Protein AF-0000000084462422 (afdb_homodimer)

Sequence (556 aa):
MSRLKTAVSVCYFLIFCTFSTQAAFNKNLWPIWEVNNPLSTAVIDHSDWQTLLNQCVVTNEEGINLVDYAHLTPKQHERLKRYINQLSKIDIDAYNRDEQLAFWINLYNALTVNIVADYYPVSSIEDINISPGLFSIGPWGAKIITINGTPLSLDEIHNRIIRPIWNDPRAHYAINNGSIGAANLSKKAYLGKTIEQQLNNAATEYINSLRGVQVIEGKLIVSKIYEWFSDDFGGTKLDIINHIKYYAREPLKSQLKHVNTIENYMYNWHLNSTVDPSMSRLKTAVSVCYFLIFCTFSTQAAFNKNLWPIWEVNNPLSTAVIDHSDWQTLLNQCVVTNEEGINLVDYAHLTPKQHERLKRYINQLSKIDIDAYNRDEQLAFWINLYNALTVNIVADYYPVSSIEDINISPGLFSIGPWGAKIITINGTPLSLDEIHNRIIRPIWNDPRAHYAINNGSIGAANLSKKAYLGKTIEQQLNNAATEYINSLRGVQVIEGKLIVSKIYEWFSDDFGGTKLDIINHIKYYAREPLKSQLKHVNTIENYMYNWHLNSTVDPS

Nearest PDB structures (foldseek):
  8oek-assembly1_A-2  TM=4.413E-01  e=9.447E+00  Homo sapiens
  8p0v-assembly1_O  TM=2.483E-01  e=5.055E+00  Homo sapiens
  8oek-a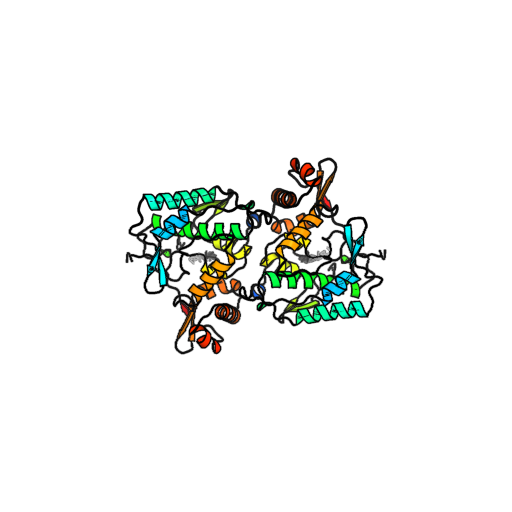ssembly1_A-2  TM=4.413E-01  e=7.054E+00  Homo sapiens
  2fji-assembly1_1  TM=3.584E-01  e=6.664E+00  Saccharomyces cerevisiae
  8p0v-assembly1_O  TM=2.483E-01  e=5.012E+00  Homo sapiens

InterPro domains:
  IPR006869 Domain of unknown function DUF547 [PF04784] (94-207)

Organism: NCBI:txid458

Secondary structure (DSSP, 8-state):
------------------------------GGGG---TT-------HHHHHHHHHHEEE-TTS-EEE-GGG--HHHHHHHHHHHHHHHTS-GGGS-HHHHHHHHHHHHHHHHHHHHHHH-S-SBGGG---SSSTT--SSTTS--EEETTEEE-HHHIIIIIIHHHH--GGGGGT---SBTTSPPPPSS---GGGHHHHHHHHHHHHHTSTTTEEEETTEEEEETHHHHTGGGGTSSHHHHHHHHHHH--TTHHHHGGG--S--EEE---BB-BSS---/------------------------------GGGG---TT-------HHHHHHHHHHEEE-TTS-EEE-GGG--HHHHHHHHHHHHHHHTS-GGGS-HHHHHHHHHHHHHHHHHHHHHHH-S-SBGGG---SSSTT--SSTTS--EEETTEEE-HHHIIIIIIHHHH--GGGGGT---SBTTSPPPPSS---GGGHHHHHHHHHHHHHTSTTTEEEETTEEEEETHHHHTGGGGTSSHHHHHHHHHHH--TTHHHHGGG--S--EEE---BB-BSS---

Foldseek 3Di:
DPPPPPPPPPPPPPPPPPPPVPLPLAFDADCVLLQADQVDPDWDDCVLVLVLLQPFWDQDPQRATFGALVPQDPVNLVSLVVSLVVLQPDQLNYHRPLRSLLSLQSNLQSVLVNLPSVVPPDFFQQVSAPADDPPGTGQQRDQDGHHPRRGDGSSCSVRHHNCPNVLAPLSQLSHDNQWRLGHHPDSDRRISVCNVVVSLVSLLSQLAGPSAWDADPLAIEGACCCVSNVVSQPNDQQSVLVSSLVNDDPPVNVSSPPPRGHDYHDGTRTGRHPDRPD/DPPPPPPPPPPPPPPPPPPPVPLPLAFDADCVQLQADQVDPDWDDCVLVLVLLQVFWDADPQRATFGALVPQDPVNLVSLVVSLVVLQPDQLNYHRPLRSLLSLQSNLQSVLVNLPSVVPPDFFQQVSAPADDPPGTGQQRDQDGHHPNRGDGSSCSVRHHNCPNVLAPLSQLSHDNQWRLGHHPDSDRRISVCNVVVSLVSLLSQLAGPSAWDADPLAIEGACCCVSNVVSQPNDQQSVLVSSLVNDDPPVNVSSPPPRGHDYHDGTRTGRHPDRPD

Solvent-accessible surface area (backbone atoms only — not comparable to full-atom values): 30616 Å² total; per-residue (Å²): 136,82,81,76,77,77,76,77,75,76,77,74,76,72,76,73,76,72,74,71,79,58,83,69,69,59,64,50,69,48,39,64,70,45,36,50,25,82,82,42,83,72,79,84,88,53,62,61,55,31,52,47,28,63,73,36,48,45,68,49,96,86,68,48,43,20,35,39,64,90,72,60,44,70,67,57,52,50,46,52,52,49,44,53,52,54,58,40,69,45,68,65,48,61,26,16,67,49,41,41,49,22,50,51,39,46,47,50,33,50,51,40,52,50,52,49,58,74,56,57,82,58,54,27,46,57,72,43,58,63,16,71,63,96,84,40,69,11,46,40,66,22,72,77,46,49,48,80,87,40,75,35,20,57,45,44,48,47,29,25,38,52,42,37,45,54,49,50,56,41,53,63,24,53,36,28,77,49,25,55,36,42,26,48,55,62,65,58,70,62,40,36,92,48,37,71,60,52,34,52,50,29,35,30,52,31,47,63,28,85,51,29,38,41,72,60,94,80,38,34,36,32,25,39,64,59,64,61,41,27,48,50,37,21,56,43,63,58,38,42,52,54,54,50,56,75,45,39,45,86,68,54,42,67,65,47,74,80,51,81,60,73,73,45,69,44,75,43,60,44,38,31,41,71,62,74,70,113,136,83,81,77,77,76,76,77,75,77,74,74,78,73,78,75,75,73,73,70,78,57,83,68,68,60,63,50,70,49,39,64,71,45,38,52,25,82,82,42,83,71,78,85,85,55,62,63,54,30,52,47,28,63,73,36,50,45,68,49,97,85,68,48,44,20,35,39,62,91,73,60,44,70,67,56,52,49,46,51,53,49,44,52,53,53,57,39,69,46,67,63,48,62,25,17,68,50,40,42,51,20,50,52,38,47,47,50,31,50,51,41,52,50,52,48,57,74,55,56,81,55,52,26,47,56,71,42,58,63,14,72,62,96,84,40,70,11,47,40,66,23,74,76,46,50,48,80,86,40,75,33,21,58,45,44,48,45,29,26,38,54,43,36,46,55,47,50,56,43,53,62,25,54,37,30,76,48,25,55,36,41,28,46,55,63,66,58,66,61,38,36,92,49,38,69,61,50,33,53,50,30,35,30,53,32,47,64,27,87,51,28,37,41,71,59,94,79,38,33,35,32,26,40,65,59,65,62,40,27,48,49,37,21,55,43,62,56,39,43,51,54,53,50,57,75,45,38,46,85,68,53,41,68,64,48,73,82,51,80,60,71,72,45,67,45,76,43,62,44,39,32,42,72,63,75,71,112

pLDDT: mean 91.67, std 17.33, range [28.2, 98.94]

Radius of gyration: 28.05 Å; Cα contacts (8 Å, |Δi|>4): 940; chains: 2; bounding box: 57×91×102 Å

Structure (mmCIF, N/CA/C/O backbone):
data_AF-0000000084462422-model_v1
#
loop_
_entity.id
_entity.type
_entity.pdbx_description
1 polymer 'Putative Ser/Thr protein kinase'
#
loop_
_atom_site.group_PDB
_atom_site.id
_atom_site.type_symbol
_atom_site.label_atom_id
_atom_site.label_alt_id
_atom_site.label_comp_id
_atom_site.label_asym_id
_atom_site.label_entity_id
_atom_site.label_seq_id
_atom_site.pdbx_PDB_ins_code
_atom_site.Cartn_x
_atom_site.Cartn_y
_atom_site.Cartn_z
_atom_site.occupancy
_atom_site.B_iso_or_equiv
_atom_site.auth_seq_id
_atom_site.auth_comp_id
_atom_site.auth_asym_id
_atom_site.auth_atom_id
_atom_site.pdbx_PDB_model_num
ATOM 1 N N . MET A 1 1 ? -3.781 -11.164 79.375 1 31.89 1 MET A N 1
ATOM 2 C CA . MET A 1 1 ? -3.164 -11.711 78.125 1 31.89 1 MET A CA 1
ATOM 3 C C . MET A 1 1 ? -3.988 -11.359 76.938 1 31.89 1 MET A C 1
ATOM 5 O O . MET A 1 1 ? -5.043 -11.953 76.688 1 31.89 1 MET A O 1
ATOM 9 N N . SER A 1 2 ? -4.02 -10.023 76.5 1 28.27 2 SER A N 1
ATOM 10 C CA . SER A 1 2 ? -4.762 -9.367 75.438 1 28.27 2 SER A CA 1
ATOM 11 C C . SER A 1 2 ? -4.305 -9.852 74.062 1 28.27 2 SER A C 1
ATOM 13 O O . SER A 1 2 ? -3.107 -9.844 73.75 1 28.27 2 SER A O 1
ATOM 15 N N . ARG A 1 3 ? -4.98 -10.844 73.5 1 36.88 3 ARG A N 1
ATOM 16 C CA . ARG A 1 3 ? -4.824 -11.398 72.125 1 36.88 3 ARG A CA 1
ATOM 17 C C . ARG A 1 3 ? -4.895 -10.297 71.062 1 36.88 3 ARG A C 1
ATOM 19 O O . ARG A 1 3 ? -5.918 -9.625 70.938 1 36.88 3 ARG A O 1
ATOM 26 N N . LEU A 1 4 ? -3.84 -9.477 70.938 1 35.72 4 LEU A N 1
ATOM 27 C CA . LEU A 1 4 ? -3.758 -8.445 69.875 1 35.72 4 LEU A CA 1
ATOM 28 C C . LEU A 1 4 ? -3.982 -9.047 68.5 1 35.72 4 LEU A C 1
ATOM 30 O O . LEU A 1 4 ? -3.246 -9.945 68.125 1 35.72 4 LEU A O 1
ATOM 34 N N . LYS A 1 5 ? -5.25 -9.055 68.062 1 38.72 5 LYS A N 1
ATOM 35 C CA . LYS A 1 5 ? -5.688 -9.359 66.688 1 38.72 5 LYS A CA 1
ATOM 36 C C . LYS A 1 5 ? -4.859 -8.594 65.688 1 38.72 5 LYS A C 1
ATOM 38 O O . LYS A 1 5 ? -4.824 -7.363 65.688 1 38.72 5 LYS A O 1
ATOM 43 N N . THR A 1 6 ? -3.668 -9.062 65.188 1 39.44 6 THR A N 1
ATOM 44 C CA . THR A 1 6 ? -2.873 -8.508 64.125 1 39.44 6 THR A CA 1
ATOM 45 C C . THR A 1 6 ? -3.674 -8.484 62.812 1 39.44 6 THR A C 1
ATOM 47 O O . THR A 1 6 ? -4.09 -9.539 62.312 1 39.44 6 THR A O 1
ATOM 50 N N . ALA A 1 7 ? -4.523 -7.473 62.625 1 37.06 7 ALA A N 1
ATOM 51 C CA . ALA A 1 7 ? -5.199 -7.242 61.344 1 37.06 7 ALA A CA 1
ATOM 52 C C . ALA A 1 7 ? -4.203 -7.211 60.188 1 37.06 7 ALA A C 1
ATOM 54 O O . ALA A 1 7 ? -3.244 -6.434 60.219 1 37.06 7 ALA A O 1
ATOM 55 N N . VAL A 1 8 ? -3.896 -8.328 59.562 1 39.19 8 VAL A N 1
ATOM 56 C CA . VAL A 1 8 ? -3.148 -8.422 58.312 1 39.19 8 VAL A CA 1
ATOM 57 C C . VAL A 1 8 ? -3.834 -7.586 57.25 1 39.19 8 VAL A C 1
ATOM 59 O O . VAL A 1 8 ? -4.988 -7.84 56.906 1 39.19 8 VAL A O 1
ATOM 62 N N . SER A 1 9 ? -3.617 -6.281 57.25 1 34.72 9 SER A N 1
ATOM 63 C CA . SER A 1 9 ? -4.078 -5.488 56.125 1 34.72 9 SER A CA 1
ATOM 64 C C . SER A 1 9 ? -3.553 -6.051 54.812 1 34.72 9 SER A C 1
ATOM 66 O O . SER A 1 9 ? -2.34 -6.188 54.625 1 34.72 9 SER A O 1
ATOM 68 N N . VAL A 1 10 ? -4.246 -6.934 54.219 1 38.72 10 VAL A N 1
ATOM 69 C CA . VAL A 1 10 ? -3.941 -7.355 52.844 1 38.72 10 VAL A CA 1
ATOM 70 C C . VAL A 1 10 ? -3.975 -6.148 51.906 1 38.72 10 VAL A C 1
ATOM 72 O O . VAL A 1 10 ? -5.016 -5.504 51.75 1 38.72 10 VAL A O 1
ATOM 75 N N . CYS A 1 11 ? -2.869 -5.406 51.812 1 34.66 11 CYS A N 1
ATOM 76 C CA . CYS A 1 11 ? -2.732 -4.402 50.781 1 34.66 11 CYS A CA 1
ATOM 77 C C . CYS A 1 11 ? -2.986 -5.008 49.406 1 34.66 11 CYS A C 1
ATOM 79 O O . CYS A 1 11 ? -2.264 -5.91 48.969 1 34.66 11 CYS A O 1
ATOM 81 N N . TYR A 1 12 ? -4.23 -5.059 49.031 1 35.84 12 TYR A N 1
ATOM 82 C CA . TYR A 1 12 ? -4.531 -5.363 47.625 1 35.84 12 TYR A CA 1
ATOM 83 C C . TYR A 1 12 ? -3.775 -4.426 46.688 1 35.84 12 TYR A C 1
ATOM 85 O O . TYR A 1 12 ? -3.986 -3.213 46.719 1 35.84 12 TYR A O 1
ATOM 93 N N . PHE A 1 13 ? -2.523 -4.781 46.375 1 38.47 13 PHE A N 1
ATOM 94 C CA . PHE A 1 13 ? -1.846 -4.121 45.25 1 38.47 13 PHE A CA 1
ATOM 95 C C . PHE A 1 13 ? -2.701 -4.16 44 1 38.47 13 PHE A C 1
ATOM 97 O O . PHE A 1 13 ? -2.895 -5.227 43.406 1 38.47 13 PHE A O 1
ATOM 104 N N . LEU A 1 14 ? -3.717 -3.285 43.969 1 35.97 14 LEU A N 1
ATOM 105 C CA . LEU A 1 14 ? -4.355 -3.088 42.656 1 35.97 14 LEU A CA 1
ATOM 106 C C . LEU A 1 14 ? -3.332 -2.699 41.625 1 35.97 14 LEU A C 1
ATOM 108 O O . LEU A 1 14 ? -2.693 -1.649 41.719 1 35.97 14 LEU A O 1
ATOM 112 N N . ILE A 1 15 ? -2.768 -3.643 40.969 1 37.75 15 ILE A N 1
ATOM 113 C CA . ILE A 1 15 ? -2.014 -3.391 39.75 1 37.75 15 ILE A CA 1
ATOM 114 C C . ILE A 1 15 ? -2.875 -2.596 38.781 1 37.75 15 ILE A C 1
ATOM 116 O O . ILE A 1 15 ? -3.883 -3.1 38.25 1 37.75 15 ILE A O 1
ATOM 120 N N . PHE A 1 16 ? -2.941 -1.268 38.969 1 33.72 16 PHE A N 1
ATOM 121 C CA . PHE A 1 16 ? -3.492 -0.424 37.906 1 33.72 16 PHE A CA 1
ATOM 122 C C . PHE A 1 16 ? -2.719 -0.611 36.625 1 33.72 16 PHE A C 1
ATOM 124 O O . PHE A 1 16 ? -1.558 -0.211 36.531 1 33.72 16 PHE A O 1
ATOM 131 N N . CYS A 1 17 ? -3.1 -1.628 35.875 1 35.94 17 CYS A N 1
ATOM 132 C CA . CYS A 1 17 ? -2.666 -1.646 34.469 1 35.94 17 CYS A CA 1
ATOM 133 C C . CYS A 1 17 ? -2.982 -0.322 33.781 1 35.94 17 CYS A C 1
ATOM 135 O O . CYS A 1 17 ? -4.141 -0.036 33.5 1 35.94 17 CYS A O 1
ATOM 137 N N . THR A 1 18 ? -2.25 0.681 34.094 1 31.94 18 THR A N 1
ATOM 138 C CA . THR A 1 18 ? -2.365 1.881 33.281 1 31.94 18 THR A CA 1
ATOM 139 C C . THR A 1 18 ? -2.273 1.531 31.797 1 31.94 18 THR A C 1
ATOM 141 O O . THR A 1 18 ? -1.239 1.05 31.328 1 31.94 18 THR A O 1
ATOM 144 N N . PHE A 1 19 ? -3.391 1.145 31.188 1 35.22 19 PHE A N 1
ATOM 145 C CA . PHE A 1 19 ? -3.484 1.321 29.75 1 35.22 19 PHE A CA 1
ATOM 146 C C . PHE A 1 19 ? -3.051 2.727 29.344 1 35.22 19 PHE A C 1
ATOM 148 O O . PHE A 1 19 ? -3.797 3.689 29.531 1 35.22 19 PHE A O 1
ATOM 155 N N . SER A 1 20 ? -1.851 3.119 29.562 1 33.09 20 SER A N 1
ATOM 156 C CA . SER A 1 20 ? -1.448 4.336 28.859 1 33.09 20 SER A CA 1
ATOM 157 C C . SER A 1 20 ? -1.944 4.332 27.422 1 33.09 20 SER A C 1
ATOM 159 O O . SER A 1 20 ? -1.607 3.434 26.641 1 33.09 20 SER A O 1
ATOM 161 N N . THR A 1 21 ? -3.125 4.848 27.156 1 37.06 21 THR A N 1
ATOM 162 C CA . THR A 1 21 ? -3.533 5.234 25.812 1 37.06 21 THR A CA 1
ATOM 163 C C . THR A 1 21 ? -2.398 5.957 25.078 1 37.06 21 THR A C 1
ATOM 165 O O . THR A 1 21 ? -2.275 7.18 25.172 1 37.06 21 THR A O 1
ATOM 168 N N . GLN A 1 22 ? -1.18 5.664 25.219 1 39.59 22 GLN A N 1
ATOM 169 C CA . GLN A 1 22 ? -0.229 6.277 24.297 1 39.59 22 GLN A CA 1
ATOM 170 C C . GLN A 1 22 ? -0.78 6.301 22.875 1 39.59 22 GLN A C 1
ATOM 172 O O . GLN A 1 22 ? -1.393 5.332 22.422 1 39.59 22 GLN A O 1
ATOM 177 N N . ALA A 1 23 ? -1.132 7.488 22.328 1 44.62 23 ALA A N 1
ATOM 178 C CA . ALA A 1 23 ? -1.409 7.605 20.891 1 44.62 23 ALA A CA 1
ATOM 179 C C . ALA A 1 23 ? -0.65 6.543 20.109 1 44.62 23 ALA A C 1
ATOM 181 O O . ALA A 1 23 ? 0.583 6.516 20.109 1 44.62 23 ALA A O 1
ATOM 182 N N . ALA A 1 24 ? -1.07 5.355 20.016 1 55.69 24 ALA A N 1
ATOM 183 C CA . ALA A 1 24 ? -0.422 4.199 19.391 1 55.69 24 ALA A CA 1
ATOM 184 C C . ALA A 1 24 ? 0.033 4.523 17.969 1 55.69 24 ALA A C 1
ATOM 186 O O . ALA A 1 24 ? -0.785 4.867 17.109 1 55.69 24 ALA A O 1
ATOM 187 N N . PHE A 1 25 ? 1.267 5.137 17.797 1 74.06 25 PHE A N 1
ATOM 188 C CA . PHE A 1 25 ? 1.927 5.422 16.531 1 74.06 25 PHE A CA 1
ATOM 189 C C . PHE A 1 25 ? 2.027 4.164 15.672 1 74.06 25 PHE A C 1
ATOM 191 O O . PHE A 1 25 ? 2.492 4.215 14.531 1 74.06 25 PHE A O 1
ATOM 198 N N . ASN A 1 26 ? 1.375 3.16 16.172 1 84.81 26 ASN A N 1
ATOM 199 C CA . ASN A 1 26 ? 1.409 1.944 15.359 1 84.81 26 ASN A CA 1
ATOM 200 C C . ASN A 1 26 ? 0.261 1.904 14.359 1 84.81 26 ASN A C 1
ATOM 202 O O . ASN A 1 26 ? -0.882 2.209 14.703 1 84.81 26 ASN A O 1
ATOM 206 N N . LYS A 1 27 ? 0.688 1.66 13.141 1 88.38 27 LYS A N 1
ATOM 207 C CA . LYS A 1 27 ? -0.39 1.504 12.164 1 88.38 27 LYS A CA 1
ATOM 208 C C . LYS A 1 27 ? -1.008 0.111 12.25 1 88.38 27 LYS A C 1
ATOM 210 O O . LYS A 1 27 ? -0.324 -0.858 12.586 1 88.38 27 LYS A O 1
ATOM 215 N N . ASN A 1 28 ? -2.307 0.133 12.109 1 92.81 28 ASN A N 1
ATOM 216 C CA . ASN A 1 28 ? -3.125 -1.074 12.164 1 92.81 28 ASN A CA 1
ATOM 217 C C . ASN A 1 28 ? -4.25 -1.039 11.133 1 92.81 28 ASN A C 1
ATOM 219 O O . ASN A 1 28 ? -5.242 -0.331 11.312 1 92.81 28 ASN A O 1
ATOM 223 N N . LEU A 1 29 ? -4.207 -1.902 10.203 1 94.69 29 LEU A N 1
ATOM 224 C CA . LEU A 1 29 ? -5.082 -1.856 9.039 1 94.69 29 LEU A CA 1
ATOM 225 C C . LEU A 1 29 ? -6.48 -2.357 9.391 1 94.69 29 LEU A C 1
ATOM 227 O O . LEU A 1 29 ? -6.629 -3.398 10.031 1 94.69 29 LEU A O 1
ATOM 231 N N . TRP A 1 30 ? -7.531 -1.581 9.109 1 95.31 30 TRP A N 1
ATOM 232 C CA . TRP A 1 30 ? -8.891 -2.104 9.023 1 95.31 30 TRP A CA 1
ATOM 233 C C . TRP A 1 30 ? -9.195 -2.604 7.621 1 95.31 30 TRP A C 1
ATOM 235 O O . TRP A 1 30 ? -9.281 -1.812 6.676 1 95.31 30 TRP A O 1
ATOM 245 N N . PRO A 1 31 ? -9.445 -3.816 7.453 1 94.06 31 PRO A N 1
ATOM 246 C CA . PRO A 1 31 ? -9.555 -4.438 6.129 1 94.06 31 PRO A CA 1
ATOM 247 C C . PRO A 1 31 ? -10.664 -3.832 5.281 1 94.06 31 PRO A C 1
ATOM 249 O O . PRO A 1 31 ? -10.57 -3.809 4.051 1 94.06 31 PRO A O 1
ATOM 252 N N . ILE A 1 32 ? -11.703 -3.273 5.883 1 95.38 32 ILE A N 1
ATOM 253 C CA . ILE A 1 32 ? -12.844 -2.73 5.148 1 95.38 32 ILE A CA 1
ATOM 254 C C . ILE A 1 32 ? -12.367 -1.609 4.227 1 95.38 32 ILE A C 1
ATOM 256 O O . ILE A 1 32 ? -12.977 -1.359 3.182 1 95.38 32 ILE A O 1
ATOM 260 N N . TRP A 1 33 ? -11.227 -1.002 4.523 1 97 33 TRP A N 1
ATOM 261 C CA . TRP A 1 33 ? -10.766 0.158 3.768 1 97 33 TRP A CA 1
ATOM 262 C C . TRP A 1 33 ? -9.82 -0.261 2.652 1 97 33 TRP A C 1
ATOM 264 O O . TRP A 1 33 ? -9.281 0.585 1.932 1 97 33 TRP A O 1
ATOM 274 N N . GLU A 1 34 ? -9.633 -1.597 2.525 1 95.06 34 GLU A N 1
ATOM 275 C CA . GLU A 1 34 ? -8.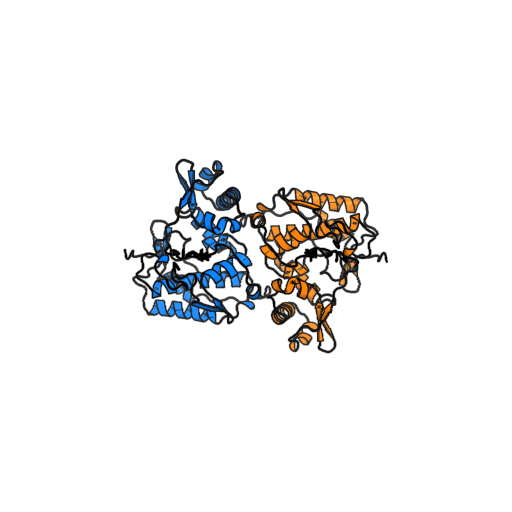852 -2.123 1.406 1 95.06 34 GLU A CA 1
ATOM 276 C C . GLU A 1 34 ? -9.688 -2.156 0.126 1 95.06 34 GLU A C 1
ATOM 278 O O . GLU A 1 34 ? -9.141 -2.295 -0.971 1 95.06 34 GLU A O 1
ATOM 283 N N . VAL A 1 35 ? -10.977 -2.061 0.275 1 97.12 35 VAL A N 1
ATOM 284 C CA . VAL A 1 35 ? -11.875 -2.131 -0.873 1 97.12 35 VAL A CA 1
ATOM 285 C C . VAL A 1 35 ? -11.625 -0.94 -1.796 1 97.12 35 VAL A C 1
ATOM 287 O O . VAL A 1 35 ? -11.5 0.197 -1.333 1 97.12 35 VAL A O 1
ATOM 290 N N . ASN A 1 36 ? -11.453 -1.191 -3.062 1 97.81 36 ASN A N 1
ATOM 291 C CA . ASN A 1 36 ? -11.312 -0.165 -4.09 1 97.81 36 ASN A CA 1
ATOM 292 C C . ASN A 1 36 ? -11.719 -0.687 -5.465 1 97.81 36 ASN A C 1
ATOM 294 O O . ASN A 1 36 ? -11.984 -1.881 -5.625 1 97.81 36 ASN A O 1
ATOM 298 N N . ASN A 1 37 ? -11.938 0.162 -6.41 1 97.69 37 ASN A N 1
ATOM 299 C CA . ASN A 1 37 ? -12.188 -0.153 -7.812 1 97.69 37 ASN A CA 1
ATOM 300 C C . ASN A 1 37 ? -11.039 0.317 -8.703 1 97.69 37 ASN A C 1
ATOM 302 O O . ASN A 1 37 ? -11.031 1.466 -9.156 1 97.69 37 ASN A O 1
ATOM 306 N N . PRO A 1 38 ? -10.07 -0.588 -8.984 1 96.12 38 PRO A N 1
ATOM 307 C CA . PRO A 1 38 ? -8.891 -0.178 -9.75 1 96.12 38 PRO A CA 1
ATOM 308 C C . PRO A 1 38 ? -9.234 0.287 -11.164 1 96.12 38 PRO A C 1
ATOM 310 O O . PRO A 1 38 ? -8.438 0.971 -11.805 1 96.12 38 PRO A O 1
ATOM 313 N N . LEU A 1 39 ? -10.398 -0.017 -11.617 1 96.94 39 LEU A N 1
ATOM 314 C CA . LEU A 1 39 ? -10.789 0.305 -12.984 1 96.94 39 LEU A CA 1
ATOM 315 C C . LEU A 1 39 ? -11.508 1.648 -13.047 1 96.94 39 LEU A C 1
ATOM 317 O O . LEU A 1 39 ? -11.742 2.184 -14.133 1 96.94 39 LEU A O 1
ATOM 321 N N . SER A 1 40 ? -11.852 2.219 -11.906 1 98 40 SER A N 1
ATOM 322 C CA . SER A 1 40 ? -12.617 3.461 -11.859 1 98 40 SER A CA 1
ATOM 323 C C . SER A 1 40 ? -11.805 4.633 -12.391 1 98 40 SER A C 1
ATOM 325 O O . SER A 1 40 ? -10.609 4.758 -12.086 1 98 40 SER A O 1
ATOM 327 N N . THR A 1 41 ? -12.477 5.504 -13.172 1 97.62 41 THR A N 1
ATOM 328 C CA . THR A 1 41 ? -11.875 6.746 -13.648 1 97.62 41 THR A CA 1
ATOM 329 C C . THR A 1 41 ? -12.594 7.957 -13.062 1 97.62 41 THR A C 1
ATOM 331 O O . THR A 1 41 ? -12.375 9.086 -13.508 1 97.62 41 THR A O 1
ATOM 334 N N . ALA A 1 42 ? -13.477 7.648 -12.094 1 98.31 42 ALA A N 1
ATOM 335 C CA . ALA A 1 42 ? -14.25 8.727 -11.477 1 98.31 42 ALA A CA 1
ATOM 336 C C . ALA A 1 42 ? -13.344 9.664 -10.68 1 98.31 42 ALA A C 1
ATOM 338 O O . ALA A 1 42 ? -12.375 9.211 -10.055 1 98.31 42 ALA A O 1
ATOM 339 N N . VAL A 1 43 ? -13.664 10.938 -10.719 1 98.62 43 VAL A N 1
ATOM 340 C CA . VAL A 1 43 ? -12.875 11.953 -10.023 1 98.62 43 VAL A CA 1
ATOM 341 C C . VAL A 1 43 ? -13.75 12.664 -8.984 1 98.62 43 VAL A C 1
ATOM 343 O O . VAL A 1 43 ? -14.914 12.961 -9.242 1 98.62 43 VAL A O 1
ATOM 346 N N . ILE A 1 44 ? -13.227 12.867 -7.84 1 98.75 44 ILE A N 1
ATOM 347 C CA . ILE A 1 44 ? -13.93 13.562 -6.762 1 98.75 44 ILE A CA 1
ATOM 348 C C . ILE A 1 44 ? -13.664 15.062 -6.852 1 98.75 44 ILE A C 1
ATOM 350 O O . ILE A 1 44 ? -12.523 15.484 -7.062 1 98.75 44 ILE A O 1
ATOM 354 N N . ASP A 1 45 ? -14.656 15.883 -6.742 1 98.56 45 ASP A N 1
ATOM 355 C CA . ASP A 1 45 ? -14.562 17.344 -6.824 1 98.56 45 ASP A CA 1
ATOM 356 C C . ASP A 1 45 ? -14.102 17.938 -5.496 1 98.56 45 ASP A C 1
ATOM 358 O O . ASP A 1 45 ? -14.734 17.734 -4.461 1 98.56 45 ASP A O 1
ATOM 362 N N . HIS A 1 46 ? -13.008 18.688 -5.551 1 98.81 46 HIS A N 1
ATOM 363 C CA . HIS A 1 46 ? -12.477 19.344 -4.363 1 98.81 46 HIS A CA 1
ATOM 364 C C . HIS A 1 46 ? -12.477 20.859 -4.527 1 98.81 46 HIS A C 1
ATOM 366 O O . HIS A 1 46 ? -11.688 21.562 -3.889 1 98.81 46 HIS A O 1
ATOM 372 N N . SER A 1 47 ? -13.344 21.422 -5.359 1 98.38 47 SER A N 1
ATOM 373 C CA . SER A 1 47 ? -13.336 22.828 -5.707 1 98.38 47 SER A CA 1
ATOM 374 C C . SER A 1 47 ? -13.633 23.703 -4.488 1 98.38 47 SER A C 1
ATOM 376 O O . SER A 1 47 ? -13.039 24.766 -4.328 1 98.38 47 SER A O 1
ATOM 378 N N . ASP A 1 48 ? -14.594 23.312 -3.656 1 98.5 48 ASP A N 1
ATOM 379 C CA . ASP A 1 48 ? -14.891 24.078 -2.445 1 98.5 48 ASP A CA 1
ATOM 380 C C . ASP A 1 48 ? -13.672 24.125 -1.523 1 98.5 48 ASP A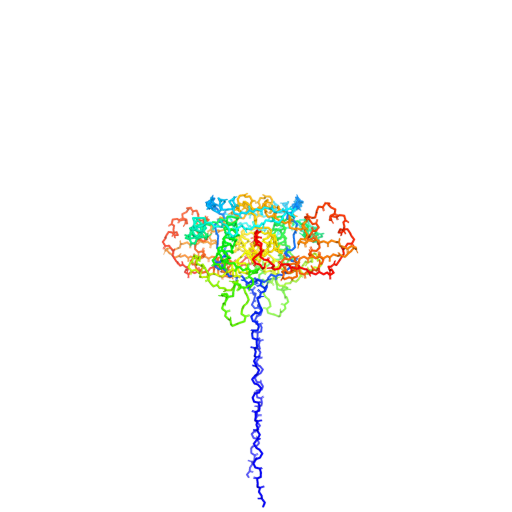 C 1
ATOM 382 O O . ASP A 1 48 ? -13.375 25.188 -0.952 1 98.5 48 ASP A O 1
ATOM 386 N N . TRP A 1 49 ? -13 23.047 -1.389 1 98.81 49 TRP A N 1
ATOM 387 C CA . TRP A 1 49 ? -11.781 22.984 -0.588 1 98.81 49 TRP A CA 1
ATOM 388 C C . TRP A 1 49 ? -10.695 23.875 -1.181 1 98.81 49 TRP A C 1
ATOM 390 O O . TRP A 1 49 ? -10.047 24.641 -0.459 1 98.81 49 TRP A O 1
ATOM 400 N N . GLN A 1 50 ? -10.57 23.812 -2.5 1 98.88 50 GLN A N 1
ATOM 401 C CA . GLN A 1 50 ? -9.578 24.641 -3.17 1 98.88 50 GLN A CA 1
ATOM 402 C C . GLN A 1 50 ? -9.867 26.125 -2.945 1 98.88 50 GLN A C 1
ATOM 404 O O . GLN A 1 50 ? -8.945 26.922 -2.73 1 98.88 50 GLN A O 1
ATOM 409 N N . THR A 1 51 ? -11.109 26.469 -3.029 1 98.75 51 THR A N 1
ATOM 410 C CA . THR A 1 51 ? -11.508 27.844 -2.795 1 98.75 51 THR A CA 1
ATOM 411 C C . THR A 1 51 ? -11.102 28.297 -1.393 1 98.75 51 THR A C 1
ATOM 413 O O . THR A 1 51 ? -10.555 29.391 -1.217 1 98.75 51 THR A O 1
ATOM 416 N N . LEU A 1 52 ? -11.344 27.453 -0.432 1 98.75 52 LEU A N 1
ATOM 417 C CA . LEU A 1 52 ? -10.984 27.766 0.945 1 98.75 52 LEU A CA 1
ATOM 418 C C . LEU A 1 52 ? -9.477 27.891 1.098 1 98.75 52 LEU A C 1
ATOM 420 O O . LEU A 1 52 ? -8.992 28.812 1.763 1 98.75 52 LEU A O 1
ATOM 424 N N . LEU A 1 53 ? -8.75 26.938 0.53 1 98.88 53 LEU A N 1
ATOM 425 C CA . LEU A 1 53 ? -7.289 26.984 0.584 1 98.88 53 LEU A CA 1
ATOM 426 C C . LEU A 1 53 ? -6.77 28.297 -0.001 1 98.88 53 LEU A C 1
ATOM 428 O O . LEU A 1 53 ? -5.879 28.922 0.575 1 98.88 53 LEU A O 1
ATOM 432 N N . ASN A 1 54 ? -7.359 28.719 -1.094 1 98.69 54 ASN A N 1
ATOM 433 C CA . ASN A 1 54 ? -6.977 29.969 -1.737 1 98.69 54 ASN A CA 1
ATOM 434 C C . ASN A 1 54 ? -7.207 31.172 -0.817 1 98.69 54 ASN A C 1
ATOM 436 O O . ASN A 1 54 ? -6.406 32.094 -0.802 1 98.69 54 ASN A O 1
ATOM 440 N N . GLN A 1 55 ? -8.219 31.125 -0.074 1 98.31 55 GLN A N 1
ATOM 441 C CA . GLN A 1 55 ? -8.672 32.281 0.669 1 98.31 55 GLN A CA 1
ATOM 442 C C . GLN A 1 55 ? -8.031 32.344 2.051 1 98.31 55 GLN A C 1
ATOM 444 O O . GLN A 1 55 ? -7.781 33.438 2.58 1 98.31 55 GLN A O 1
ATOM 449 N N . CYS A 1 56 ? -7.719 31.188 2.613 1 98.12 56 CYS A N 1
ATOM 450 C CA . CYS A 1 56 ? -7.461 31.203 4.051 1 98.12 56 CYS A CA 1
ATOM 451 C C . CYS A 1 56 ? -6.031 30.75 4.348 1 98.12 56 CYS A C 1
ATOM 453 O O . CYS A 1 56 ? -5.57 30.859 5.488 1 98.12 56 CYS A O 1
ATOM 455 N N . VAL A 1 57 ? -5.273 30.203 3.418 1 98.69 57 VAL A N 1
ATOM 456 C CA . VAL A 1 57 ? -3.918 29.719 3.65 1 98.69 57 VAL A CA 1
ATOM 457 C C . VAL A 1 57 ? -2.908 30.719 3.109 1 98.69 57 VAL A C 1
ATOM 459 O O . VAL A 1 57 ? -2.982 31.125 1.945 1 98.69 57 VAL A O 1
ATOM 462 N N . VAL A 1 58 ? -2.02 31.172 3.967 1 98.06 58 VAL A N 1
ATOM 463 C CA . VAL A 1 58 ? -1.011 32.156 3.623 1 98.06 58 VAL A CA 1
ATOM 464 C C . VAL A 1 58 ? 0.381 31.625 3.951 1 98.06 58 VAL A C 1
ATOM 466 O O . VAL A 1 58 ? 0.582 31 4.996 1 98.06 58 VAL A O 1
ATOM 469 N N . THR A 1 59 ? 1.299 31.844 3.074 1 98.06 59 THR A N 1
ATOM 470 C CA . THR A 1 59 ? 2.68 31.438 3.316 1 98.06 59 THR A CA 1
ATOM 471 C C . THR A 1 59 ? 3.473 32.594 3.947 1 98.06 59 THR A C 1
ATOM 473 O O . THR A 1 59 ? 3.496 33.688 3.418 1 98.06 59 THR A O 1
ATOM 476 N N . ASN A 1 60 ? 4.086 32.344 5.027 1 96.44 60 ASN A N 1
ATOM 477 C CA . ASN A 1 60 ? 4.863 33.406 5.664 1 96.44 60 ASN A CA 1
ATOM 478 C C . ASN A 1 60 ? 6.285 33.469 5.109 1 96.44 60 ASN A C 1
ATOM 480 O O . ASN A 1 60 ? 6.609 32.75 4.148 1 96.44 60 ASN A O 1
ATOM 484 N N . GLU A 1 61 ? 7.141 34.281 5.672 1 94.5 61 GLU A N 1
ATOM 485 C CA . GLU A 1 61 ? 8.484 34.562 5.164 1 94.5 61 GLU A CA 1
ATOM 486 C C . GLU A 1 61 ? 9.375 33.312 5.293 1 94.5 61 GLU A C 1
ATOM 488 O O . GLU A 1 61 ? 10.32 33.156 4.52 1 94.5 61 GLU A O 1
ATOM 493 N N . GLU A 1 62 ? 9.031 32.406 6.199 1 92.88 62 GLU A N 1
ATOM 494 C CA . GLU A 1 62 ? 9.82 31.203 6.43 1 92.88 62 GLU A CA 1
ATOM 495 C C . GLU A 1 62 ? 9.352 30.047 5.543 1 92.88 62 GLU A C 1
ATOM 497 O O . GLU A 1 62 ? 9.867 28.938 5.641 1 92.88 62 GLU A O 1
ATOM 502 N N . GLY A 1 63 ? 8.383 30.328 4.738 1 96.25 63 GLY A N 1
ATOM 503 C CA . GLY A 1 63 ? 7.863 29.312 3.838 1 96.25 63 GLY A CA 1
ATOM 504 C C . GLY A 1 63 ? 6.836 28.406 4.488 1 96.25 63 GLY A C 1
ATOM 505 O O . GLY A 1 63 ? 6.539 27.328 3.975 1 96.25 63 GLY A O 1
ATOM 506 N N . ILE A 1 64 ? 6.344 28.781 5.633 1 97.5 64 ILE A N 1
ATOM 507 C CA . ILE A 1 64 ? 5.344 27.984 6.336 1 97.5 64 ILE A CA 1
ATOM 508 C C . ILE A 1 64 ? 3.945 28.422 5.902 1 97.5 64 ILE A C 1
ATOM 510 O O . ILE A 1 64 ? 3.635 29.609 5.887 1 97.5 64 ILE A O 1
ATOM 514 N N . ASN A 1 65 ? 3.141 27.5 5.473 1 98.62 65 ASN A N 1
ATOM 515 C CA . ASN A 1 65 ? 1.735 27.781 5.199 1 98.62 65 ASN A CA 1
ATOM 516 C C . ASN A 1 65 ? 0.924 27.891 6.488 1 98.62 65 ASN A C 1
ATOM 518 O O . ASN A 1 65 ? 0.804 26.906 7.234 1 98.62 65 ASN A O 1
ATOM 522 N N . LEU A 1 66 ? 0.404 29.016 6.754 1 98.56 66 LEU A N 1
ATOM 523 C CA . LEU A 1 66 ? -0.43 29.312 7.918 1 98.56 66 LEU A CA 1
ATOM 524 C C . LEU A 1 66 ? -1.897 29.422 7.52 1 98.56 66 LEU A C 1
ATOM 526 O O . LEU A 1 66 ? -2.209 29.797 6.387 1 98.56 66 LEU A O 1
ATOM 530 N N . VAL A 1 67 ? -2.762 29.062 8.453 1 98.69 67 VAL A N 1
ATOM 531 C CA . VAL A 1 67 ? -4.191 29.234 8.227 1 98.69 67 VAL A CA 1
ATOM 532 C C . VAL A 1 67 ? -4.691 30.469 8.984 1 98.69 67 VAL A C 1
ATOM 534 O O . VAL A 1 67 ? -4.379 30.641 10.156 1 98.69 67 VAL A O 1
ATOM 537 N N . ASP A 1 68 ? -5.434 31.281 8.32 1 98.25 68 ASP A N 1
ATOM 538 C CA . ASP A 1 68 ? -5.93 32.531 8.914 1 98.25 68 ASP A CA 1
ATOM 539 C C . ASP A 1 68 ? -7.23 32.281 9.672 1 98.25 68 ASP A C 1
ATOM 541 O O . ASP A 1 68 ? -8.266 32.875 9.344 1 98.25 68 ASP A O 1
ATOM 545 N N . TYR A 1 69 ? -7.145 31.547 10.766 1 98.06 69 TYR A N 1
ATOM 546 C CA . TYR A 1 69 ? -8.312 31.234 11.578 1 98.06 69 TYR A CA 1
ATOM 547 C C . TYR A 1 69 ? -8.945 32.5 12.133 1 98.06 69 TYR A C 1
ATOM 549 O O . TYR A 1 69 ? -10.172 32.594 12.258 1 98.06 69 TYR A O 1
ATOM 557 N N . ALA A 1 70 ? -8.164 33.531 12.477 1 96.75 70 ALA A N 1
ATOM 558 C CA . ALA A 1 70 ? -8.617 34.75 13.133 1 96.75 70 ALA A CA 1
ATOM 559 C C . ALA A 1 70 ? -9.617 35.5 12.266 1 96.75 70 ALA A C 1
ATOM 561 O O . ALA A 1 70 ? -10.508 36.188 12.781 1 96.75 70 ALA A O 1
ATOM 562 N N . HIS A 1 71 ? -9.508 35.375 10.992 1 97.31 71 HIS A N 1
ATOM 563 C CA . HIS A 1 71 ? -10.359 36.156 10.102 1 97.31 71 HIS A CA 1
ATOM 564 C C . HIS A 1 71 ? -11.25 35.25 9.258 1 97.31 71 HIS A C 1
ATOM 566 O O . HIS A 1 71 ? -11.797 35.688 8.234 1 97.31 71 HIS A O 1
ATOM 572 N N . LEU A 1 72 ? -11.305 34 9.617 1 97.94 72 LEU A N 1
ATOM 573 C CA . LEU A 1 72 ? -12.203 33.094 8.922 1 97.94 72 LEU A CA 1
ATOM 574 C C . LEU A 1 72 ? -13.656 33.531 9.086 1 97.94 72 LEU A C 1
ATOM 576 O O . LEU A 1 72 ? -14.172 33.562 10.203 1 97.94 72 LEU A O 1
ATOM 580 N N . THR A 1 73 ? -14.383 33.812 7.988 1 98.25 73 THR A N 1
ATOM 581 C CA . THR A 1 73 ? -15.766 34.281 8.055 1 98.25 73 THR A CA 1
ATOM 582 C C . THR A 1 73 ? -16.719 33.094 8.258 1 98.25 73 THR A C 1
ATOM 584 O O . THR A 1 73 ? -16.359 31.953 7.973 1 98.25 73 THR A O 1
ATOM 587 N N . PRO A 1 74 ? -17.875 33.406 8.758 1 97.94 74 PRO A N 1
ATOM 588 C CA . PRO A 1 74 ? -18.891 32.375 8.867 1 97.94 74 PRO A CA 1
ATOM 589 C C . PRO A 1 74 ? -19.188 31.688 7.531 1 97.94 74 PRO A C 1
ATOM 591 O O . PRO A 1 74 ? -19.391 30.469 7.484 1 97.94 74 PRO A O 1
ATOM 594 N N . LYS A 1 75 ? -19.156 32.438 6.508 1 98.25 75 LYS A N 1
ATOM 595 C CA . LYS A 1 75 ? -19.422 31.891 5.176 1 98.25 75 LYS A CA 1
ATOM 596 C C . LYS A 1 75 ? -18.328 30.906 4.762 1 98.25 75 LYS A C 1
ATOM 598 O O . LYS A 1 75 ? -18.625 29.844 4.203 1 98.25 75 LYS A O 1
ATOM 603 N N . GLN A 1 76 ? -17.141 31.281 5.004 1 98.56 76 GLN A N 1
ATOM 604 C CA . GLN A 1 76 ? -16.016 30.406 4.691 1 98.56 76 GLN A CA 1
ATOM 605 C C . GLN A 1 76 ? -16.062 29.141 5.535 1 98.56 76 GLN A C 1
ATOM 607 O O . GLN A 1 76 ? -15.836 28.047 5.027 1 98.56 76 GLN A O 1
ATOM 612 N N . HIS A 1 77 ? -16.359 29.312 6.812 1 98.56 77 HIS A N 1
ATOM 613 C CA . HIS A 1 77 ? -16.484 28.172 7.707 1 98.56 77 HIS A CA 1
ATOM 614 C C . HIS A 1 77 ? -17.594 27.219 7.246 1 98.56 77 HIS A C 1
ATOM 616 O O . HIS A 1 77 ? -17.422 26 7.254 1 98.56 77 HIS A O 1
ATOM 622 N N . GLU A 1 78 ? -18.703 27.797 6.883 1 98.31 78 GLU A N 1
ATOM 623 C CA . GLU A 1 78 ? -19.812 27.016 6.371 1 98.31 78 GLU A CA 1
ATOM 624 C C . GLU A 1 78 ? -19.438 26.266 5.098 1 98.31 78 GLU A C 1
ATOM 626 O O . GLU A 1 78 ? -19.875 25.141 4.879 1 98.31 78 GLU A O 1
ATOM 631 N N . ARG A 1 79 ? -18.656 26.906 4.211 1 98.5 79 ARG A N 1
ATOM 632 C CA . ARG A 1 79 ? -18.172 26.25 2.998 1 98.5 79 ARG A CA 1
ATOM 633 C C . ARG A 1 79 ? -17.328 25.031 3.338 1 98.5 79 ARG A C 1
ATOM 635 O O . ARG A 1 79 ? -17.453 23.984 2.691 1 98.5 79 ARG A O 1
ATOM 642 N N . LEU A 1 80 ? -16.484 25.156 4.305 1 98.81 80 LEU A N 1
ATOM 643 C CA . LEU A 1 80 ? -15.656 24.047 4.762 1 98.81 80 LEU A CA 1
ATOM 644 C C . LEU A 1 80 ? -16.516 22.891 5.246 1 98.81 80 LEU A C 1
ATOM 646 O O . LEU A 1 80 ? -16.281 21.734 4.867 1 98.81 80 LEU A O 1
ATOM 650 N N . LYS A 1 81 ? -17.5 23.188 6.074 1 98.69 81 LYS A N 1
ATOM 651 C CA . LYS A 1 81 ? -18.391 22.156 6.609 1 98.69 81 LYS A CA 1
ATOM 652 C C . LYS A 1 81 ? -19.172 21.469 5.492 1 98.69 81 LYS A C 1
ATOM 654 O O . LYS A 1 81 ? -19.391 20.266 5.535 1 98.69 81 LYS A O 1
ATOM 659 N N . ARG A 1 82 ? -19.578 22.203 4.531 1 98.5 82 ARG A N 1
ATOM 660 C CA . ARG A 1 82 ? -20.281 21.641 3.389 1 98.5 82 ARG A CA 1
ATOM 661 C C . ARG A 1 82 ? -19.375 20.688 2.604 1 98.5 82 ARG A C 1
ATOM 663 O O . ARG A 1 82 ? -19.828 19.625 2.156 1 98.5 82 ARG A O 1
ATOM 670 N N . TYR A 1 83 ? -18.188 21.109 2.393 1 98.88 83 TYR A N 1
ATOM 671 C CA . TYR A 1 83 ? -17.234 20.266 1.697 1 98.88 83 TYR A CA 1
ATOM 672 C C . TYR A 1 83 ? -17.031 18.953 2.432 1 98.88 83 TYR A C 1
ATOM 674 O O . TYR A 1 83 ? -17.062 17.875 1.816 1 98.88 83 TYR A O 1
ATOM 682 N N . ILE A 1 84 ? -16.859 19.016 3.738 1 98.94 84 ILE A N 1
ATOM 683 C CA . ILE A 1 84 ? -16.656 17.828 4.559 1 98.94 84 ILE A CA 1
ATOM 684 C C . ILE A 1 84 ? -17.891 16.922 4.465 1 98.94 84 ILE A C 1
ATOM 686 O O . ILE A 1 84 ? -17.766 15.703 4.328 1 98.94 84 ILE A O 1
ATOM 690 N N . ASN A 1 85 ? -19.047 17.562 4.535 1 98.75 85 ASN A N 1
ATOM 691 C CA . ASN A 1 85 ? -20.297 16.812 4.41 1 98.75 85 ASN A CA 1
ATOM 692 C C . ASN A 1 85 ? -20.406 16.125 3.049 1 98.75 85 ASN A C 1
ATOM 694 O O . ASN A 1 85 ? -20.875 14.992 2.955 1 98.75 85 ASN A O 1
ATOM 698 N N . GLN A 1 86 ? -20.016 16.812 2.031 1 98.62 86 GLN A N 1
ATOM 699 C CA . GLN A 1 86 ? -20 16.219 0.694 1 98.62 86 GLN A CA 1
ATOM 700 C C . GLN A 1 86 ? -19.125 14.977 0.646 1 98.62 86 GLN A C 1
ATOM 702 O O . GLN A 1 86 ? -19.516 13.953 0.092 1 98.62 86 GLN A O 1
ATOM 707 N N . LEU A 1 87 ? -17.938 15.07 1.211 1 98.81 87 LEU A N 1
ATOM 708 C CA . LEU A 1 87 ? -17.031 13.922 1.224 1 98.81 87 LEU A CA 1
ATOM 709 C C . LEU A 1 87 ? -17.641 12.766 2.008 1 98.81 87 LEU A C 1
ATOM 711 O O . LEU A 1 87 ? -17.453 11.602 1.637 1 98.81 87 LEU A O 1
ATOM 715 N N . SER A 1 88 ? -18.359 13.055 3.076 1 98.75 88 SER A N 1
ATOM 716 C CA . SER A 1 88 ? -18.922 12.016 3.939 1 98.75 88 SER A CA 1
ATOM 717 C C . SER A 1 88 ? -19.969 11.195 3.205 1 98.75 88 SER A C 1
ATOM 719 O O . SER A 1 88 ? -20.312 10.086 3.631 1 98.75 88 SER A O 1
ATOM 721 N N . LYS A 1 89 ? -20.469 11.68 2.109 1 98.5 89 LYS A N 1
ATOM 722 C CA . LYS A 1 89 ? -21.562 11.016 1.387 1 98.5 89 LYS A CA 1
ATOM 723 C C . LYS A 1 89 ? -21.016 10.203 0.215 1 98.5 89 LYS A C 1
ATOM 725 O O . LYS A 1 89 ? -21.766 9.484 -0.449 1 98.5 89 LYS A O 1
ATOM 730 N N . ILE A 1 90 ? -19.766 10.305 -0.046 1 98.62 90 ILE A N 1
ATOM 731 C CA . ILE A 1 90 ? -19.141 9.594 -1.157 1 98.62 90 ILE A CA 1
ATOM 732 C C . ILE A 1 90 ? -18.922 8.133 -0.783 1 98.62 90 ILE A C 1
ATOM 734 O O . ILE A 1 90 ? -18.469 7.824 0.319 1 98.62 90 ILE A O 1
ATOM 738 N N . ASP A 1 91 ? -19.312 7.195 -1.614 1 98.44 91 ASP A N 1
ATOM 739 C CA . ASP A 1 91 ? -18.906 5.801 -1.479 1 98.44 91 ASP A CA 1
ATOM 740 C C . ASP A 1 91 ? -17.469 5.602 -1.948 1 98.44 91 ASP A C 1
ATOM 742 O O . ASP A 1 91 ? -17.234 5.289 -3.117 1 98.44 91 ASP A O 1
ATOM 746 N N . ILE A 1 92 ? -16.516 5.664 -1.102 1 98.62 92 ILE A N 1
ATOM 747 C CA . ILE A 1 92 ? -15.102 5.738 -1.434 1 98.62 92 ILE A CA 1
ATOM 748 C C . ILE A 1 92 ? -14.625 4.391 -1.977 1 98.62 92 ILE A C 1
ATOM 750 O O . ILE A 1 92 ? -13.602 4.316 -2.66 1 98.62 92 ILE A O 1
ATOM 754 N N . ASP A 1 93 ? -15.414 3.309 -1.765 1 97.44 93 ASP A N 1
ATOM 755 C CA . ASP A 1 93 ? -15.094 1.973 -2.258 1 97.44 93 ASP A CA 1
ATOM 756 C C . ASP A 1 93 ? -15.047 1.947 -3.783 1 97.44 93 ASP A C 1
ATOM 758 O O . ASP A 1 93 ? -14.398 1.078 -4.375 1 97.44 93 ASP A O 1
ATOM 762 N N . ALA A 1 94 ? -15.727 2.861 -4.41 1 97.62 94 ALA A N 1
ATOM 763 C CA . ALA A 1 94 ? -15.961 2.816 -5.852 1 97.62 94 ALA A CA 1
ATOM 764 C C . ALA A 1 94 ? -14.82 3.488 -6.613 1 97.62 94 ALA A C 1
ATOM 766 O O . ALA A 1 94 ? -14.836 3.545 -7.844 1 97.62 94 ALA A O 1
ATOM 767 N N . TYR A 1 95 ? -13.812 3.973 -5.922 1 98.62 95 TYR A N 1
ATOM 768 C CA . TYR A 1 95 ? -12.766 4.762 -6.555 1 98.62 95 TYR A CA 1
ATOM 769 C C . TYR A 1 95 ? -11.438 4.004 -6.562 1 98.62 95 TYR A C 1
ATOM 771 O O . TYR A 1 95 ? -11.25 3.068 -5.781 1 98.62 95 TYR A O 1
ATOM 779 N N . ASN A 1 96 ? -10.555 4.398 -7.52 1 98.19 96 ASN A N 1
ATOM 780 C CA . ASN A 1 96 ? -9.234 3.787 -7.555 1 98.19 96 ASN A CA 1
ATOM 781 C C . ASN A 1 96 ? -8.344 4.312 -6.434 1 98.19 96 ASN A C 1
ATOM 783 O O . ASN A 1 96 ? -8.695 5.273 -5.754 1 98.19 96 ASN A O 1
ATOM 787 N N . ARG A 1 97 ? -7.238 3.752 -6.234 1 98.31 97 ARG A N 1
ATOM 788 C CA . ARG A 1 97 ? -6.387 3.984 -5.07 1 98.31 97 ARG A CA 1
ATOM 789 C C . ARG A 1 97 ? -5.852 5.414 -5.062 1 98.31 97 ARG A C 1
ATOM 791 O O . ARG A 1 97 ? -5.738 6.031 -4 1 98.31 97 ARG A O 1
ATOM 798 N N . ASP A 1 98 ? -5.508 5.953 -6.254 1 98.62 98 ASP A N 1
ATOM 799 C CA . ASP A 1 98 ? -4.996 7.32 -6.309 1 98.62 98 ASP A CA 1
ATOM 800 C C . ASP A 1 98 ? -6.055 8.32 -5.848 1 98.62 98 ASP A C 1
ATOM 802 O O . ASP A 1 98 ? -5.766 9.219 -5.059 1 98.62 98 ASP A O 1
ATOM 806 N N . GLU A 1 99 ? -7.262 8.102 -6.363 1 98.88 99 GLU A N 1
ATOM 807 C CA . GLU A 1 99 ? -8.367 8.969 -5.973 1 98.88 99 GLU A CA 1
ATOM 808 C C . GLU A 1 99 ? -8.695 8.812 -4.492 1 98.88 99 GLU A C 1
ATOM 810 O O . GLU A 1 99 ? -9 9.797 -3.811 1 98.88 99 GLU A O 1
ATOM 815 N N . GLN A 1 100 ? -8.602 7.594 -4.039 1 98.88 100 GLN A N 1
ATOM 816 C CA . GLN A 1 100 ? -8.852 7.352 -2.619 1 98.88 100 GLN A CA 1
ATOM 817 C C . GLN A 1 100 ? -7.832 8.078 -1.751 1 98.88 100 GLN A C 1
ATOM 819 O O . GLN A 1 100 ? -8.188 8.672 -0.729 1 98.88 100 GLN A O 1
ATOM 824 N N . LEU A 1 101 ? -6.566 8.008 -2.131 1 98.94 101 LEU A N 1
ATOM 825 C CA . LEU A 1 101 ? -5.535 8.664 -1.343 1 98.94 101 LEU A CA 1
ATOM 826 C C . LEU A 1 101 ? -5.781 10.172 -1.278 1 98.94 101 LEU A C 1
ATOM 828 O O . LEU A 1 101 ? -5.711 10.773 -0.203 1 98.94 101 LEU A O 1
ATOM 832 N N . ALA A 1 102 ? -6.07 10.758 -2.418 1 98.94 102 ALA A N 1
ATOM 833 C CA . ALA A 1 102 ? -6.375 12.188 -2.463 1 98.94 102 ALA A CA 1
ATOM 834 C C . ALA A 1 102 ? -7.562 12.531 -1.565 1 98.94 102 ALA A C 1
ATOM 836 O O . ALA A 1 102 ? -7.523 13.508 -0.815 1 98.94 102 ALA A O 1
ATOM 837 N N . PHE A 1 103 ? -8.625 11.703 -1.612 1 98.94 103 PHE A N 1
ATOM 838 C CA . PHE A 1 103 ? -9.812 11.859 -0.783 1 98.94 103 PHE A CA 1
ATOM 839 C C . PHE A 1 103 ? -9.445 11.883 0.695 1 98.94 103 PHE A C 1
ATOM 841 O O . PHE A 1 103 ? -9.828 12.805 1.421 1 98.94 103 PHE A O 1
ATOM 848 N N . TRP A 1 104 ? -8.656 10.914 1.11 1 98.94 104 TRP A N 1
ATOM 849 C CA . TRP A 1 104 ? -8.367 10.758 2.531 1 98.94 104 TRP A CA 1
ATOM 850 C C . TRP A 1 104 ? -7.473 11.891 3.027 1 98.94 104 TRP A C 1
ATOM 852 O O . TRP A 1 104 ? -7.664 12.406 4.129 1 98.94 104 TRP A O 1
ATOM 862 N N . ILE A 1 105 ? -6.48 12.25 2.195 1 98.94 105 ILE A N 1
ATOM 863 C CA . ILE A 1 105 ? -5.582 13.336 2.582 1 98.94 105 ILE A CA 1
ATOM 864 C C . ILE A 1 105 ? -6.363 14.633 2.711 1 98.94 105 ILE A C 1
ATOM 866 O O . ILE A 1 105 ? -6.246 15.344 3.713 1 98.94 105 ILE A O 1
ATOM 870 N N . ASN A 1 106 ? -7.16 14.945 1.67 1 98.94 106 ASN A N 1
ATOM 871 C CA . ASN A 1 106 ? -7.961 16.156 1.722 1 98.94 106 ASN A CA 1
ATOM 872 C C . ASN A 1 106 ? -8.922 16.156 2.906 1 98.94 106 ASN A C 1
ATOM 874 O O . ASN A 1 106 ? -9.102 17.172 3.574 1 98.94 106 ASN A O 1
ATOM 878 N N . LEU A 1 107 ? -9.555 15.016 3.156 1 98.94 107 LEU A N 1
ATOM 879 C CA . LEU A 1 107 ? -10.508 14.898 4.258 1 98.94 107 LEU A CA 1
ATOM 880 C C . LEU A 1 107 ? -9.812 15.141 5.598 1 98.94 107 LEU A C 1
ATOM 882 O O . LEU A 1 107 ? -10.312 15.898 6.43 1 98.94 107 LEU A O 1
ATOM 886 N N . TYR A 1 108 ? -8.688 14.469 5.789 1 98.94 108 TYR A N 1
ATOM 887 C CA . TYR A 1 108 ? -7.93 14.656 7.02 1 98.94 108 TYR A CA 1
ATOM 888 C C . TYR A 1 108 ? -7.609 16.125 7.246 1 98.94 108 TYR A C 1
ATOM 890 O O . TYR A 1 108 ? -7.828 16.656 8.344 1 98.94 108 TYR A O 1
ATOM 898 N N . ASN A 1 109 ? -7.09 16.75 6.227 1 98.94 109 ASN A N 1
ATOM 899 C CA . ASN A 1 109 ? -6.688 18.156 6.316 1 98.94 109 ASN A CA 1
ATOM 900 C C . ASN A 1 109 ? -7.883 19.062 6.578 1 98.94 109 ASN A C 1
ATOM 902 O O . ASN A 1 109 ? -7.816 19.953 7.422 1 98.94 109 ASN A O 1
ATOM 906 N N . ALA A 1 110 ? -8.953 18.828 5.855 1 98.94 110 ALA A N 1
ATOM 907 C CA . ALA A 1 110 ? -10.148 19.641 6.023 1 98.94 110 ALA A CA 1
ATOM 908 C C . ALA A 1 110 ? -10.734 19.484 7.426 1 98.94 110 ALA A C 1
ATOM 910 O O . ALA A 1 110 ? -11.141 20.453 8.055 1 98.94 110 ALA A O 1
ATOM 911 N N . LEU A 1 111 ? -10.789 18.25 7.891 1 98.94 111 LEU A N 1
ATOM 912 C CA . LEU A 1 111 ? -11.289 17.984 9.242 1 98.94 111 LEU A CA 1
ATOM 913 C C . LEU A 1 111 ? -10.43 18.703 10.281 1 98.94 111 LEU A C 1
ATOM 915 O O . LEU A 1 111 ? -10.961 19.266 11.242 1 98.94 111 LEU A O 1
ATOM 919 N N . THR A 1 112 ? -9.133 18.656 10.102 1 98.88 112 THR A N 1
ATOM 920 C CA . THR A 1 112 ? -8.227 19.312 11.031 1 98.88 112 THR A CA 1
ATOM 921 C C . THR A 1 112 ? -8.492 20.812 11.07 1 98.88 112 THR A C 1
ATOM 923 O O . THR A 1 112 ? -8.641 21.391 12.148 1 98.88 112 THR A O 1
ATOM 926 N N . VAL A 1 113 ? -8.578 21.422 9.883 1 98.88 113 VAL A N 1
ATOM 927 C CA . VAL A 1 113 ? -8.852 22.859 9.82 1 98.88 113 VAL A CA 1
ATOM 928 C C . VAL A 1 113 ? -10.195 23.156 10.477 1 98.88 113 VAL A C 1
ATOM 930 O O . VAL A 1 113 ? -10.32 24.125 11.234 1 98.88 113 VAL A O 1
ATOM 933 N N . ASN A 1 114 ? -11.18 22.328 10.242 1 98.88 114 ASN A N 1
ATOM 934 C CA . ASN A 1 114 ? -12.516 22.547 10.797 1 98.88 114 ASN A CA 1
ATOM 935 C C . ASN A 1 114 ? -12.5 22.469 12.32 1 98.88 114 ASN A C 1
ATOM 937 O O . ASN A 1 114 ? -13.141 23.297 12.984 1 98.88 114 ASN A O 1
ATOM 941 N N . ILE A 1 115 ? -11.812 21.5 12.844 1 98.75 115 ILE A N 1
ATOM 942 C CA . ILE A 1 115 ? -11.727 21.328 14.289 1 98.75 115 ILE A CA 1
ATOM 943 C C . ILE A 1 115 ? -11.07 22.562 14.922 1 98.75 115 ILE A C 1
ATOM 945 O O . ILE A 1 115 ? -11.57 23.109 15.906 1 98.75 115 ILE A O 1
ATOM 949 N N . VAL A 1 116 ? -9.977 22.984 14.359 1 98.38 116 VAL A N 1
ATOM 950 C CA . VAL A 1 116 ? -9.289 24.156 14.898 1 98.38 116 VAL A CA 1
ATOM 951 C C . VAL A 1 116 ? -10.203 25.375 14.812 1 98.38 116 VAL A C 1
ATOM 953 O O . VAL A 1 116 ? -10.305 26.156 15.758 1 98.38 116 VAL A O 1
ATOM 956 N N . ALA A 1 117 ? -10.875 25.562 13.656 1 98.38 117 ALA A N 1
ATOM 957 C CA . ALA A 1 117 ? -11.797 26.688 13.477 1 98.38 117 ALA A CA 1
ATOM 958 C C . ALA A 1 117 ? -12.898 26.656 14.539 1 98.38 117 ALA A C 1
ATOM 960 O O . ALA A 1 117 ? -13.273 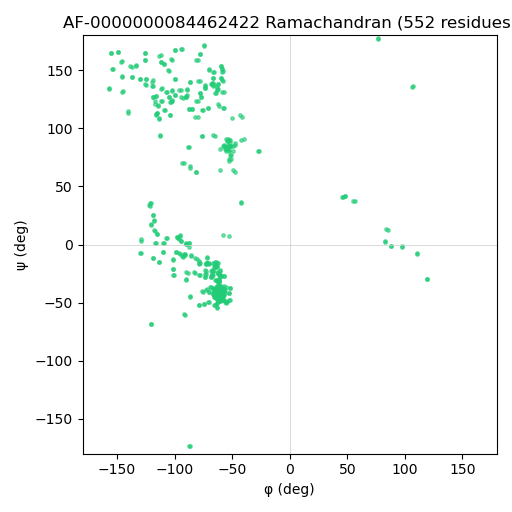27.703 15.07 1 98.38 117 ALA A O 1
ATOM 961 N N . ASP A 1 118 ? -13.375 25.5 14.898 1 98.12 118 ASP A N 1
ATOM 962 C CA . ASP A 1 118 ? -14.453 25.344 15.867 1 98.12 118 ASP A CA 1
ATOM 963 C C . ASP A 1 118 ? -14.008 25.75 17.266 1 98.12 118 ASP A C 1
ATOM 965 O O . ASP A 1 118 ? -14.812 26.219 18.062 1 98.12 118 ASP A O 1
ATOM 969 N N . TYR A 1 119 ? -12.727 25.641 17.547 1 97.06 119 TYR A N 1
ATOM 970 C CA . TYR A 1 119 ? -12.258 25.812 18.922 1 97.06 119 TYR A CA 1
ATOM 971 C C . TYR A 1 119 ? -11.328 27.016 19.031 1 97.06 119 TYR A C 1
ATOM 973 O O . TYR A 1 119 ? -10.781 27.297 20.094 1 97.06 119 TYR A O 1
ATOM 981 N N . TYR A 1 120 ? -11.117 27.703 17.938 1 96.06 120 TYR A N 1
ATOM 982 C CA . TYR A 1 120 ? -10.273 28.891 17.938 1 96.06 120 TYR A CA 1
ATOM 983 C C . TYR A 1 120 ? -10.859 29.984 18.828 1 96.06 120 TYR A C 1
ATOM 985 O O . TYR A 1 120 ? -12.078 30.172 18.859 1 96.06 120 TYR A O 1
ATOM 993 N N . PRO A 1 121 ? -10.086 30.641 19.641 1 96.69 121 PRO A N 1
ATOM 994 C CA . PRO A 1 121 ? -8.617 30.672 19.609 1 96.69 121 PRO A CA 1
ATOM 995 C C . PRO A 1 121 ? -7.996 29.641 20.547 1 96.69 121 PRO A C 1
ATOM 997 O O . PRO A 1 121 ? -8.516 29.391 21.641 1 96.69 121 PRO A O 1
ATOM 1000 N N . VAL A 1 122 ? -7.055 28.922 20.094 1 96 122 VAL A N 1
ATOM 1001 C CA . VAL A 1 122 ? -6.168 28.047 20.859 1 96 122 VAL A CA 1
ATOM 1002 C C . VAL A 1 122 ? -4.723 28.266 20.422 1 96 122 VAL A C 1
ATOM 1004 O O . VAL A 1 122 ? -4.469 28.703 19.297 1 96 122 VAL A O 1
ATOM 1007 N N . SER A 1 123 ? -3.721 27.969 21.328 1 95.25 123 SER A N 1
ATOM 1008 C CA . SER A 1 123 ? -2.312 28.172 21 1 95.25 123 SER A CA 1
ATOM 1009 C C . SER A 1 123 ? -1.718 26.922 20.359 1 95.25 123 SER A C 1
ATOM 1011 O O . SER A 1 123 ? -0.693 27 19.672 1 95.25 123 SER A O 1
ATOM 1013 N N . SER A 1 124 ? -2.371 25.766 20.672 1 96.31 124 SER A N 1
ATOM 1014 C CA . SER A 1 124 ? -1.92 24.484 20.156 1 96.31 124 SER A CA 1
ATOM 1015 C C . SER A 1 124 ? -3.098 23.547 19.891 1 96.31 124 SER A C 1
ATOM 1017 O O . SER A 1 124 ? -4.102 23.594 20.594 1 96.31 124 SER A O 1
ATOM 1019 N N . ILE A 1 125 ? -2.941 22.766 18.828 1 95.75 125 ILE A N 1
ATOM 1020 C CA . ILE A 1 125 ? -3.951 21.75 18.562 1 95.75 125 ILE A CA 1
ATOM 1021 C C . ILE A 1 125 ? -4.086 20.828 19.766 1 95.75 125 ILE A C 1
ATOM 1023 O O . ILE A 1 125 ? -5.164 20.266 20 1 95.75 125 ILE A O 1
ATOM 1027 N N . GLU A 1 126 ? -3.045 20.672 20.547 1 95.31 126 GLU A N 1
ATOM 1028 C CA . GLU A 1 126 ? -3.041 19.812 21.734 1 95.31 126 GLU A CA 1
ATOM 1029 C C . GLU A 1 126 ? -4.008 20.328 22.797 1 95.31 126 GLU A C 1
ATOM 1031 O O . GLU A 1 126 ? -4.414 19.578 23.688 1 95.31 126 GLU A O 1
ATOM 1036 N N . ASP A 1 127 ? -4.355 21.547 22.688 1 94.81 127 ASP A N 1
ATOM 1037 C CA . ASP A 1 127 ? -5.227 22.172 23.672 1 94.81 127 ASP A CA 1
ATOM 1038 C C . ASP A 1 127 ? -6.691 21.828 23.406 1 94.81 127 ASP A C 1
ATOM 1040 O O . ASP A 1 127 ? -7.559 22.109 24.25 1 94.81 127 ASP A O 1
ATOM 1044 N N . ILE A 1 128 ? -6.977 21.266 22.219 1 95.81 128 ILE A N 1
ATOM 1045 C CA . ILE A 1 128 ? -8.336 20.891 21.875 1 95.81 128 ILE A CA 1
ATOM 1046 C C . ILE A 1 128 ? -8.617 19.469 22.359 1 95.81 128 ILE A C 1
ATOM 1048 O O . ILE A 1 128 ? -8.531 18.5 21.594 1 95.81 128 ILE A O 1
ATOM 1052 N N . ASN A 1 129 ? -8.977 19.281 23.594 1 93.56 129 ASN A N 1
ATOM 1053 C CA . ASN A 1 129 ? -9.055 18 24.297 1 93.56 129 ASN A CA 1
ATOM 1054 C C . ASN A 1 129 ? -10.453 17.391 24.188 1 93.56 129 ASN A C 1
ATOM 1056 O O . ASN A 1 129 ? -11.109 17.172 25.219 1 93.56 129 ASN A O 1
ATOM 1060 N N . ILE A 1 130 ? -10.828 16.953 23.047 1 94.06 130 ILE A N 1
ATOM 1061 C CA . ILE A 1 130 ? -12.164 16.406 22.828 1 94.06 130 ILE A CA 1
ATOM 1062 C C . ILE A 1 130 ? -12.07 14.891 22.609 1 94.06 130 ILE A C 1
ATOM 1064 O O . ILE A 1 130 ? -13.086 14.242 22.328 1 94.06 130 ILE A O 1
ATOM 1068 N N . SER A 1 131 ? -10.898 14.359 22.672 1 92.75 131 SER A N 1
ATOM 1069 C CA . SER A 1 131 ? -10.742 12.914 22.562 1 92.75 131 SER A CA 1
ATOM 1070 C C . SER A 1 131 ? -11.281 12.211 23.797 1 92.75 131 SER A C 1
ATOM 1072 O O . SER A 1 131 ? -11.289 12.781 24.891 1 92.75 131 SER A O 1
ATOM 1074 N N . PRO A 1 132 ? -11.742 11.008 23.609 1 90.69 132 PRO A N 1
ATOM 1075 C CA . PRO A 1 132 ? -12.211 10.266 24.781 1 90.69 132 PRO A CA 1
ATOM 1076 C C . PRO A 1 132 ? -11.078 9.93 25.75 1 90.69 132 PRO A C 1
ATOM 1078 O O . PRO A 1 132 ? -9.938 9.719 25.328 1 90.69 132 PRO A O 1
ATOM 1081 N N . GLY A 1 133 ? -11.453 9.891 27 1 88.88 133 GLY A N 1
ATOM 1082 C CA . GLY A 1 133 ? -10.484 9.547 28.031 1 88.88 133 GLY A CA 1
ATOM 1083 C C . GLY A 1 133 ? -10.055 10.734 28.875 1 88.88 133 GLY A C 1
ATOM 1084 O O . GLY A 1 133 ? -9.953 11.852 28.375 1 88.88 133 GLY A O 1
ATOM 1085 N N . LEU A 1 134 ? -9.945 10.664 30.141 1 83.5 134 LEU A N 1
ATOM 1086 C CA . LEU A 1 134 ? -9.664 11.727 31.094 1 83.5 134 LEU A CA 1
ATOM 1087 C C . LEU A 1 134 ? -8.297 12.352 30.828 1 83.5 134 LEU A C 1
ATOM 1089 O O . LEU A 1 134 ? -8.109 13.547 31.062 1 83.5 134 LEU A O 1
ATOM 1093 N N . PHE A 1 135 ? -7.391 11.711 30.25 1 84.38 135 PHE A N 1
ATOM 1094 C CA . PHE A 1 135 ? -6.039 12.227 30.078 1 84.38 135 PHE A CA 1
ATOM 1095 C C . PHE A 1 135 ? -5.656 12.273 28.609 1 84.38 135 PHE A C 1
ATOM 1097 O O . PHE A 1 135 ? -4.473 12.25 28.266 1 84.38 135 PHE A O 1
ATOM 1104 N N . SER A 1 136 ? -6.766 12.562 27.812 1 87.69 136 SER A N 1
ATOM 1105 C CA . SER A 1 136 ? -6.457 12.586 26.375 1 87.69 136 SER A CA 1
ATOM 1106 C C . SER A 1 136 ? -5.965 13.961 25.938 1 87.69 136 SER A C 1
ATOM 1108 O O . SER A 1 136 ? -6.402 14.984 26.484 1 87.69 136 SER A O 1
ATOM 1110 N N . ILE A 1 137 ? -5.016 13.969 25.125 1 91.06 137 ILE A N 1
ATOM 1111 C CA . ILE A 1 137 ? -4.445 15.188 24.562 1 91.06 137 ILE A CA 1
ATOM 1112 C C . ILE A 1 137 ? -4.859 15.328 23.109 1 91.06 137 ILE A C 1
ATOM 1114 O O . ILE A 1 137 ? -4.777 14.375 22.328 1 91.06 137 ILE A O 1
ATOM 1118 N N . GLY A 1 138 ? -5.363 16.578 22.75 1 95.38 138 GLY A N 1
ATOM 1119 C CA . GLY A 1 138 ? -5.66 16.875 21.359 1 95.38 138 GLY A CA 1
ATOM 1120 C C . GLY A 1 138 ? -6.949 16.234 20.875 1 95.38 138 GLY A C 1
ATOM 1121 O O . GLY A 1 138 ? -7.613 15.516 21.625 1 95.38 138 GLY A O 1
ATOM 1122 N N . PRO A 1 139 ? -7.324 16.469 19.688 1 97.31 139 PRO A N 1
ATOM 1123 C CA . PRO A 1 139 ? -8.625 16.047 19.156 1 97.31 139 PRO A CA 1
ATOM 1124 C C . PRO A 1 139 ? -8.547 14.734 18.375 1 97.31 139 PRO A C 1
ATOM 1126 O O . PRO A 1 139 ? -9.562 14.266 17.844 1 97.31 139 PRO A O 1
ATOM 1129 N N . TRP A 1 140 ? -7.426 14.078 18.344 1 96.62 140 TRP A N 1
ATOM 1130 C CA . TRP A 1 140 ? -7.125 13.086 17.312 1 96.62 140 TRP A CA 1
ATOM 1131 C C . TRP A 1 140 ? -7.93 11.805 17.547 1 96.62 140 TRP A C 1
ATOM 1133 O O . TRP A 1 140 ? -8.211 11.062 16.594 1 96.62 140 TRP A O 1
ATOM 1143 N N . GLY A 1 141 ? -8.367 11.602 18.797 1 96.44 141 GLY A N 1
ATOM 1144 C CA . GLY A 1 141 ? -9.07 10.359 19.094 1 96.44 141 GLY A CA 1
ATOM 1145 C C . GLY A 1 141 ? -10.578 10.5 19.016 1 96.44 141 GLY A C 1
ATOM 1146 O O . GLY A 1 141 ? -11.305 9.508 19.109 1 96.44 141 GLY A O 1
ATOM 1147 N N . ALA A 1 142 ? -11.094 11.688 18.859 1 97.25 142 ALA A N 1
ATOM 1148 C CA . ALA A 1 142 ? -12.539 11.922 18.844 1 97.25 142 ALA A CA 1
ATOM 1149 C C . ALA A 1 142 ? -13.156 11.43 17.531 1 97.25 142 ALA A C 1
ATOM 1151 O O . ALA A 1 142 ? -12.602 11.641 16.453 1 97.25 142 ALA A O 1
ATOM 1152 N N . LYS A 1 143 ? -14.289 10.719 17.641 1 98.25 143 LYS A N 1
ATOM 1153 C CA . LYS A 1 143 ? -15.047 10.391 16.438 1 98.25 143 LYS A CA 1
ATOM 1154 C C . LYS A 1 143 ? -15.719 11.633 15.859 1 98.25 143 LYS A C 1
ATOM 1156 O O . LYS A 1 143 ? -16.609 12.219 16.484 1 98.25 143 LYS A O 1
ATOM 1161 N N . ILE A 1 144 ? -15.359 12.031 14.648 1 98.19 144 ILE A N 1
ATOM 1162 C CA . ILE A 1 144 ? -15.773 13.359 14.211 1 98.19 144 ILE A CA 1
ATOM 1163 C C . ILE A 1 144 ? -16.438 13.273 12.836 1 98.19 144 ILE A C 1
ATOM 1165 O O . ILE A 1 144 ? -17 14.25 12.352 1 98.19 144 ILE A O 1
ATOM 1169 N N . ILE A 1 145 ? -16.422 12.094 12.18 1 98.69 145 ILE A N 1
ATOM 1170 C CA . ILE A 1 145 ? -17.031 11.945 10.867 1 98.69 145 ILE A CA 1
ATOM 1171 C C . ILE A 1 145 ? -17.438 10.492 10.648 1 98.69 145 ILE A C 1
ATOM 1173 O O . ILE A 1 145 ? -16.859 9.586 11.258 1 98.69 145 ILE A O 1
ATOM 1177 N N . THR A 1 146 ? -18.422 10.281 9.883 1 98.75 146 THR A N 1
ATOM 1178 C CA . THR A 1 146 ? -18.828 8.938 9.477 1 98.75 146 THR A CA 1
ATOM 1179 C C . THR A 1 146 ? -18.625 8.75 7.973 1 98.75 146 THR A C 1
ATOM 1181 O O . THR A 1 146 ? -19.125 9.539 7.172 1 98.75 146 THR A O 1
ATOM 1184 N N . ILE A 1 147 ? -17.812 7.809 7.555 1 98.75 147 ILE A N 1
ATOM 1185 C CA . ILE A 1 147 ? -17.578 7.445 6.16 1 98.75 147 ILE A CA 1
ATOM 1186 C C . ILE A 1 147 ? -18.047 6.016 5.914 1 98.75 147 ILE A C 1
ATOM 1188 O O . ILE A 1 147 ? -17.641 5.09 6.625 1 98.75 147 ILE A O 1
ATOM 1192 N N . ASN A 1 148 ? -18.875 5.816 4.902 1 97.31 148 ASN A N 1
ATOM 1193 C CA . ASN A 1 148 ? -19.422 4.496 4.594 1 97.31 148 ASN A CA 1
ATOM 1194 C C . ASN A 1 148 ? -19.938 3.793 5.848 1 97.31 148 ASN A C 1
ATOM 1196 O O . ASN A 1 148 ? -19.625 2.621 6.074 1 97.31 148 ASN A O 1
ATOM 1200 N N . GLY A 1 149 ? -20.578 4.539 6.691 1 97.12 149 GLY A N 1
ATOM 1201 C CA . GLY A 1 149 ? -21.25 4.004 7.867 1 97.12 149 GLY A CA 1
ATOM 1202 C C . GLY A 1 149 ? -20.328 3.785 9.039 1 97.12 149 GLY A C 1
ATOM 1203 O O . GLY A 1 149 ? -20.75 3.324 10.102 1 97.12 149 GLY A O 1
ATOM 1204 N N . THR A 1 150 ? -19.062 4.121 8.938 1 98.06 150 THR A N 1
ATOM 1205 C CA . THR A 1 150 ? -18.078 3.9 9.992 1 98.06 150 THR A CA 1
ATOM 1206 C C . THR A 1 150 ? -17.672 5.223 10.641 1 98.06 150 THR A C 1
ATOM 1208 O O . THR A 1 150 ? -17.125 6.102 9.969 1 98.06 150 THR A O 1
ATOM 1211 N N . PRO A 1 151 ? -17.953 5.43 11.93 1 98.56 151 PRO A N 1
ATOM 1212 C CA . PRO A 1 151 ? -17.406 6.617 12.594 1 98.56 151 PRO A CA 1
ATOM 1213 C C . PRO A 1 151 ? -15.883 6.617 12.641 1 98.56 151 PRO A C 1
ATOM 1215 O O . PRO A 1 151 ? -15.273 5.59 12.945 1 98.56 151 PRO A O 1
ATOM 1218 N N . LEU A 1 152 ? -15.32 7.699 12.312 1 98.69 152 LEU A N 1
ATOM 1219 C CA . LEU A 1 152 ? -13.859 7.77 12.219 1 98.69 152 LEU A CA 1
ATOM 1220 C C . LEU A 1 152 ? -13.328 8.977 12.984 1 98.69 152 LEU A C 1
ATOM 1222 O O . LEU A 1 152 ? -13.969 10.023 13.023 1 98.69 152 LEU A O 1
ATOM 1226 N N . SER A 1 153 ? -12.188 8.797 13.633 1 98.25 153 SER A N 1
ATOM 1227 C CA . SER A 1 153 ? -11.375 9.867 14.188 1 98.25 153 SER A CA 1
ATOM 1228 C C . SER A 1 153 ? -10.203 10.219 13.273 1 98.25 153 SER A C 1
ATOM 1230 O O . SER A 1 153 ? -9.938 9.508 12.305 1 98.25 153 SER A O 1
ATOM 1232 N N . LEU A 1 154 ? -9.531 11.352 13.531 1 98.38 154 LEU A N 1
ATOM 1233 C CA . LEU A 1 154 ? -8.312 11.703 12.797 1 98.38 154 LEU A CA 1
ATOM 1234 C C . LEU A 1 154 ? -7.262 10.609 12.938 1 98.38 154 LEU A C 1
ATOM 123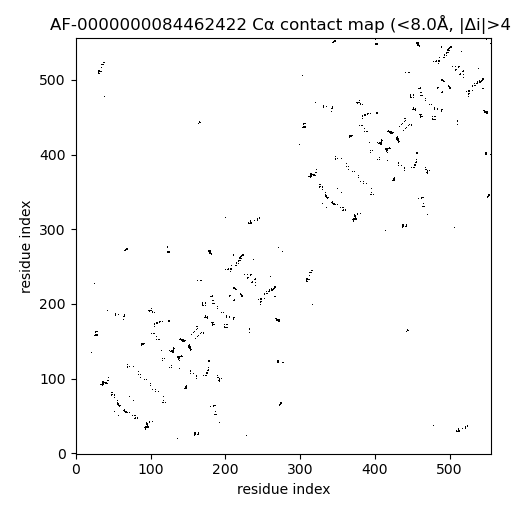6 O O . LEU A 1 154 ? -6.59 10.258 11.969 1 98.38 154 LEU A O 1
ATOM 1240 N N . ASP A 1 155 ? -7.141 10.039 14.141 1 97.25 155 ASP A N 1
ATOM 1241 C CA . ASP A 1 155 ? -6.191 8.953 14.391 1 97.25 155 ASP A CA 1
ATOM 1242 C C . ASP A 1 155 ? -6.496 7.746 13.508 1 97.25 155 ASP A C 1
ATOM 1244 O O . ASP A 1 155 ? -5.582 7.125 12.961 1 97.25 155 ASP A O 1
ATOM 1248 N N . GLU A 1 156 ? -7.695 7.457 13.398 1 98.06 156 GLU A N 1
ATOM 1249 C CA . GLU A 1 156 ? -8.07 6.281 12.617 1 98.06 156 GLU A CA 1
ATOM 1250 C C . GLU A 1 156 ? -7.883 6.527 11.125 1 98.06 156 GLU A C 1
ATOM 1252 O O . GLU A 1 156 ? -7.414 5.648 10.398 1 98.06 156 GLU A O 1
ATOM 1257 N N . ILE A 1 157 ? -8.188 7.699 10.617 1 98.69 157 ILE A N 1
ATOM 1258 C CA . ILE A 1 157 ? -7.941 8.039 9.219 1 98.69 157 ILE A CA 1
ATOM 1259 C C . ILE A 1 157 ? -6.449 7.941 8.914 1 98.69 157 ILE A C 1
ATOM 1261 O O . ILE A 1 157 ? -6.055 7.379 7.895 1 98.69 157 ILE A O 1
ATOM 1265 N N . HIS A 1 158 ? -5.68 8.414 9.82 1 98.25 158 HIS A N 1
ATOM 1266 C CA . HIS A 1 158 ? -4.23 8.422 9.641 1 98.25 158 HIS A CA 1
ATOM 1267 C C . HIS A 1 158 ? -3.645 7.023 9.812 1 98.25 158 HIS A C 1
ATOM 1269 O O . HIS A 1 158 ? -3.014 6.496 8.891 1 98.25 158 HIS A O 1
ATOM 1275 N N . ASN A 1 159 ? -3.963 6.285 10.922 1 97.69 159 ASN A N 1
ATOM 1276 C CA . ASN A 1 159 ? -3.205 5.117 11.352 1 97.69 159 ASN A CA 1
ATOM 1277 C C . ASN A 1 159 ? -3.902 3.818 10.953 1 97.69 159 ASN A C 1
ATOM 1279 O O . ASN A 1 159 ? -3.299 2.744 11 1 97.69 159 ASN A O 1
ATOM 1283 N N . ARG A 1 160 ? -5.152 3.887 10.539 1 97.44 160 ARG A N 1
ATOM 1284 C CA . ARG A 1 160 ? -5.848 2.662 10.156 1 97.44 160 ARG A CA 1
ATOM 1285 C C . ARG A 1 160 ? -6.156 2.648 8.664 1 97.44 160 ARG A C 1
ATOM 1287 O O . ARG A 1 160 ? -6.488 1.603 8.102 1 97.44 160 ARG A O 1
ATOM 1294 N N . ILE A 1 161 ? -6.047 3.809 8.047 1 98.44 161 ILE A N 1
ATOM 1295 C CA . ILE A 1 161 ? -6.414 3.889 6.637 1 98.44 161 ILE A CA 1
ATOM 1296 C C . ILE A 1 161 ? -5.211 4.348 5.816 1 98.44 161 ILE A C 1
ATOM 1298 O O . ILE A 1 161 ? -4.547 3.533 5.168 1 98.44 161 ILE A O 1
ATOM 1302 N N . ILE A 1 162 ? -4.762 5.629 5.98 1 98.62 162 ILE A N 1
ATOM 1303 C CA . ILE A 1 162 ? -3.762 6.207 5.086 1 98.62 162 ILE A CA 1
ATOM 1304 C C . ILE A 1 162 ? -2.451 5.434 5.215 1 98.62 162 ILE A C 1
ATOM 1306 O O . ILE A 1 162 ? -1.931 4.918 4.223 1 98.62 162 ILE A O 1
ATOM 1310 N N . ARG A 1 163 ? -1.926 5.297 6.438 1 98.19 163 ARG A N 1
ATOM 1311 C CA . ARG A 1 163 ? -0.601 4.715 6.629 1 98.19 163 ARG A CA 1
ATOM 1312 C C . ARG A 1 163 ? -0.578 3.25 6.203 1 98.19 163 ARG A C 1
ATOM 1314 O O . ARG A 1 163 ? 0.215 2.861 5.34 1 98.19 163 ARG A O 1
ATOM 1321 N N . PRO A 1 164 ? -1.487 2.457 6.699 1 97.12 164 PRO A N 1
ATOM 1322 C CA . PRO A 1 164 ? -1.309 1.029 6.426 1 97.12 164 PRO A CA 1
ATOM 1323 C C . PRO A 1 164 ? -1.746 0.642 5.016 1 97.12 164 PRO A C 1
ATOM 1325 O O . PRO A 1 164 ? -1.288 -0.37 4.48 1 97.12 164 PRO A O 1
ATOM 1328 N N . ILE A 1 165 ? -2.648 1.363 4.406 1 97.69 165 ILE A N 1
ATOM 1329 C CA . ILE A 1 165 ? -3.125 0.975 3.082 1 97.69 165 ILE A CA 1
ATOM 1330 C C . ILE A 1 165 ? -2.068 1.315 2.033 1 97.69 165 ILE A C 1
ATOM 1332 O O . ILE A 1 165 ? -1.787 0.51 1.144 1 97.69 165 ILE A O 1
ATOM 1336 N N . TRP A 1 166 ? -1.432 2.432 2.141 1 98 166 TRP A N 1
ATOM 1337 C CA . TRP A 1 166 ? -0.529 2.863 1.079 1 98 166 TRP A CA 1
ATOM 1338 C C . TRP A 1 166 ? 0.923 2.586 1.454 1 98 166 TRP A C 1
ATOM 1340 O O . TRP A 1 166 ? 1.781 2.449 0.579 1 98 166 TRP A O 1
ATOM 1350 N N . ASN A 1 167 ? 1.246 2.541 2.791 1 97.38 167 ASN A N 1
ATOM 1351 C CA . ASN A 1 167 ? 2.623 2.334 3.225 1 97.38 167 ASN A CA 1
ATOM 1352 C C . ASN A 1 167 ? 3.588 3.258 2.486 1 97.38 167 ASN A C 1
ATOM 1354 O O . ASN A 1 167 ? 4.625 2.811 1.99 1 97.38 167 ASN A O 1
ATOM 1358 N N . ASP A 1 168 ? 3.219 4.473 2.301 1 97.75 168 ASP A N 1
ATOM 1359 C CA . ASP A 1 168 ? 3.988 5.535 1.658 1 97.75 168 ASP A CA 1
ATOM 1360 C C . ASP A 1 168 ? 4.359 6.629 2.658 1 97.75 168 ASP A C 1
ATOM 1362 O O . ASP A 1 168 ? 3.506 7.414 3.074 1 97.75 168 ASP A O 1
ATOM 1366 N N . PRO A 1 169 ? 5.629 6.688 3.008 1 97.94 169 PRO A N 1
ATOM 1367 C CA . PRO A 1 169 ? 6.008 7.664 4.035 1 97.94 169 PRO A CA 1
ATOM 1368 C C . PRO A 1 169 ? 5.754 9.102 3.6 1 97.94 169 PRO A C 1
ATOM 1370 O O . PRO A 1 169 ? 5.676 10 4.441 1 97.94 169 PRO A O 1
ATOM 1373 N N . ARG A 1 170 ? 5.609 9.336 2.299 1 98.81 170 ARG A N 1
ATOM 1374 C CA . ARG A 1 170 ? 5.379 10.695 1.818 1 98.81 170 ARG A CA 1
ATOM 1375 C C . ARG A 1 170 ? 4.035 11.227 2.303 1 98.81 170 ARG A C 1
ATOM 1377 O O . ARG A 1 170 ? 3.811 12.445 2.314 1 98.81 170 ARG A O 1
ATOM 1384 N N . ALA A 1 171 ? 3.102 10.344 2.717 1 98.56 171 ALA A N 1
ATOM 1385 C CA . ALA A 1 171 ? 1.805 10.773 3.232 1 98.56 171 ALA A CA 1
ATOM 1386 C C . ALA A 1 171 ? 1.972 11.664 4.461 1 98.56 171 ALA A C 1
ATOM 1388 O O . ALA A 1 171 ? 1.154 12.555 4.707 1 98.56 171 ALA A O 1
ATOM 1389 N N . HIS A 1 172 ? 3.07 11.477 5.199 1 98.56 172 HIS A N 1
ATOM 1390 C CA . HIS A 1 172 ? 3.326 12.281 6.391 1 98.56 172 HIS A CA 1
ATOM 1391 C C . HIS A 1 172 ? 3.578 13.742 6.027 1 98.56 172 HIS A C 1
ATOM 1393 O O . HIS A 1 172 ? 3.379 14.633 6.852 1 98.56 172 HIS A O 1
ATOM 1399 N N . TYR A 1 173 ? 4.008 13.953 4.75 1 98.81 173 TYR A N 1
ATOM 1400 C CA . TYR A 1 173 ? 4.277 15.312 4.297 1 98.81 173 TYR A CA 1
ATOM 1401 C C . TYR A 1 173 ? 3.039 15.938 3.668 1 98.81 173 TYR A C 1
ATOM 1403 O O . TYR A 1 173 ? 3.033 17.125 3.346 1 98.81 173 TYR A O 1
ATOM 1411 N N . ALA A 1 174 ? 1.992 15.078 3.477 1 98.75 174 ALA A N 1
ATOM 1412 C CA . ALA A 1 174 ? 0.797 15.547 2.777 1 98.75 174 ALA A CA 1
ATOM 1413 C C . ALA A 1 174 ? -0.323 15.867 3.762 1 98.75 174 ALA A C 1
ATOM 1415 O O . ALA A 1 174 ? -1.255 16.609 3.432 1 98.75 174 ALA A O 1
ATOM 1416 N N . ILE A 1 175 ? -0.277 15.312 4.957 1 98.38 175 ILE A N 1
ATOM 1417 C CA . ILE A 1 175 ? -1.289 15.602 5.969 1 98.38 175 ILE A CA 1
ATOM 1418 C C . ILE A 1 175 ? -0.753 16.641 6.949 1 98.38 175 ILE A C 1
ATOM 1420 O O . ILE A 1 175 ? 0.435 16.641 7.281 1 98.38 175 ILE A O 1
ATOM 1424 N N . ASN A 1 176 ? -1.592 17.516 7.375 1 98.31 176 ASN A N 1
ATOM 1425 C CA . ASN A 1 176 ? -1.268 18.578 8.32 1 98.31 176 ASN A CA 1
ATOM 1426 C C . ASN A 1 176 ? -2.088 18.453 9.602 1 98.31 176 ASN A C 1
ATOM 1428 O O . ASN A 1 176 ? -3.318 18.422 9.555 1 98.31 176 ASN A O 1
ATOM 1432 N N . ASN A 1 177 ? -1.438 18.438 10.766 1 97.38 177 ASN A N 1
ATOM 1433 C CA . ASN A 1 177 ? -2.148 18.219 12.023 1 97.38 177 ASN A CA 1
ATOM 1434 C C . ASN A 1 177 ? -2.441 19.531 12.734 1 97.38 177 ASN A C 1
ATOM 1436 O O . ASN A 1 177 ? -2.828 19.547 13.906 1 97.38 177 ASN A O 1
ATOM 1440 N N . GLY A 1 178 ? -2.146 20.672 12.062 1 97.81 178 GLY A N 1
ATOM 1441 C CA . GLY A 1 178 ? -2.494 21.969 12.609 1 97.81 178 GLY A CA 1
ATOM 1442 C C . GLY A 1 178 ? -1.34 22.641 13.328 1 97.81 178 GLY A C 1
ATOM 1443 O O . GLY A 1 178 ? -1.466 23.781 13.789 1 97.81 178 GLY A O 1
ATOM 1444 N N . SER A 1 179 ? -0.193 22 13.414 1 97.69 179 SER A N 1
ATOM 1445 C CA . SER A 1 179 ? 0.934 22.578 14.148 1 97.69 179 SER A CA 1
ATOM 1446 C C . SER A 1 179 ? 1.975 23.156 13.195 1 97.69 179 SER A C 1
ATOM 1448 O O . SER A 1 179 ? 2.039 22.766 12.031 1 97.69 179 SER A O 1
ATOM 1450 N N . ILE A 1 180 ? 2.779 24.031 13.688 1 97 180 ILE A N 1
ATOM 1451 C CA . ILE A 1 180 ? 3.885 24.625 12.938 1 97 180 ILE A CA 1
ATOM 1452 C C . ILE A 1 180 ? 4.883 23.547 12.547 1 97 180 ILE A C 1
ATOM 1454 O O . ILE A 1 180 ? 5.461 23.578 11.461 1 97 180 ILE A O 1
ATOM 1458 N N . GLY A 1 181 ? 5.066 22.594 13.383 1 97.75 181 GLY A N 1
ATOM 1459 C CA . GLY A 1 181 ? 6.066 21.562 13.164 1 97.75 181 GLY A CA 1
ATOM 1460 C C . GLY A 1 181 ? 5.68 20.578 12.07 1 97.75 181 GLY A C 1
ATOM 1461 O O . GLY A 1 181 ? 6.527 19.859 11.547 1 97.75 181 GLY A O 1
ATOM 1462 N N . ALA A 1 182 ? 4.449 20.547 11.695 1 97.62 182 ALA A N 1
ATOM 1463 C CA . ALA A 1 182 ? 3.959 19.625 10.672 1 97.62 182 ALA A CA 1
ATOM 1464 C C . ALA A 1 182 ? 4.312 20.109 9.273 1 97.62 182 ALA A C 1
ATOM 1466 O O . ALA A 1 182 ? 4.703 21.266 9.094 1 97.62 182 ALA A O 1
ATOM 1467 N N . ALA A 1 183 ? 4.219 19.219 8.266 1 97.25 183 ALA A N 1
ATOM 1468 C CA . ALA A 1 183 ? 4.328 19.641 6.871 1 97.25 183 ALA A CA 1
ATOM 1469 C C . ALA A 1 183 ? 3.244 20.656 6.52 1 97.25 183 ALA A C 1
ATOM 1471 O O . ALA A 1 183 ? 2.209 20.719 7.188 1 97.25 183 ALA A O 1
ATOM 1472 N N . ASN A 1 184 ? 3.555 21.469 5.543 1 98.38 184 ASN A N 1
ATOM 1473 C CA . ASN A 1 184 ? 2.643 22.531 5.129 1 98.38 184 ASN A CA 1
ATOM 1474 C C . ASN A 1 184 ? 1.29 21.969 4.699 1 98.38 184 ASN A C 1
ATOM 1476 O O . ASN A 1 184 ? 1.227 20.984 3.975 1 98.38 184 ASN A O 1
ATOM 1480 N N . LEU A 1 185 ? 0.227 22.578 5.25 1 98.88 185 LEU A N 1
ATOM 1481 C CA . LEU A 1 185 ? -1.03 22.406 4.531 1 98.88 185 LEU A CA 1
ATOM 1482 C C . LEU A 1 185 ? -0.902 22.891 3.09 1 98.88 185 LEU A C 1
ATOM 1484 O O . LEU A 1 185 ? -0.61 24.062 2.848 1 98.88 185 LEU A O 1
ATOM 1488 N N . SER A 1 186 ? -1.079 21.938 2.172 1 98.81 186 SER A N 1
ATOM 1489 C CA . SER A 1 186 ? -0.938 22.312 0.767 1 98.81 186 SER A CA 1
ATOM 1490 C C . SER A 1 186 ? -1.923 23.406 0.38 1 98.81 186 SER A C 1
ATOM 1492 O O . SER A 1 186 ? -3.08 23.391 0.802 1 98.81 186 SER A O 1
ATOM 1494 N N . LYS A 1 187 ? -1.465 24.328 -0.439 1 98.69 187 LYS A N 1
ATOM 1495 C CA . LYS A 1 187 ? -2.348 25.359 -0.98 1 98.69 187 LYS A CA 1
ATOM 1496 C C . LYS A 1 187 ? -3.191 24.812 -2.127 1 98.69 187 LYS A C 1
ATOM 1498 O O . LYS A 1 187 ? -4.145 25.453 -2.566 1 98.69 187 LYS A O 1
ATOM 1503 N N . LYS A 1 188 ? -2.836 23.719 -2.621 1 98.75 188 LYS A N 1
ATOM 1504 C CA . LYS A 1 188 ? -3.592 23.016 -3.658 1 98.75 188 LYS A CA 1
ATOM 1505 C C . LYS A 1 188 ? -4.195 21.719 -3.121 1 98.75 188 LYS A C 1
ATOM 1507 O O . LYS A 1 188 ? -3.521 20.969 -2.42 1 98.75 188 LYS A O 1
ATOM 1512 N N . ALA A 1 189 ? -5.438 21.516 -3.428 1 98.94 189 ALA A N 1
ATOM 1513 C CA . ALA A 1 189 ? -6.051 20.219 -3.092 1 98.94 189 ALA A CA 1
ATOM 1514 C C . ALA A 1 189 ? -5.316 19.078 -3.768 1 98.94 189 ALA A C 1
ATOM 1516 O O . ALA A 1 189 ? -4.801 19.219 -4.879 1 98.94 189 ALA A O 1
ATOM 1517 N N . TYR A 1 190 ? -5.215 17.984 -3.088 1 98.94 190 TYR A N 1
ATOM 1518 C CA . TYR A 1 190 ? -4.652 16.766 -3.686 1 98.94 190 TYR A CA 1
ATOM 1519 C C . TYR A 1 190 ? -5.629 16.141 -4.668 1 98.94 190 TYR A C 1
ATOM 1521 O O . TYR A 1 190 ? -6.836 16.094 -4.406 1 98.94 190 TYR A O 1
ATOM 1529 N N . LEU A 1 191 ? -5.145 15.719 -5.793 1 98.88 191 LEU A N 1
ATOM 1530 C CA . LEU A 1 191 ? -5.934 15.078 -6.836 1 98.88 191 LEU A CA 1
ATOM 1531 C C . LEU A 1 191 ? -5.344 13.719 -7.203 1 98.88 191 LEU A C 1
ATOM 1533 O O . LEU A 1 191 ? -4.121 13.555 -7.227 1 98.88 191 LEU A O 1
ATOM 1537 N N . GLY A 1 192 ? -6.207 12.742 -7.48 1 98.69 192 GLY A N 1
ATOM 1538 C CA . GLY A 1 192 ? -5.73 11.43 -7.879 1 98.69 192 GLY A CA 1
ATOM 1539 C C . GLY A 1 192 ? -4.758 11.477 -9.047 1 98.69 192 GLY A C 1
ATOM 1540 O O . GLY A 1 192 ? -3.705 10.836 -9 1 98.69 192 GLY A O 1
ATOM 1541 N N . LYS A 1 193 ? -5.035 12.281 -10 1 97.94 193 LYS A N 1
ATOM 1542 C CA . LYS A 1 193 ? -4.281 12.328 -11.25 1 97.94 193 LYS A CA 1
ATOM 1543 C C . LYS A 1 193 ? -2.871 12.859 -11.016 1 97.94 193 LYS A C 1
ATOM 1545 O O . LYS A 1 193 ? -1.942 12.516 -11.75 1 97.94 193 LYS A O 1
ATOM 1550 N N . THR A 1 194 ? -2.676 13.695 -9.992 1 98.5 194 THR A N 1
ATOM 1551 C CA . THR A 1 194 ? -1.381 14.336 -9.789 1 98.5 194 THR A CA 1
ATOM 1552 C C . THR A 1 194 ? -0.803 13.961 -8.43 1 98.5 194 THR A C 1
ATOM 1554 O O . THR A 1 194 ? 0.108 14.625 -7.93 1 98.5 194 THR A O 1
ATOM 1557 N N . ILE A 1 195 ? -1.296 12.93 -7.82 1 98.69 195 ILE A N 1
ATOM 1558 C CA . ILE A 1 195 ? -1.005 12.594 -6.43 1 98.69 195 ILE A CA 1
ATOM 1559 C C . ILE A 1 195 ? 0.481 12.281 -6.273 1 98.69 195 ILE A C 1
ATOM 1561 O O . ILE A 1 195 ? 1.115 12.719 -5.305 1 98.69 195 ILE A O 1
ATOM 1565 N N . GLU A 1 196 ? 1.105 11.547 -7.234 1 97.94 196 GLU A N 1
ATOM 1566 C CA . GLU A 1 196 ? 2.52 11.195 -7.148 1 97.94 196 GLU A CA 1
ATOM 1567 C C . GLU A 1 196 ? 3.396 12.445 -7.125 1 97.94 196 GLU A C 1
ATOM 1569 O O . GLU A 1 196 ? 4.281 12.57 -6.273 1 97.94 196 GLU A O 1
ATOM 1574 N N . GLN A 1 197 ? 3.109 13.352 -8.023 1 98.38 197 GLN A N 1
ATOM 1575 C CA . GLN A 1 197 ? 3.875 14.586 -8.094 1 98.38 197 GLN A CA 1
ATOM 1576 C C . GLN A 1 197 ? 3.66 15.438 -6.844 1 98.38 197 GLN A C 1
ATOM 1578 O O . GLN A 1 197 ? 4.605 16.031 -6.32 1 98.38 197 GLN A O 1
ATOM 1583 N N . GLN A 1 198 ? 2.445 15.484 -6.391 1 98.88 198 GLN A N 1
ATOM 1584 C CA . GLN A 1 198 ? 2.131 16.281 -5.215 1 98.88 198 GLN A CA 1
ATOM 1585 C C . GLN A 1 198 ? 2.824 15.734 -3.971 1 98.88 198 GLN A C 1
ATOM 1587 O O . GLN A 1 198 ? 3.324 16.5 -3.143 1 98.88 198 GLN A O 1
ATOM 1592 N N . LEU A 1 199 ? 2.877 14.438 -3.865 1 98.88 199 LEU A N 1
ATOM 1593 C CA . LEU A 1 199 ? 3.562 13.82 -2.738 1 98.88 199 LEU A CA 1
ATOM 1594 C C . LEU A 1 199 ? 5.062 14.086 -2.803 1 98.88 199 LEU A C 1
ATOM 1596 O O . LEU A 1 199 ? 5.691 14.367 -1.779 1 98.88 199 LEU A O 1
ATOM 1600 N N . ASN A 1 200 ? 5.648 13.977 -4.008 1 98.69 200 ASN A N 1
ATOM 1601 C CA . ASN A 1 200 ? 7.062 14.297 -4.168 1 98.69 200 ASN A CA 1
ATOM 1602 C C . ASN A 1 200 ? 7.367 15.734 -3.77 1 98.69 200 ASN A C 1
ATOM 1604 O O . ASN A 1 200 ? 8.359 16 -3.086 1 98.69 200 ASN A O 1
ATOM 1608 N N . ASN A 1 201 ? 6.496 16.625 -4.203 1 98.69 201 ASN A N 1
ATOM 1609 C CA . ASN A 1 201 ? 6.684 18.047 -3.883 1 98.69 201 ASN A CA 1
ATOM 1610 C C . ASN A 1 201 ? 6.578 18.297 -2.381 1 98.69 201 ASN A C 1
ATOM 1612 O O . ASN A 1 201 ? 7.375 19.047 -1.815 1 98.69 201 ASN A O 1
ATOM 1616 N N . ALA A 1 202 ? 5.598 17.672 -1.78 1 98.75 202 ALA A N 1
ATOM 1617 C CA . ALA A 1 202 ? 5.418 17.828 -0.339 1 98.75 202 ALA A CA 1
ATOM 1618 C C . ALA A 1 202 ? 6.637 17.312 0.425 1 98.75 202 ALA A C 1
ATOM 1620 O O . ALA A 1 202 ? 7.098 17.953 1.374 1 98.75 202 ALA A O 1
ATOM 1621 N N . ALA A 1 203 ? 7.16 16.188 0.01 1 98.81 203 ALA A N 1
ATOM 1622 C CA . ALA A 1 203 ? 8.352 15.609 0.636 1 98.81 203 ALA A CA 1
ATOM 1623 C C . ALA A 1 203 ? 9.547 16.547 0.49 1 98.81 203 ALA A C 1
ATOM 1625 O O . ALA A 1 203 ? 10.234 16.844 1.472 1 98.81 203 ALA A O 1
ATOM 1626 N N . THR A 1 204 ? 9.742 17.016 -0.703 1 98.75 204 THR A N 1
ATOM 1627 C CA . THR A 1 204 ? 10.859 17.906 -0.974 1 98.75 204 THR A CA 1
ATOM 1628 C C . THR A 1 204 ? 10.758 19.172 -0.134 1 98.75 204 THR A C 1
ATOM 1630 O O . THR A 1 204 ? 11.734 19.594 0.483 1 98.75 204 THR A O 1
ATOM 1633 N N . GLU A 1 205 ? 9.562 19.734 -0.111 1 98.5 205 GLU A N 1
ATOM 1634 C CA . GLU A 1 205 ? 9.352 20.984 0.625 1 98.5 205 GLU A CA 1
ATOM 1635 C C . GLU A 1 205 ? 9.609 20.781 2.117 1 98.5 205 GLU A C 1
ATOM 1637 O O . GLU A 1 205 ? 10.305 21.594 2.74 1 98.5 205 GLU A O 1
ATOM 1642 N N . TYR A 1 206 ? 9.141 19.781 2.676 1 98.75 206 TYR A N 1
ATOM 1643 C CA . TYR A 1 206 ? 9.266 19.578 4.113 1 98.75 206 TYR A CA 1
ATOM 1644 C C . TYR A 1 206 ? 10.703 19.281 4.504 1 98.75 206 TYR A C 1
ATOM 1646 O O . TYR A 1 206 ? 11.25 19.891 5.422 1 98.75 206 TYR A O 1
ATOM 1654 N N . ILE A 1 207 ? 11.312 18.312 3.781 1 98.81 207 ILE A N 1
ATOM 1655 C CA . ILE A 1 207 ? 12.656 17.828 4.105 1 98.81 207 ILE A CA 1
ATOM 1656 C C . ILE A 1 207 ? 13.648 18.984 3.994 1 98.81 207 ILE A C 1
ATOM 1658 O O . ILE A 1 207 ? 14.586 19.078 4.785 1 98.81 207 ILE A O 1
ATOM 1662 N N . ASN A 1 208 ? 13.398 19.906 3.104 1 98.5 208 ASN A N 1
ATOM 1663 C CA . ASN A 1 208 ? 14.344 21 2.904 1 98.5 208 ASN A CA 1
ATOM 1664 C C . ASN A 1 208 ? 13.945 22.234 3.713 1 98.5 208 ASN A C 1
ATOM 1666 O O . ASN A 1 208 ? 14.516 23.312 3.525 1 98.5 208 ASN A O 1
ATOM 1670 N N . SER A 1 209 ? 12.953 22.125 4.582 1 97.88 209 SER A N 1
ATOM 1671 C CA . SER A 1 209 ? 12.594 23.203 5.5 1 97.88 209 SER A CA 1
ATOM 1672 C C . SER A 1 209 ? 13.281 23.031 6.848 1 97.88 209 SER A C 1
ATOM 1674 O O . SER A 1 209 ? 13.758 21.938 7.176 1 97.88 209 SER A O 1
ATOM 1676 N N . LEU A 1 210 ? 13.227 24.062 7.672 1 95.06 210 LEU A N 1
ATOM 1677 C CA . LEU A 1 210 ? 13.852 24.031 8.992 1 95.06 210 LEU A CA 1
ATOM 1678 C C . LEU A 1 210 ? 13.062 23.141 9.938 1 95.06 210 LEU A C 1
ATOM 1680 O O . LEU A 1 210 ? 13.57 22.719 10.984 1 95.06 210 LEU A O 1
ATOM 1684 N N . ARG A 1 211 ? 11.844 22.859 9.547 1 96.88 211 ARG A N 1
ATOM 1685 C CA . ARG A 1 211 ? 11 22.016 10.383 1 96.88 211 ARG A CA 1
ATOM 1686 C C . ARG A 1 211 ? 11.289 20.547 10.133 1 96.88 211 ARG A C 1
ATOM 1688 O O . ARG A 1 211 ? 11.039 19.703 11 1 96.88 211 ARG A O 1
ATOM 1695 N N . GLY A 1 212 ? 11.828 20.219 8.93 1 98.25 212 GLY A N 1
ATOM 1696 C CA . GLY A 1 212 ? 12.047 18.828 8.547 1 98.25 212 GLY A CA 1
ATOM 1697 C C . GLY A 1 212 ? 13.438 18.328 8.914 1 98.25 212 GLY A C 1
ATOM 1698 O O . GLY A 1 212 ? 13.578 17.406 9.719 1 98.25 212 GLY A O 1
ATOM 1699 N N . VAL A 1 213 ? 14.453 19 8.344 1 98.56 213 VAL A N 1
ATOM 1700 C CA . VAL A 1 213 ? 15.82 18.5 8.484 1 98.56 213 VAL A CA 1
ATOM 1701 C C . VAL A 1 213 ? 16.797 19.672 8.562 1 98.56 213 VAL A C 1
ATOM 1703 O O . VAL A 1 213 ? 16.703 20.625 7.773 1 98.56 213 VAL A O 1
ATOM 1706 N N . GLN A 1 214 ? 17.625 19.578 9.523 1 97.06 214 GLN A N 1
ATOM 1707 C CA . GLN A 1 214 ? 18.703 20.562 9.656 1 97.06 214 GLN A CA 1
ATOM 1708 C C . GLN A 1 214 ? 20.016 19.875 10.008 1 97.06 214 GLN A C 1
ATOM 1710 O O . GLN A 1 214 ? 20.031 18.875 10.734 1 97.06 214 GLN A O 1
ATOM 1715 N N . VAL A 1 215 ? 21.078 20.422 9.469 1 96.88 215 VAL A N 1
ATOM 1716 C CA . VAL A 1 215 ? 22.422 20.047 9.906 1 96.88 215 VAL A CA 1
ATOM 1717 C C . VAL A 1 215 ? 23.109 21.25 10.547 1 96.88 215 VAL A C 1
ATOM 1719 O O . VAL A 1 215 ? 23.344 22.266 9.883 1 96.88 215 VAL A O 1
ATOM 1722 N N . ILE A 1 216 ? 23.344 21.156 11.797 1 94.81 216 ILE A N 1
ATOM 1723 C CA . ILE A 1 216 ? 23.984 22.234 12.547 1 94.81 216 ILE A CA 1
ATOM 1724 C C . ILE A 1 216 ? 25.328 21.734 13.086 1 94.81 216 ILE A C 1
ATOM 1726 O O . ILE A 1 216 ? 25.375 20.828 13.922 1 94.81 216 ILE A O 1
ATOM 1730 N N . GLU A 1 217 ? 26.453 22.312 12.555 1 93.19 217 GLU A N 1
ATOM 1731 C CA . GLU A 1 217 ? 27.797 21.922 12.953 1 93.19 217 GLU A CA 1
ATOM 1732 C C . GLU A 1 217 ? 28.016 20.422 12.781 1 93.19 217 GLU A C 1
ATOM 1734 O O . GLU A 1 217 ? 28.469 19.734 13.703 1 93.19 217 GLU A O 1
ATOM 1739 N N . GLY A 1 218 ? 27.484 19.938 11.805 1 93.94 218 GLY A N 1
ATOM 1740 C CA . GLY A 1 218 ? 27.719 18.547 11.438 1 93.94 218 GLY A CA 1
ATOM 1741 C C . GLY A 1 218 ? 26.75 17.578 12.109 1 93.94 218 GLY A C 1
ATOM 1742 O O . GLY A 1 218 ? 26.781 16.375 11.844 1 93.94 218 GLY A O 1
ATOM 1743 N N . LYS A 1 219 ? 25.891 18.109 12.914 1 96.62 219 LYS A N 1
ATOM 1744 C CA . LYS A 1 219 ? 24.922 17.281 13.617 1 96.62 219 LYS A CA 1
ATOM 1745 C C . LYS A 1 219 ? 23.562 17.312 12.938 1 96.62 219 LYS A C 1
ATOM 1747 O O . LYS A 1 219 ? 23.031 18.391 12.641 1 96.62 219 LYS A O 1
ATOM 1752 N N . LEU A 1 220 ? 23 16.156 12.664 1 98.38 220 LEU A N 1
ATOM 1753 C CA . LEU A 1 220 ? 21.703 16.047 11.992 1 98.38 220 LEU A CA 1
ATOM 1754 C C . LEU A 1 220 ? 20.562 16.141 12.992 1 98.38 220 LEU A C 1
ATOM 1756 O O . LEU A 1 220 ? 20.484 15.344 13.93 1 98.38 220 LEU A O 1
ATOM 1760 N N . ILE A 1 221 ? 19.734 17.109 12.93 1 98.25 221 ILE A N 1
ATOM 1761 C CA . ILE A 1 221 ? 18.516 17.312 13.695 1 98.25 221 ILE A CA 1
ATOM 1762 C C . ILE A 1 221 ? 17.312 17.188 12.773 1 98.25 221 ILE A C 1
ATOM 1764 O O . ILE A 1 221 ? 17.25 17.844 11.727 1 98.25 221 ILE A O 1
ATOM 1768 N N . VAL A 1 222 ? 16.406 16.297 13.102 1 98.75 222 VAL A N 1
ATOM 1769 C CA . VAL A 1 222 ? 15.266 16.078 12.219 1 98.75 222 VAL A CA 1
ATOM 1770 C C . VAL A 1 222 ? 13.969 16.234 13 1 98.75 222 VAL A C 1
ATOM 1772 O O . VAL A 1 222 ? 13.977 16.281 14.234 1 98.75 222 VAL A O 1
ATOM 1775 N N . SER A 1 223 ? 12.875 16.375 12.328 1 98.69 223 SER A N 1
ATOM 1776 C CA . SER A 1 223 ? 11.547 16.422 12.914 1 98.69 223 SER A CA 1
ATOM 1777 C C . SER A 1 223 ? 11.242 15.172 13.719 1 98.69 223 SER A C 1
ATOM 1779 O O . SER A 1 223 ? 11.656 14.07 13.344 1 98.69 223 SER A O 1
ATOM 1781 N N . LYS A 1 224 ? 10.438 15.297 14.758 1 98.19 224 LYS A N 1
ATOM 1782 C CA . LYS A 1 224 ? 10.008 14.164 15.586 1 98.19 224 LYS A CA 1
ATOM 1783 C C . LYS A 1 224 ? 9.148 13.195 14.781 1 98.19 224 LYS A C 1
ATOM 1785 O O . LYS A 1 224 ? 8.938 12.055 15.195 1 98.19 224 LYS A O 1
ATOM 1790 N N . ILE A 1 225 ? 8.633 13.57 13.602 1 98 225 ILE A N 1
ATOM 1791 C CA . ILE A 1 225 ? 7.82 12.664 12.797 1 98 225 ILE A CA 1
ATOM 1792 C C . ILE A 1 225 ? 8.648 11.438 12.406 1 98 225 ILE A C 1
ATOM 1794 O O . ILE A 1 225 ? 8.109 10.336 12.281 1 98 225 ILE A O 1
ATOM 1798 N N . TYR A 1 226 ? 9.977 11.625 12.234 1 98.38 226 TYR A N 1
ATOM 1799 C CA . TYR A 1 226 ? 10.836 10.516 11.852 1 98.38 226 TYR A CA 1
ATOM 1800 C C . TYR A 1 226 ? 11.039 9.555 13.008 1 98.38 226 TYR A C 1
ATOM 1802 O O . TYR A 1 226 ? 11.305 8.367 12.797 1 98.38 226 TYR A O 1
ATOM 1810 N N . GLU A 1 227 ? 10.906 10.078 14.219 1 97.62 227 GLU A N 1
ATOM 1811 C CA . GLU A 1 227 ? 10.945 9.219 15.398 1 97.62 227 GLU A CA 1
ATOM 1812 C C . GLU A 1 227 ? 9.617 8.508 15.602 1 97.62 227 GLU A C 1
ATOM 1814 O O . GLU A 1 227 ? 9.578 7.289 15.781 1 97.62 227 GLU A O 1
ATOM 1819 N N . TRP A 1 228 ? 8.531 9.32 15.617 1 97.06 228 TRP A N 1
ATOM 1820 C CA . TRP A 1 228 ? 7.191 8.797 15.867 1 97.06 228 TRP A CA 1
ATOM 1821 C C . TRP A 1 228 ? 6.844 7.695 14.875 1 97.06 228 TRP A C 1
ATOM 1823 O O . TRP A 1 228 ? 6.238 6.684 15.242 1 97.06 228 TRP A O 1
ATOM 1833 N N . PHE A 1 229 ? 7.238 7.848 13.633 1 97.44 229 PHE 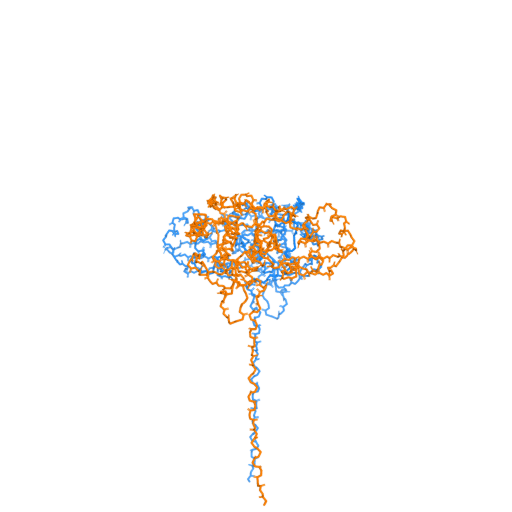A N 1
ATOM 1834 C CA . PHE A 1 229 ? 6.797 6.957 12.562 1 97.44 229 PHE A CA 1
ATOM 1835 C C . PHE A 1 229 ? 7.984 6.273 11.898 1 97.44 229 PHE A C 1
ATOM 1837 O O . PHE A 1 229 ? 7.984 6.051 10.688 1 97.44 229 PHE A O 1
ATOM 1844 N N . SER A 1 230 ? 8.961 5.961 12.656 1 97.06 230 SER A N 1
ATOM 1845 C CA . SER A 1 230 ? 10.211 5.375 12.172 1 97.06 230 SER A CA 1
ATOM 1846 C C . SER A 1 230 ? 9.945 4.148 11.297 1 97.06 230 SER A C 1
ATOM 1848 O O . SER A 1 230 ? 10.57 3.98 10.25 1 97.06 230 SER A O 1
ATOM 1850 N N . ASP A 1 231 ? 8.984 3.34 11.602 1 96.19 231 ASP A N 1
ATOM 1851 C CA . ASP A 1 231 ? 8.695 2.109 10.867 1 96.19 231 ASP A CA 1
ATOM 1852 C C . ASP A 1 231 ? 8.25 2.414 9.438 1 96.19 231 ASP A C 1
ATOM 1854 O O . ASP A 1 231 ? 8.508 1.63 8.523 1 96.19 231 ASP A O 1
ATOM 1858 N N . ASP A 1 232 ? 7.617 3.539 9.227 1 97.56 232 ASP A N 1
ATOM 1859 C CA . ASP A 1 232 ? 7.133 3.902 7.898 1 97.56 232 ASP A CA 1
ATOM 1860 C C . ASP A 1 232 ? 8.297 4.23 6.965 1 97.56 232 ASP A C 1
ATOM 1862 O O . ASP A 1 232 ? 8.125 4.27 5.742 1 97.56 232 ASP A O 1
ATOM 1866 N N . PHE A 1 233 ? 9.453 4.465 7.574 1 97.69 233 PHE A N 1
ATOM 1867 C CA . PHE A 1 233 ? 10.625 4.855 6.793 1 97.69 233 PHE A CA 1
ATOM 1868 C C . PHE A 1 233 ? 11.625 3.711 6.711 1 97.69 233 PHE A C 1
ATOM 1870 O O . PHE A 1 233 ? 12.75 3.898 6.246 1 97.69 233 PHE A O 1
ATOM 1877 N N . GLY A 1 234 ? 11.289 2.51 7.219 1 95.81 234 GLY A N 1
ATOM 1878 C CA . GLY A 1 234 ? 12.188 1.364 7.168 1 95.81 234 GLY A CA 1
ATOM 1879 C C . GLY A 1 234 ? 12.562 0.841 8.539 1 95.81 234 GLY A C 1
ATOM 1880 O O . GLY A 1 234 ? 12.953 -0.32 8.688 1 95.81 234 GLY A O 1
ATOM 1881 N N . GLY A 1 235 ? 12.586 1.764 9.539 1 95.69 235 GLY A N 1
ATOM 1882 C CA . GLY A 1 235 ? 12.695 1.297 10.906 1 95.69 235 GLY A CA 1
ATOM 1883 C C . GLY A 1 235 ? 14.031 1.614 11.547 1 95.69 235 GLY A C 1
ATOM 1884 O O . GLY A 1 235 ? 14.227 1.379 12.742 1 95.69 235 GLY A O 1
ATOM 1885 N N . THR A 1 236 ? 14.961 2.111 10.766 1 96.56 236 THR A N 1
ATOM 1886 C CA . THR A 1 236 ? 16.266 2.453 11.328 1 96.56 236 THR A CA 1
ATOM 1887 C C . THR A 1 236 ? 16.625 3.902 11.016 1 96.56 236 THR A C 1
ATOM 1889 O O . THR A 1 236 ? 16.078 4.496 10.086 1 96.56 236 THR A O 1
ATOM 1892 N N . LYS A 1 237 ? 17.531 4.469 11.805 1 97.88 237 LYS A N 1
ATOM 1893 C CA . LYS A 1 237 ? 18.016 5.816 11.531 1 97.88 237 LYS A CA 1
ATOM 1894 C C . LYS A 1 237 ? 18.625 5.91 10.133 1 97.88 237 LYS A C 1
ATOM 1896 O O . LYS A 1 237 ? 18.422 6.91 9.438 1 97.88 237 LYS A O 1
ATOM 1901 N N . LEU A 1 238 ? 19.328 4.891 9.75 1 97 238 LEU A N 1
ATOM 1902 C CA . LEU A 1 238 ? 19.953 4.887 8.43 1 97 238 LEU A CA 1
ATOM 1903 C C . LEU A 1 238 ? 18.891 4.898 7.328 1 97 238 LEU A C 1
ATOM 1905 O O . LEU A 1 238 ? 19.047 5.594 6.32 1 97 238 LEU A O 1
ATOM 1909 N N . ASP A 1 239 ? 17.812 4.145 7.504 1 97.31 239 ASP A N 1
ATOM 1910 C CA . ASP A 1 239 ? 16.719 4.156 6.539 1 97.31 239 ASP A CA 1
ATOM 1911 C C . ASP A 1 239 ? 16.109 5.555 6.402 1 97.31 239 ASP A C 1
ATOM 1913 O O . ASP A 1 239 ? 15.828 6.008 5.293 1 97.31 239 ASP A O 1
ATOM 1917 N N . ILE A 1 240 ? 15.961 6.219 7.535 1 98.38 240 ILE A N 1
ATOM 1918 C CA . ILE A 1 240 ? 15.422 7.57 7.555 1 98.38 240 ILE A CA 1
ATOM 1919 C C . ILE A 1 240 ? 16.359 8.516 6.805 1 98.38 240 ILE A C 1
ATOM 1921 O O . ILE A 1 240 ? 15.922 9.305 5.965 1 98.38 240 ILE A O 1
ATOM 1925 N N . ILE A 1 241 ? 17.656 8.422 7.062 1 98.44 241 ILE A N 1
ATOM 1926 C CA . ILE A 1 241 ? 18.641 9.289 6.426 1 98.44 241 ILE A CA 1
ATOM 1927 C C . ILE A 1 241 ? 18.641 9.047 4.918 1 98.44 241 ILE A C 1
ATOM 1929 O O . ILE A 1 241 ? 18.688 9.992 4.133 1 98.44 241 ILE A O 1
ATOM 1933 N N . ASN A 1 242 ? 18.547 7.793 4.492 1 97.12 242 ASN A N 1
ATOM 1934 C CA . ASN A 1 242 ? 18.5 7.48 3.068 1 97.12 242 ASN A CA 1
ATOM 1935 C C . ASN A 1 242 ? 17.266 8.086 2.406 1 97.12 242 ASN A C 1
ATOM 1937 O O . ASN A 1 242 ? 17.359 8.656 1.315 1 97.12 242 ASN A O 1
ATOM 1941 N N . HIS A 1 243 ? 16.141 7.992 3.051 1 98.31 243 HIS A N 1
ATOM 1942 C CA . HIS A 1 243 ? 14.922 8.617 2.553 1 98.31 243 HIS A CA 1
ATOM 1943 C C . HIS A 1 243 ? 15.109 10.125 2.379 1 98.31 243 HIS A C 1
ATOM 1945 O O . HIS A 1 243 ? 14.742 10.68 1.343 1 98.31 243 HIS A O 1
ATOM 1951 N N . ILE A 1 244 ? 15.656 10.75 3.404 1 98.69 244 ILE A N 1
ATOM 1952 C CA . ILE A 1 244 ? 15.883 12.195 3.406 1 98.69 244 ILE A CA 1
ATOM 1953 C C . ILE A 1 244 ? 16.781 12.578 2.232 1 98.69 244 ILE A C 1
ATOM 1955 O O . ILE A 1 244 ? 16.516 13.562 1.539 1 98.69 244 ILE A O 1
ATOM 1959 N N . LYS A 1 245 ? 17.766 11.797 1.979 1 98.06 245 LYS A N 1
ATOM 1960 C CA . LYS A 1 245 ? 18.734 12.094 0.926 1 98.06 245 LYS A CA 1
ATOM 1961 C C . LYS A 1 245 ? 18.062 12.117 -0.446 1 98.06 245 LYS A C 1
ATOM 1963 O O . LYS A 1 245 ? 18.469 12.875 -1.328 1 98.06 245 LYS A O 1
ATOM 1968 N N . TYR A 1 246 ? 17.047 11.344 -0.636 1 97.25 246 TYR A N 1
ATOM 1969 C CA . TYR A 1 246 ? 16.375 11.297 -1.93 1 97.25 246 TYR A CA 1
ATOM 1970 C C . TYR A 1 246 ? 15.773 12.656 -2.285 1 97.25 246 TYR A C 1
ATOM 1972 O O . TYR A 1 246 ? 15.711 13.023 -3.459 1 97.25 246 TYR A O 1
ATOM 1980 N N . TYR A 1 247 ? 15.367 13.398 -1.263 1 98.5 247 TYR A N 1
ATOM 1981 C CA . TYR A 1 247 ? 14.602 14.609 -1.52 1 98.5 247 TYR A CA 1
ATOM 1982 C C . TYR A 1 247 ? 15.422 15.852 -1.19 1 98.5 247 TYR A C 1
ATOM 1984 O O . TYR A 1 247 ? 14.984 16.984 -1.441 1 98.5 247 TYR A O 1
ATOM 1992 N N . ALA A 1 248 ? 16.609 15.648 -0.613 1 98.62 248 ALA A N 1
ATOM 1993 C CA . ALA A 1 248 ? 17.438 16.766 -0.179 1 98.62 248 ALA A CA 1
ATOM 1994 C C . ALA A 1 248 ? 17.906 17.594 -1.373 1 98.62 248 ALA A C 1
ATOM 1996 O O . ALA A 1 248 ? 18.281 17.031 -2.406 1 98.62 248 ALA A O 1
ATOM 1997 N N . ARG A 1 249 ? 17.859 18.859 -1.247 1 98.25 249 ARG A N 1
ATOM 1998 C CA . ARG A 1 249 ? 18.422 19.812 -2.191 1 98.25 249 ARG A CA 1
ATOM 1999 C C . ARG A 1 249 ? 19.594 20.578 -1.564 1 98.25 249 ARG A C 1
ATOM 2001 O O . ARG A 1 249 ? 19.781 20.547 -0.346 1 98.25 249 ARG A O 1
ATOM 2008 N N . GLU A 1 250 ? 20.406 21.203 -2.488 1 97.56 250 GLU A N 1
ATOM 2009 C CA . GLU A 1 250 ? 21.516 21.984 -1.948 1 97.56 250 GLU A CA 1
ATOM 2010 C C . GLU A 1 250 ? 21 23.141 -1.08 1 97.56 250 GLU A C 1
ATOM 2012 O O . GLU A 1 250 ? 20.016 23.781 -1.422 1 97.56 250 GLU A O 1
ATOM 2017 N N . PRO A 1 251 ? 21.641 23.406 0.077 1 96.69 251 PRO A N 1
ATOM 2018 C CA . PRO A 1 251 ? 22.922 22.891 0.569 1 96.69 251 PRO A CA 1
ATOM 2019 C C . PRO A 1 251 ? 22.766 21.641 1.418 1 96.69 251 PRO A C 1
ATOM 2021 O O . PRO A 1 251 ? 23.766 21.016 1.787 1 96.69 251 PRO A O 1
ATOM 2024 N N . LEU A 1 252 ? 21.562 21.281 1.743 1 97.88 252 LEU A N 1
ATOM 2025 C CA . LEU A 1 252 ? 21.297 20.141 2.604 1 97.88 252 LEU A CA 1
ATOM 2026 C C . LEU A 1 252 ? 21.906 18.859 2.016 1 97.88 252 LEU A C 1
ATOM 2028 O O . LEU A 1 252 ? 22.5 18.062 2.74 1 97.88 252 LEU A O 1
ATOM 2032 N N . LYS A 1 253 ? 21.766 18.688 0.774 1 97.69 253 LYS A N 1
ATOM 2033 C CA . LYS A 1 253 ? 22.281 17.516 0.078 1 97.69 253 LYS A CA 1
ATOM 2034 C C . LYS A 1 253 ? 23.766 17.312 0.38 1 97.69 253 LYS A C 1
ATOM 2036 O O . LYS A 1 253 ? 24.188 16.203 0.735 1 97.69 253 LYS A O 1
ATOM 2041 N N . SER A 1 254 ? 24.562 18.359 0.286 1 97.38 254 SER A N 1
ATOM 2042 C CA . SER A 1 254 ? 25.984 18.297 0.549 1 97.38 254 SER A CA 1
ATOM 2043 C C . SER A 1 254 ? 26.266 18.047 2.027 1 97.38 254 SER A C 1
ATOM 2045 O O . SER A 1 254 ? 27.219 17.344 2.375 1 97.38 254 SER A O 1
ATOM 2047 N N . GLN A 1 255 ? 25.469 18.625 2.844 1 96.69 255 GLN A N 1
ATOM 2048 C CA . GLN A 1 255 ? 25.641 18.516 4.285 1 96.69 255 GLN A CA 1
ATOM 2049 C C . GLN A 1 255 ? 25.406 17.078 4.754 1 96.69 255 GLN A C 1
ATOM 2051 O O . GLN A 1 255 ? 25.984 16.641 5.742 1 96.69 255 GLN A O 1
ATOM 2056 N N . LEU A 1 256 ? 24.609 16.344 4.008 1 97.62 256 LEU A N 1
ATOM 2057 C CA . LEU A 1 256 ? 24.188 15.008 4.43 1 97.62 256 LEU A CA 1
ATOM 2058 C C . LEU A 1 256 ? 25.219 13.961 4.016 1 97.62 256 LEU A C 1
ATOM 2060 O O . LEU A 1 256 ? 25.141 12.805 4.434 1 97.62 256 LEU A O 1
ATOM 2064 N N . LYS A 1 257 ? 26.188 14.336 3.219 1 94.62 257 LYS A N 1
ATOM 2065 C CA . LYS A 1 257 ? 27.156 13.383 2.686 1 94.62 257 LYS A CA 1
ATOM 2066 C C . LYS A 1 257 ? 27.953 12.727 3.811 1 94.62 257 LYS A C 1
ATOM 2068 O O . LYS A 1 257 ? 28.359 11.57 3.686 1 94.62 257 LYS A O 1
ATOM 2073 N N . HIS A 1 258 ? 28.062 13.422 4.945 1 89.38 258 HIS A N 1
ATOM 2074 C CA . HIS A 1 258 ? 28.891 12.867 6.004 1 89.38 258 HIS A CA 1
ATOM 2075 C C . HIS A 1 258 ? 28.078 12.578 7.258 1 89.38 258 HIS A C 1
ATOM 2077 O O . HIS A 1 258 ? 28.625 12.523 8.359 1 89.38 258 HIS A O 1
ATOM 2083 N N . VAL A 1 259 ? 26.844 12.453 7.117 1 93.56 259 VAL A N 1
ATOM 2084 C CA . VAL A 1 259 ? 25.938 12.195 8.234 1 93.56 259 VAL A CA 1
ATOM 2085 C C . VAL A 1 259 ? 25.484 10.742 8.211 1 93.56 259 VAL A C 1
ATOM 2087 O O . VAL A 1 259 ? 25.062 10.234 7.172 1 93.56 259 VAL A O 1
ATOM 2090 N N . ASN A 1 260 ? 25.656 10.031 9.336 1 93.31 260 ASN A N 1
ATOM 2091 C CA . ASN A 1 260 ? 25.281 8.625 9.359 1 93.31 260 ASN A CA 1
ATOM 2092 C C . ASN A 1 260 ? 24.375 8.305 10.555 1 93.31 260 ASN A C 1
ATOM 2094 O O . ASN A 1 260 ? 24.078 7.137 10.812 1 93.31 260 ASN A O 1
ATOM 2098 N N . THR A 1 261 ? 24.062 9.359 11.273 1 97.62 261 THR A N 1
ATOM 2099 C CA . THR A 1 261 ? 23.156 9.148 12.398 1 97.62 261 THR A CA 1
ATOM 2100 C C . THR A 1 261 ? 22.297 10.398 12.641 1 97.62 261 THR A C 1
ATOM 2102 O O . THR A 1 261 ? 22.562 11.453 12.062 1 97.62 261 THR A O 1
ATOM 2105 N N . ILE A 1 262 ? 21.297 10.25 13.383 1 98.25 262 ILE A N 1
ATOM 2106 C CA . ILE A 1 262 ? 20.422 11.352 13.805 1 98.25 262 ILE A CA 1
ATOM 2107 C C . ILE A 1 262 ? 20.734 11.727 15.25 1 98.25 262 ILE A C 1
ATOM 2109 O O . ILE A 1 262 ? 20.672 10.883 16.141 1 98.25 262 ILE A O 1
ATOM 2113 N N . GLU A 1 263 ? 21.078 12.969 15.477 1 97.25 263 GLU A N 1
ATOM 2114 C CA . GLU A 1 263 ? 21.516 13.422 16.797 1 97.25 263 GLU A CA 1
ATOM 2115 C C . GLU A 1 263 ? 20.312 13.82 17.656 1 97.25 263 GLU A C 1
ATOM 2117 O O . GLU A 1 263 ? 20.297 13.555 18.859 1 97.25 263 GLU A O 1
ATOM 2122 N N . ASN A 1 264 ? 19.438 14.539 17.078 1 96.81 264 ASN A N 1
ATOM 2123 C CA . ASN A 1 264 ? 18.312 15.055 17.859 1 96.81 264 ASN A CA 1
ATOM 2124 C C . ASN A 1 264 ? 17.031 15.141 17.031 1 96.81 264 ASN A C 1
ATOM 2126 O O . ASN A 1 264 ? 17.094 15.133 15.797 1 96.81 264 ASN A O 1
ATOM 2130 N N . TYR A 1 265 ? 15.953 15.148 17.75 1 98 265 TYR A N 1
ATOM 2131 C CA . TYR A 1 265 ? 14.617 15.336 17.188 1 98 265 TYR A CA 1
ATOM 2132 C C . TYR A 1 265 ? 13.953 16.578 17.766 1 98 265 TYR A C 1
ATOM 2134 O O . TYR A 1 265 ? 14.094 16.875 18.953 1 98 265 TYR A O 1
ATOM 2142 N N . MET A 1 266 ? 13.25 17.328 16.938 1 96.75 266 MET A N 1
ATOM 2143 C CA . MET A 1 266 ? 12.547 18.531 17.391 1 96.75 266 MET A CA 1
ATOM 2144 C C . MET A 1 266 ? 11.156 18.609 16.766 1 96.75 266 MET A C 1
ATOM 2146 O O . MET A 1 266 ? 10.906 18.016 15.711 1 96.75 266 MET A O 1
ATOM 2150 N N . TYR A 1 267 ? 10.258 19.25 17.438 1 97.19 267 TYR A N 1
ATOM 2151 C CA . TYR A 1 267 ? 8.914 19.469 16.906 1 97.19 267 TYR A CA 1
ATOM 2152 C C . TYR A 1 267 ? 8.258 20.672 17.562 1 97.19 267 TYR A C 1
ATOM 2154 O O . TYR A 1 267 ? 8.344 20.859 18.781 1 97.19 267 TYR A O 1
ATOM 2162 N N . ASN A 1 268 ? 7.664 21.516 16.828 1 96.94 268 ASN A N 1
ATOM 2163 C CA . ASN A 1 268 ? 6.953 22.688 17.312 1 96.94 268 ASN A CA 1
ATOM 2164 C C . ASN A 1 268 ? 5.441 22.5 17.266 1 96.94 268 ASN A C 1
ATOM 2166 O O . ASN A 1 268 ? 4.836 22.5 16.203 1 96.94 268 ASN A O 1
ATOM 2170 N N . TRP A 1 269 ? 4.785 22.406 18.406 1 96.56 269 TRP A N 1
ATOM 2171 C CA . TRP A 1 269 ? 3.369 22.078 18.531 1 96.56 269 TRP A CA 1
ATOM 2172 C C . TRP A 1 269 ? 2.506 23.328 18.453 1 96.56 269 TRP A C 1
ATOM 2174 O O . TRP A 1 269 ? 1.275 23.25 18.484 1 96.56 269 TRP A O 1
ATOM 2184 N N . HIS A 1 270 ? 3.121 24.531 18.328 1 95.88 270 HIS A N 1
ATOM 2185 C CA . HIS A 1 270 ? 2.311 25.734 18.219 1 95.88 270 HIS A CA 1
ATOM 2186 C C . HIS A 1 270 ? 1.386 25.656 17 1 95.88 270 HIS A C 1
ATOM 2188 O O . HIS A 1 270 ? 1.749 25.094 15.977 1 95.88 270 HIS A O 1
ATOM 2194 N N . LEU A 1 271 ? 0.273 26.312 17.109 1 97.75 271 LEU A N 1
ATOM 2195 C CA . LEU A 1 271 ? -0.722 26.297 16.047 1 97.75 271 LEU A CA 1
ATOM 2196 C C . LEU A 1 271 ? -0.206 27.016 14.805 1 97.75 271 LEU A C 1
ATOM 2198 O O . LEU A 1 271 ? 0.398 28.094 14.914 1 97.75 271 LEU A O 1
ATOM 2202 N N . ASN A 1 272 ? -0.451 26.484 13.625 1 97.56 272 ASN A N 1
ATOM 2203 C CA . ASN A 1 272 ? -0.078 27.125 12.375 1 97.56 272 ASN A CA 1
ATOM 2204 C C . ASN A 1 272 ? -1.102 28.188 11.961 1 97.56 272 ASN A C 1
ATOM 2206 O O . ASN A 1 272 ? -1.692 28.094 10.891 1 97.56 272 ASN A O 1
ATOM 2210 N N . SER A 1 273 ? -1.228 29.156 12.773 1 97.44 273 SER A N 1
ATOM 2211 C CA . SER A 1 273 ? -2.156 30.266 12.57 1 97.44 273 SER A CA 1
ATOM 2212 C C . SER A 1 273 ? -1.415 31.547 12.242 1 97.44 273 SER A C 1
ATOM 2214 O O . SER A 1 273 ? -0.26 31.719 12.633 1 97.44 273 SER A O 1
ATOM 2216 N N . THR A 1 274 ? -2.088 32.469 11.562 1 95.31 274 THR A N 1
ATOM 2217 C CA . THR A 1 274 ? -1.495 33.75 11.211 1 95.31 274 THR A CA 1
ATOM 2218 C C . THR A 1 274 ? -1.388 34.656 12.43 1 95.31 274 THR A C 1
ATOM 2220 O O . THR A 1 274 ? -0.57 35.594 12.453 1 95.31 274 THR A O 1
ATOM 2223 N N . VAL A 1 275 ? -2.312 34.375 13.305 1 88.75 275 VAL A N 1
ATOM 2224 C CA . VAL A 1 275 ? -2.314 35.188 14.531 1 88.75 275 VAL A CA 1
ATOM 2225 C C . VAL A 1 275 ? -2.051 34.281 15.734 1 88.75 275 VAL A C 1
ATOM 2227 O O . VAL A 1 275 ? -2.672 33.219 15.875 1 88.75 275 VAL A O 1
ATOM 2230 N N . ASP A 1 276 ? -1.056 34.562 16.5 1 76.5 276 ASP A N 1
ATOM 2231 C CA . ASP A 1 276 ? -0.777 33.812 17.719 1 76.5 276 ASP A CA 1
ATOM 2232 C C . ASP A 1 276 ? -1.656 34.312 18.875 1 76.5 276 ASP A C 1
ATOM 2234 O O . ASP A 1 276 ? -1.542 35.469 19.297 1 76.5 276 ASP A O 1
ATOM 2238 N N . PRO A 1 277 ? -2.57 33.406 19.188 1 69.56 277 PRO A N 1
ATOM 2239 C CA . PRO A 1 277 ? -3.451 33.906 20.25 1 69.56 277 PRO A CA 1
ATOM 2240 C C . PRO A 1 277 ? -2.758 33.969 21.609 1 69.56 277 PRO A C 1
ATOM 2242 O O . PRO A 1 277 ? -3.324 34.5 22.562 1 69.56 277 PRO A O 1
ATOM 2245 N N . SER A 1 278 ? -1.512 33.375 21.812 1 58.72 278 SER A N 1
ATOM 2246 C CA . SER A 1 278 ? -0.885 33.469 23.125 1 58.72 278 SER A CA 1
ATOM 2247 C C . SER A 1 278 ? -0.454 34.906 23.422 1 58.72 278 SER A C 1
ATOM 2249 O O . SER A 1 278 ? -0.193 35.688 22.516 1 58.72 278 SER A O 1
ATOM 2251 N N . MET B 1 1 ? -5.102 -56.281 57.156 1 32.03 1 MET B N 1
ATOM 2252 C CA . MET B 1 1 ? -5.68 -55.031 56.656 1 32.03 1 MET B CA 1
ATOM 2253 C C . MET B 1 1 ? -4.68 -54.281 55.781 1 32.03 1 MET B C 1
ATOM 2255 O O . MET B 1 1 ? -3.67 -53.781 56.281 1 32.03 1 MET B O 1
ATOM 2259 N N . SER B 1 2 ? -4.527 -54.719 54.5 1 28.2 2 SER B N 1
ATOM 2260 C CA . SER B 1 2 ? -3.607 -54.312 53.438 1 28.2 2 SER B CA 1
ATOM 2261 C C . SER B 1 2 ? -3.863 -52.875 53 1 28.2 2 SER B C 1
ATOM 2263 O O . SER B 1 2 ? -4.996 -52.5 52.688 1 28.2 2 SER B O 1
ATOM 2265 N N . ARG B 1 3 ? -3.133 -51.875 53.594 1 35.56 3 ARG B N 1
ATOM 2266 C CA . ARG B 1 3 ? -3.105 -50.469 53.25 1 35.56 3 ARG B CA 1
ATOM 2267 C C . ARG B 1 3 ? -2.838 -50.281 51.75 1 35.56 3 ARG B C 1
ATOM 2269 O O . ARG B 1 3 ? -1.797 -50.688 51.25 1 35.56 3 ARG B O 1
ATOM 2276 N N . LEU B 1 4 ? -3.887 -50.344 50.906 1 34.66 4 LEU B N 1
ATOM 2277 C CA . LEU B 1 4 ? -3.861 -50.094 49.469 1 34.66 4 LEU B CA 1
ATOM 2278 C C . LEU B 1 4 ? -3.285 -48.719 49.156 1 34.66 4 LEU B C 1
ATOM 2280 O O . LEU B 1 4 ? -3.842 -47.688 49.594 1 34.66 4 LEU B O 1
ATOM 2284 N N . LYS B 1 5 ? -1.958 -48.594 49.094 1 37.88 5 LYS B N 1
ATOM 2285 C CA . LYS B 1 5 ? -1.27 -47.406 48.625 1 37.88 5 LYS B CA 1
ATOM 2286 C C . LYS B 1 5 ? -1.833 -46.938 47.281 1 37.88 5 LYS B C 1
ATOM 2288 O O . LYS B 1 5 ? -1.785 -47.688 46.281 1 37.88 5 LYS B O 1
ATOM 2293 N N . THR B 1 6 ? -2.969 -46.219 47.188 1 39.22 6 THR B N 1
ATOM 2294 C CA . THR B 1 6 ? -3.523 -45.594 46 1 39.22 6 THR B CA 1
ATOM 2295 C C . THR B 1 6 ? -2.51 -44.656 45.344 1 39.22 6 THR B C 1
ATOM 2297 O O . THR B 1 6 ? -2.082 -43.688 45.969 1 39.22 6 THR B O 1
ATOM 2300 N N . ALA B 1 7 ? -1.571 -45.188 44.531 1 36 7 ALA B N 1
ATOM 2301 C CA . ALA B 1 7 ? -0.675 -44.375 43.719 1 36 7 ALA B CA 1
ATOM 2302 C C . ALA B 1 7 ? -1.458 -43.375 42.875 1 36 7 ALA B C 1
ATOM 2304 O O . ALA B 1 7 ? -2.363 -43.781 42.125 1 36 7 ALA B O 1
ATOM 2305 N N . VAL B 1 8 ? -1.701 -42.219 43.375 1 40.25 8 VAL B N 1
ATOM 2306 C CA . VAL B 1 8 ? -2.23 -41.094 42.594 1 40.25 8 VAL B CA 1
ATOM 2307 C C . VAL B 1 8 ? -1.332 -40.844 41.375 1 40.25 8 VAL B C 1
ATOM 2309 O O . VAL B 1 8 ? -0.144 -40.562 41.531 1 40.25 8 VAL B O 1
ATOM 2312 N N . SER B 1 9 ? -1.529 -41.625 40.281 1 33.78 9 SER B N 1
ATOM 2313 C CA . SER B 1 9 ? -0.858 -41.281 39.031 1 33.78 9 SER B CA 1
ATOM 2314 C C . SER B 1 9 ? -1.049 -39.812 38.656 1 33.78 9 SER B C 1
ATOM 2316 O O . SER B 1 9 ? -2.164 -39.312 38.719 1 33.78 9 SER B O 1
ATOM 2318 N N . VAL B 1 10 ? -0.02 -39.031 38.75 1 40.59 10 VAL B N 1
ATOM 2319 C CA . VAL B 1 10 ? 0.178 -37.656 38.312 1 40.59 10 VAL B CA 1
ATOM 2320 C C . VAL B 1 10 ? 0.006 -37.562 36.812 1 40.59 10 VAL B C 1
ATOM 2322 O O . VAL B 1 10 ? 0.844 -38.062 36.062 1 40.59 10 VAL B O 1
ATOM 2325 N N . CYS B 1 11 ? -1.194 -37.844 36.312 1 35.66 11 CYS B N 1
ATOM 2326 C CA . CYS B 1 11 ? -1.284 -37.594 34.875 1 35.66 11 CYS B CA 1
ATOM 2327 C C . CYS B 1 11 ? -0.915 -36.156 34.531 1 35.66 11 CYS B C 1
ATOM 2329 O O . CYS B 1 11 ? -1.608 -35.219 34.938 1 35.66 11 CYS B O 1
ATOM 2331 N N . TYR B 1 12 ? 0.349 -35.906 34.438 1 34.81 12 TYR B N 1
ATOM 2332 C CA . TYR B 1 12 ? 0.757 -34.625 33.844 1 34.81 12 TYR B CA 1
ATOM 2333 C C . TYR B 1 12 ? 0.102 -34.406 32.5 1 34.81 12 TYR B C 1
ATOM 2335 O O . TYR B 1 12 ? 0.346 -35.188 31.547 1 34.81 12 TYR B O 1
ATOM 2343 N N . PHE B 1 13 ? -1.122 -33.875 32.5 1 38.12 13 PHE B N 1
ATOM 2344 C CA . PHE B 1 13 ? -1.7 -33.344 31.25 1 38.12 13 PHE B CA 1
ATOM 2345 C C . PHE B 1 13 ? -0.742 -32.375 30.562 1 38.12 13 PHE B C 1
ATOM 2347 O O . PHE B 1 13 ? -0.502 -31.281 31.062 1 38.12 13 PHE B O 1
ATOM 2354 N N . LEU B 1 14 ? 0.277 -32.938 29.906 1 35.88 14 LEU B N 1
ATOM 2355 C CA . LEU B 1 14 ? 1.03 -32.094 29 1 35.88 14 LEU B CA 1
ATOM 2356 C C . LEU B 1 14 ? 0.108 -31.422 27.984 1 35.88 14 LEU B C 1
ATOM 2358 O O . LEU B 1 14 ? -0.52 -32.125 27.172 1 35.88 14 LEU B O 1
ATOM 2362 N N . ILE B 1 15 ? -0.406 -30.312 28.281 1 37.09 15 ILE B N 1
ATOM 2363 C CA . ILE B 1 15 ? -1.051 -29.453 27.297 1 37.09 15 ILE B CA 1
ATOM 2364 C C . ILE B 1 15 ? -0.107 -29.219 26.125 1 37.09 15 ILE B C 1
ATOM 2366 O O . ILE B 1 15 ? 0.938 -28.578 26.266 1 37.09 15 ILE B O 1
ATOM 2370 N N . PHE B 1 16 ? -0.043 -30.203 25.219 1 33.88 16 PHE B N 1
ATOM 2371 C CA . PHE B 1 16 ? 0.6 -29.922 23.938 1 33.88 16 PHE B CA 1
ATOM 2372 C C . PHE B 1 16 ? -0.065 -28.75 23.234 1 33.88 16 PHE B C 1
ATOM 2374 O O . PHE B 1 16 ? -1.21 -28.844 22.797 1 33.88 16 PHE B O 1
ATOM 2381 N N . CYS B 1 17 ? 0.362 -27.562 23.562 1 35.59 17 CYS B N 1
ATOM 2382 C CA . CYS B 1 17 ? 0.052 -26.422 22.703 1 35.59 17 CYS B CA 1
ATOM 2383 C C . CYS B 1 17 ? 0.458 -26.703 21.25 1 35.59 17 CYS B C 1
ATOM 2385 O O . CYS B 1 17 ? 1.646 -26.688 20.922 1 35.59 17 CYS B O 1
ATOM 2387 N N . THR B 1 18 ? -0.246 -27.547 20.594 1 31.7 18 THR B N 1
ATOM 2388 C CA . THR B 1 18 ? -0.029 -27.625 19.156 1 31.7 18 THR B CA 1
ATOM 2389 C C . THR B 1 18 ? -0.025 -26.234 18.531 1 31.7 18 THR B C 1
ATOM 2391 O O . THR B 1 18 ? -1.04 -25.531 18.547 1 31.7 18 THR B O 1
ATOM 2394 N N . PHE B 1 19 ? 1.116 -25.562 18.531 1 35 19 PHE B N 1
ATOM 2395 C CA . PHE B 1 19 ? 1.312 -24.516 17.531 1 35 19 PHE B CA 1
ATOM 2396 C C . PHE B 1 19 ? 0.968 -25.031 16.141 1 35 19 PHE B C 1
ATOM 2398 O O . PHE B 1 19 ? 1.741 -25.781 15.547 1 35 19 PHE B O 1
ATOM 2405 N N . SER B 1 20 ? -0.24 -25.391 15.875 1 33.75 20 SER B N 1
ATOM 2406 C CA . SER B 1 20 ? -0.54 -25.547 14.453 1 33.75 20 SER B CA 1
ATOM 2407 C C . SER B 1 20 ? 0.112 -24.453 13.625 1 33.75 20 SER B C 1
ATOM 2409 O O . SER B 1 20 ? -0.14 -23.266 13.844 1 33.75 20 SER B O 1
ATOM 2411 N N . THR B 1 21 ? 1.309 -24.625 13.133 1 37.22 21 THR B N 1
ATOM 2412 C CA . THR B 1 21 ? 1.86 -23.828 12.039 1 37.22 21 THR B CA 1
ATOM 2413 C C . THR B 1 21 ? 0.811 -23.609 10.953 1 37.22 21 THR B C 1
ATOM 2415 O O . THR B 1 21 ? 0.704 -24.391 10.008 1 37.22 21 THR B O 1
ATOM 2418 N N . GLN B 1 22 ? -0.408 -23.438 11.203 1 40.5 22 GLN B N 1
ATOM 2419 C CA . GLN B 1 22 ? -1.269 -23.031 10.102 1 40.5 22 GLN B CA 1
ATOM 2420 C C . GLN B 1 22 ? -0.6 -21.938 9.258 1 40.5 22 GLN B C 1
ATOM 2422 O O . GLN B 1 22 ? 0.023 -21.031 9.797 1 40.5 22 GLN B O 1
ATOM 2427 N N . ALA B 1 23 ? -0.23 -22.25 8.047 1 47.03 23 ALA B N 1
ATOM 2428 C CA . ALA B 1 23 ? 0.162 -21.203 7.098 1 47.03 23 ALA B CA 1
ATOM 2429 C C . ALA B 1 23 ? -0.533 -19.891 7.414 1 47.03 23 ALA B C 1
ATOM 2431 O O . ALA B 1 23 ? -1.764 -19.797 7.391 1 47.03 23 ALA B O 1
ATOM 2432 N N . ALA B 1 24 ? -0.145 -19.109 8.297 1 55.69 24 ALA B N 1
ATOM 2433 C CA . ALA B 1 24 ? -0.776 -17.891 8.781 1 55.69 24 ALA B CA 1
ATOM 2434 C C . ALA B 1 24 ? -1.107 -16.953 7.621 1 55.69 24 ALA B C 1
ATOM 2436 O O . ALA B 1 24 ? -0.215 -16.516 6.887 1 55.69 24 ALA B O 1
ATOM 2437 N N . PHE B 1 25 ? -2.332 -17.094 6.992 1 74.38 25 PHE B N 1
ATOM 2438 C CA . PHE B 1 25 ? -2.881 -16.281 5.922 1 74.38 25 PHE B CA 1
ATOM 2439 C C . PHE B 1 25 ? -2.961 -14.812 6.352 1 74.38 25 PHE B C 1
ATOM 2441 O O . PHE B 1 25 ? -3.332 -13.945 5.559 1 74.38 25 PHE B O 1
ATOM 2448 N N . ASN B 1 26 ? -2.357 -14.602 7.504 1 84.81 26 ASN B N 1
ATOM 2449 C CA . ASN B 1 26 ? -2.371 -13.211 7.93 1 84.81 26 ASN B CA 1
ATOM 2450 C C . ASN B 1 26 ? -1.149 -12.453 7.422 1 84.81 26 ASN B C 1
ATOM 2452 O O . ASN B 1 26 ? -0.027 -12.953 7.492 1 84.81 26 ASN B O 1
ATOM 2456 N N . LYS B 1 27 ? -1.476 -11.367 6.805 1 88.5 27 LYS B N 1
ATOM 2457 C CA . LYS B 1 27 ? -0.327 -10.555 6.406 1 88.5 27 LYS B CA 1
ATOM 2458 C C . LYS B 1 27 ? 0.23 -9.773 7.59 1 88.5 27 LYS B C 1
ATOM 2460 O O . LYS B 1 27 ? -0.516 -9.391 8.492 1 88.5 27 LYS B O 1
ATOM 2465 N N . ASN B 1 28 ? 1.533 -9.734 7.594 1 92.75 28 ASN B N 1
ATOM 2466 C CA . ASN B 1 28 ? 2.299 -9.062 8.633 1 92.75 28 ASN B CA 1
ATOM 2467 C C . ASN B 1 28 ? 3.506 -8.328 8.055 1 92.75 28 ASN B C 1
ATOM 2469 O O . ASN B 1 28 ? 4.508 -8.953 7.703 1 92.75 28 ASN B O 1
ATOM 2473 N N . LEU B 1 29 ? 3.502 -7.062 8.125 1 94.62 29 LEU B N 1
ATOM 2474 C CA . LEU B 1 29 ? 4.469 -6.223 7.43 1 94.62 29 LEU B CA 1
ATOM 2475 C C . LEU B 1 29 ? 5.812 -6.23 8.148 1 94.62 29 LEU B C 1
ATOM 2477 O O . LEU B 1 29 ? 5.871 -6.078 9.367 1 94.62 29 LEU B O 1
ATOM 2481 N N . TRP B 1 30 ? 6.918 -6.539 7.461 1 95.38 30 TRP B N 1
ATOM 2482 C CA . TRP B 1 30 ? 8.258 -6.199 7.922 1 95.38 30 TRP B CA 1
ATOM 2483 C C . TRP B 1 30 ? 8.656 -4.805 7.457 1 95.38 30 TRP B C 1
ATOM 2485 O O . TRP B 1 30 ? 8.859 -4.578 6.262 1 95.38 30 TRP B O 1
ATOM 2495 N N . PRO B 1 31 ? 8.867 -3.926 8.305 1 94.12 31 PRO B N 1
ATOM 2496 C CA . PRO B 1 31 ? 9.055 -2.514 7.969 1 94.12 31 PRO B CA 1
ATOM 2497 C C . PRO B 1 31 ? 10.258 -2.279 7.062 1 94.12 31 PRO B C 1
ATOM 2499 O O . PRO B 1 31 ? 10.266 -1.338 6.266 1 94.12 31 PRO B O 1
ATOM 2502 N N . ILE B 1 32 ? 11.273 -3.141 7.105 1 95.44 32 ILE B N 1
ATOM 2503 C CA . ILE B 1 32 ? 12.484 -2.953 6.32 1 95.44 32 ILE B CA 1
ATOM 2504 C C . ILE B 1 32 ? 12.148 -2.93 4.832 1 95.44 32 ILE B C 1
ATOM 2506 O O . ILE B 1 32 ? 12.852 -2.303 4.039 1 95.44 32 ILE B O 1
ATOM 2510 N N . TRP B 1 33 ? 11 -3.504 4.457 1 97.06 33 TRP B N 1
ATOM 2511 C CA . TRP B 1 33 ? 10.656 -3.635 3.045 1 97.06 33 TRP B CA 1
ATOM 2512 C C . TRP B 1 33 ? 9.781 -2.473 2.586 1 97.06 33 TRP B C 1
ATOM 2514 O O . TRP B 1 33 ? 9.352 -2.428 1.431 1 97.06 33 TRP B O 1
ATOM 2524 N N . GLU B 1 34 ? 9.539 -1.526 3.521 1 95.25 34 GLU B N 1
ATOM 2525 C CA . GLU B 1 34 ? 8.836 -0.302 3.158 1 95.25 34 GLU B CA 1
ATOM 2526 C C . GLU B 1 34 ? 9.766 0.687 2.461 1 95.25 34 GLU B C 1
ATOM 2528 O O . GLU B 1 34 ? 9.305 1.648 1.841 1 95.25 34 GLU B O 1
ATOM 2533 N N . VAL B 1 35 ? 11.055 0.464 2.588 1 97.06 35 VAL B N 1
ATOM 2534 C CA . VAL B 1 35 ? 12.039 1.372 2.008 1 97.06 35 VAL B CA 1
ATOM 2535 C C . VAL B 1 35 ? 11.93 1.351 0.486 1 97.06 35 VAL B C 1
ATOM 2537 O O . VAL B 1 35 ? 11.828 0.282 -0.121 1 97.06 35 VAL B O 1
ATOM 2540 N N . ASN B 1 36 ? 11.852 2.496 -0.128 1 97.81 36 ASN B N 1
ATOM 2541 C CA . ASN B 1 36 ? 11.836 2.65 -1.579 1 97.81 36 ASN B CA 1
ATOM 2542 C C . ASN B 1 36 ? 12.336 4.031 -1.999 1 97.81 36 ASN B C 1
ATOM 2544 O O . ASN B 1 36 ? 12.555 4.898 -1.154 1 97.81 36 ASN B O 1
ATOM 2548 N N . ASN B 1 37 ? 12.664 4.223 -3.227 1 97.69 37 ASN B N 1
ATOM 2549 C CA . ASN B 1 37 ? 13.016 5.5 -3.84 1 97.69 37 ASN B CA 1
ATOM 2550 C C . ASN B 1 37 ? 11.969 5.941 -4.859 1 97.69 37 ASN B C 1
ATOM 2552 O O . ASN B 1 37 ? 12.047 5.574 -6.031 1 97.69 37 ASN B O 1
ATOM 2556 N N . PRO B 1 38 ? 10.984 6.758 -4.41 1 96.19 38 PRO B N 1
ATOM 2557 C CA . PRO B 1 38 ? 9.891 7.141 -5.309 1 96.19 38 PRO B CA 1
ATOM 2558 C C . PRO B 1 38 ? 10.375 7.934 -6.523 1 96.19 38 PRO B C 1
ATOM 2560 O O . PRO B 1 38 ? 9.656 8.039 -7.523 1 96.19 38 PRO B O 1
ATOM 2563 N N . LEU B 1 39 ? 11.555 8.438 -6.477 1 96.94 39 LEU B N 1
ATOM 2564 C CA . LEU B 1 39 ? 12.07 9.281 -7.547 1 96.94 39 LEU B CA 1
ATOM 2565 C C . LEU B 1 39 ? 12.844 8.453 -8.57 1 96.94 39 LEU B C 1
ATOM 2567 O O . LEU B 1 39 ? 13.195 8.953 -9.641 1 96.94 39 LEU B O 1
ATOM 2571 N N . SER B 1 40 ? 13.125 7.195 -8.266 1 98 40 SER B N 1
ATOM 2572 C CA . SER B 1 40 ? 13.922 6.344 -9.141 1 98 40 SER B CA 1
ATOM 2573 C C . SER B 1 40 ? 13.195 6.055 -10.445 1 98 40 SER B C 1
ATOM 2575 O O . SER B 1 40 ? 11.992 5.793 -10.453 1 98 40 SER B O 1
ATOM 2577 N N . THR B 1 41 ? 13.961 6.082 -11.57 1 97.62 41 THR B N 1
ATOM 2578 C CA . THR B 1 41 ? 13.445 5.699 -12.875 1 97.62 41 THR B CA 1
ATOM 2579 C C . THR B 1 41 ? 14.156 4.453 -13.391 1 97.62 41 THR B C 1
ATOM 2581 O O . THR B 1 41 ? 14.023 4.094 -14.562 1 97.62 41 THR B O 1
ATOM 2584 N N . ALA B 1 42 ? 14.953 3.859 -12.469 1 98.25 42 ALA B N 1
ATOM 2585 C CA . ALA B 1 42 ? 15.711 2.672 -12.852 1 98.25 42 ALA B CA 1
ATOM 2586 C C . ALA B 1 42 ? 14.773 1.501 -13.148 1 98.25 42 ALA B C 1
ATOM 2588 O O . ALA B 1 42 ? 13.742 1.337 -12.492 1 98.25 42 ALA B O 1
ATOM 2589 N N . VAL B 1 43 ? 15.141 0.712 -14.148 1 98.62 43 VAL B N 1
ATOM 2590 C CA . VAL B 1 43 ? 14.344 -0.435 -14.562 1 98.62 43 VAL B CA 1
ATOM 2591 C C . VAL B 1 43 ? 15.148 -1.719 -14.391 1 98.62 43 VAL B C 1
ATOM 2593 O O . VAL B 1 43 ? 16.344 -1.754 -14.688 1 98.62 43 VAL B O 1
ATOM 2596 N N . ILE B 1 44 ? 14.555 -2.723 -13.875 1 98.75 44 ILE B N 1
ATOM 2597 C CA . ILE B 1 44 ? 15.188 -4.02 -13.672 1 98.75 44 ILE B CA 1
ATOM 2598 C C . ILE B 1 44 ? 14.992 -4.887 -14.914 1 98.75 44 ILE B C 1
ATOM 2600 O O . ILE B 1 44 ? 13.891 -4.945 -15.469 1 98.75 44 ILE B O 1
ATOM 2604 N N . ASP B 1 45 ? 16.016 -5.523 -15.406 1 98.56 45 ASP B N 1
ATOM 2605 C CA . ASP B 1 45 ? 15.984 -6.375 -16.594 1 98.56 45 ASP B CA 1
ATOM 2606 C C . ASP B 1 45 ? 15.43 -7.758 -16.266 1 98.56 45 ASP B C 1
ATOM 2608 O O . ASP B 1 45 ? 15.969 -8.453 -15.398 1 98.56 45 ASP B O 1
ATOM 2612 N N . HIS B 1 46 ? 14.383 -8.148 -16.969 1 98.81 46 HIS B N 1
ATOM 2613 C CA . HIS B 1 46 ? 13.781 -9.469 -16.781 1 98.81 46 HIS B CA 1
ATOM 2614 C C . HIS B 1 46 ? 13.859 -10.297 -18.062 1 98.81 46 HIS B C 1
ATOM 2616 O O . HIS B 1 46 ? 13.047 -11.203 -18.266 1 98.81 46 HIS B O 1
ATOM 2622 N N . SER B 1 47 ? 14.812 -10.039 -18.938 1 98.38 47 SER B N 1
ATOM 2623 C CA . SER B 1 47 ? 14.891 -10.664 -20.25 1 98.38 47 SER B CA 1
ATOM 2624 C C . SER B 1 47 ? 15.117 -12.164 -20.141 1 98.38 47 SER B C 1
ATOM 2626 O O . SER B 1 47 ? 14.555 -12.945 -20.922 1 98.38 47 SER B O 1
ATOM 2628 N N . ASP B 1 48 ? 15.992 -12.594 -19.25 1 98.5 48 ASP B N 1
ATOM 2629 C CA . ASP B 1 48 ? 16.219 -14.023 -19.047 1 98.5 48 ASP B CA 1
ATOM 2630 C C . ASP B 1 48 ? 14.93 -14.727 -18.625 1 98.5 48 ASP B C 1
ATOM 2632 O O . ASP B 1 48 ? 14.625 -15.82 -19.109 1 98.5 48 ASP B O 1
ATOM 2636 N N . TRP B 1 49 ? 14.203 -14.125 -17.75 1 98.81 49 TRP B N 1
ATOM 2637 C CA . TRP B 1 49 ? 12.922 -14.664 -17.312 1 98.81 49 TRP B CA 1
ATOM 2638 C C . TRP B 1 49 ? 11.922 -14.719 -18.453 1 98.81 49 TRP B C 1
ATOM 2640 O O . TRP B 1 49 ? 11.25 -15.734 -18.656 1 98.81 49 TRP B O 1
ATOM 2650 N N . GLN B 1 50 ? 11.906 -13.648 -19.25 1 98.88 50 GLN B N 1
ATOM 2651 C CA . GLN B 1 50 ? 11.008 -13.609 -20.391 1 98.88 50 GLN B CA 1
ATOM 2652 C C . GLN B 1 50 ? 11.336 -14.734 -21.375 1 98.88 50 GLN B C 1
ATOM 2654 O O . GLN B 1 50 ? 10.43 -15.367 -21.938 1 98.88 50 GLN B O 1
ATOM 2659 N N . THR B 1 51 ? 12.602 -14.93 -21.594 1 98.75 51 THR B N 1
ATOM 2660 C CA . THR B 1 51 ? 13.023 -16 -22.484 1 98.75 51 THR B CA 1
ATOM 2661 C C . THR B 1 51 ? 12.523 -17.359 -21.984 1 98.75 51 THR B C 1
ATOM 2663 O O . THR B 1 51 ? 12.008 -18.156 -22.766 1 98.75 51 THR B O 1
ATOM 2666 N N . LEU B 1 52 ? 12.656 -17.578 -20.703 1 98.75 52 LEU B N 1
ATOM 2667 C CA . LEU B 1 52 ? 12.195 -18.844 -20.125 1 98.75 52 LEU B CA 1
ATOM 2668 C C . LEU B 1 52 ? 10.688 -18.969 -20.25 1 98.75 52 LEU B C 1
ATOM 2670 O O . LEU B 1 52 ? 10.18 -20.047 -20.594 1 98.75 52 LEU B O 1
ATOM 2674 N N . LEU B 1 53 ? 9.969 -17.906 -19.938 1 98.81 53 LEU B N 1
ATOM 2675 C CA . LEU B 1 53 ? 8.516 -17.922 -20.047 1 98.81 53 LEU B CA 1
ATOM 2676 C C . LEU B 1 53 ? 8.094 -18.266 -21.484 1 98.81 53 LEU B C 1
ATOM 2678 O O . LEU B 1 53 ? 7.184 -19.078 -21.688 1 98.81 53 LEU B O 1
ATOM 2682 N N . ASN B 1 54 ? 8.789 -17.703 -22.438 1 98.69 54 ASN B N 1
ATOM 2683 C CA . ASN B 1 54 ? 8.508 -17.969 -23.844 1 98.69 54 ASN B CA 1
ATOM 2684 C C . ASN B 1 54 ? 8.711 -19.453 -24.172 1 98.69 54 ASN B C 1
ATOM 2686 O O . ASN B 1 54 ? 7.949 -20.016 -24.953 1 98.69 54 ASN B O 1
ATOM 2690 N N . GLN B 1 55 ? 9.656 -20.031 -23.594 1 98.31 55 GLN B N 1
ATOM 2691 C CA . GLN B 1 55 ? 10.094 -21.359 -24 1 98.31 55 GLN B CA 1
ATOM 2692 C C . GLN B 1 55 ? 9.344 -22.453 -23.234 1 98.31 55 GLN B C 1
ATOM 2694 O O . GLN B 1 55 ? 9.094 -23.531 -23.766 1 98.31 55 GLN B O 1
ATOM 2699 N N . CYS B 1 56 ? 8.938 -22.141 -22 1 98.12 56 CYS B N 1
ATOM 2700 C CA . CYS B 1 56 ? 8.562 -23.25 -21.141 1 98.12 56 CYS B CA 1
ATOM 2701 C C . CYS B 1 56 ? 7.098 -23.156 -20.719 1 98.12 56 CYS B C 1
ATOM 2703 O O . CYS B 1 56 ? 6.551 -24.078 -20.125 1 98.12 56 CYS B O 1
ATOM 2705 N N . VAL B 1 57 ? 6.398 -22.047 -20.938 1 98.62 57 VAL B N 1
ATOM 2706 C CA . VAL B 1 57 ? 5.012 -21.859 -20.516 1 98.62 57 VAL B CA 1
ATOM 2707 C C . VAL B 1 57 ? 4.09 -22.047 -21.734 1 98.62 57 VAL B C 1
ATOM 2709 O O . VAL B 1 57 ? 4.273 -21.391 -22.766 1 98.62 57 VAL B O 1
ATOM 2712 N N . VAL B 1 58 ? 3.15 -22.953 -21.609 1 98.06 58 VAL B N 1
ATOM 2713 C CA . VAL B 1 58 ? 2.215 -23.281 -22.688 1 98.06 58 VAL B CA 1
ATOM 2714 C C . VAL B 1 58 ? 0.781 -23.141 -22.172 1 98.06 58 VAL B C 1
ATOM 2716 O O . VAL B 1 58 ? 0.469 -23.562 -21.062 1 98.06 58 VAL B O 1
ATOM 2719 N N . THR B 1 59 ? -0.046 -22.578 -22.984 1 98.06 59 THR B N 1
ATOM 2720 C CA . THR B 1 59 ? -1.456 -22.453 -22.625 1 98.06 59 THR B CA 1
ATOM 2721 C C . THR B 1 59 ? -2.256 -23.625 -23.188 1 98.06 59 THR B C 1
ATOM 2723 O O . THR B 1 59 ? -2.189 -23.922 -24.375 1 98.06 59 THR B O 1
ATOM 2726 N N . ASN B 1 60 ? -2.971 -24.281 -22.359 1 96.38 60 ASN B N 1
ATOM 2727 C CA . ASN B 1 60 ? -3.76 -25.406 -22.859 1 96.38 60 ASN B CA 1
ATOM 2728 C C . ASN B 1 60 ? -5.125 -24.953 -23.359 1 96.38 60 ASN B C 1
ATOM 2730 O O . ASN B 1 60 ? -5.391 -23.766 -23.453 1 96.38 60 ASN B O 1
ATOM 2734 N N . GLU B 1 61 ? -5.988 -25.875 -23.719 1 94.5 61 GLU B N 1
ATOM 2735 C CA . GLU B 1 61 ? -7.27 -25.594 -24.359 1 94.5 61 GLU B CA 1
ATOM 2736 C C . GLU B 1 61 ? -8.219 -24.891 -23.406 1 94.5 61 GLU B C 1
ATOM 2738 O O . GLU B 1 61 ? -9.102 -24.141 -23.828 1 94.5 61 GLU B O 1
ATOM 2743 N N . GLU B 1 62 ? -7.988 -25.031 -22.094 1 92.75 62 GLU B N 1
ATOM 2744 C CA . GLU B 1 62 ? -8.844 -24.406 -21.078 1 92.75 62 GLU B CA 1
ATOM 2745 C C . GLU B 1 62 ? -8.352 -23.016 -20.703 1 92.75 62 GLU B C 1
ATOM 2747 O O . GLU B 1 62 ? -8.914 -22.375 -19.828 1 92.75 62 GLU B O 1
ATOM 2752 N N . GLY B 1 63 ? -7.297 -22.609 -21.328 1 96.25 63 GLY B N 1
ATOM 2753 C CA . GLY B 1 63 ? -6.75 -21.281 -21.062 1 96.25 63 GLY B CA 1
ATOM 2754 C C . GLY B 1 63 ? -5.816 -21.25 -19.875 1 96.25 63 GLY B C 1
ATOM 2755 O O . GLY B 1 63 ? -5.52 -20.188 -19.328 1 96.25 63 GLY B O 1
ATOM 2756 N N . ILE B 1 64 ? -5.414 -22.406 -19.406 1 97.5 64 ILE B N 1
ATOM 2757 C CA . ILE B 1 64 ? -4.508 -22.484 -18.266 1 97.5 64 ILE B CA 1
ATOM 2758 C C . ILE B 1 64 ? -3.062 -22.484 -18.766 1 97.5 64 ILE B C 1
ATOM 2760 O O . ILE B 1 64 ? -2.707 -23.234 -19.672 1 97.5 64 ILE B O 1
ATOM 2764 N N . ASN B 1 65 ? -2.258 -21.609 -18.25 1 98.62 65 ASN B N 1
ATOM 2765 C CA . ASN B 1 65 ? -0.825 -21.625 -18.516 1 98.62 65 ASN B CA 1
ATOM 2766 C C . ASN B 1 65 ? -0.121 -22.734 -17.734 1 98.62 65 ASN B C 1
ATOM 2768 O O . ASN B 1 65 ? -0.1 -22.703 -16.5 1 98.62 65 ASN B O 1
ATOM 2772 N N . LEU B 1 66 ? 0.423 -23.672 -18.406 1 98.56 66 LEU B N 1
ATOM 2773 C CA . LEU B 1 66 ? 1.168 -24.797 -17.828 1 98.56 66 LEU B CA 1
ATOM 2774 C C . LEU B 1 66 ? 2.668 -24.609 -18.047 1 98.56 66 LEU B C 1
ATOM 2776 O O . LEU B 1 66 ? 3.088 -23.984 -19.016 1 98.56 66 LEU B O 1
ATOM 2780 N N . VAL B 1 67 ? 3.438 -25.141 -17.109 1 98.69 67 VAL B N 1
ATOM 2781 C CA . VAL B 1 67 ? 4.887 -25.141 -17.266 1 98.69 67 VAL B CA 1
ATOM 2782 C C . VAL B 1 67 ? 5.371 -26.516 -17.703 1 98.69 67 VAL B C 1
ATOM 2784 O O . VAL B 1 67 ? 4.969 -27.531 -17.141 1 98.69 67 VAL B O 1
ATOM 2787 N N . ASP B 1 68 ? 6.199 -26.547 -18.688 1 98.25 68 ASP B N 1
ATOM 2788 C CA . ASP B 1 68 ? 6.691 -27.812 -19.25 1 98.25 68 ASP B CA 1
ATOM 2789 C C . ASP B 1 68 ? 7.914 -28.312 -18.484 1 98.25 68 ASP B C 1
ATOM 2791 O O . ASP B 1 68 ? 8.992 -28.453 -19.062 1 98.25 68 ASP B O 1
ATOM 2795 N N . TYR B 1 69 ? 7.711 -28.672 -17.234 1 98.06 69 TYR B N 1
ATOM 2796 C CA . TYR B 1 69 ? 8.789 -29.156 -16.375 1 98.06 69 TYR B CA 1
ATOM 2797 C C . TYR B 1 69 ? 9.43 -30.406 -16.953 1 98.06 69 TYR B C 1
ATOM 2799 O O . TYR B 1 69 ? 10.641 -30.609 -16.844 1 98.06 69 TYR B O 1
ATOM 2807 N N . ALA B 1 70 ? 8.672 -31.281 -17.594 1 96.75 70 ALA B N 1
ATOM 2808 C CA . ALA B 1 70 ? 9.117 -32.562 -18.094 1 96.75 70 ALA B CA 1
ATOM 2809 C C . ALA B 1 70 ? 10.211 -32.406 -19.141 1 96.75 70 ALA B C 1
ATOM 2811 O O . ALA B 1 70 ? 11.078 -33.281 -19.281 1 96.75 70 ALA B O 1
ATOM 2812 N N . HIS B 1 71 ? 10.203 -31.359 -19.859 1 97.31 71 HIS B N 1
ATOM 2813 C CA . HIS B 1 71 ? 11.148 -31.188 -20.953 1 97.31 71 HIS B CA 1
ATOM 2814 C C . HIS B 1 71 ? 12.07 -30 -20.703 1 97.31 71 HIS B C 1
ATOM 2816 O O . HIS B 1 71 ? 12.711 -29.484 -21.641 1 97.31 71 HIS B O 1
ATOM 2822 N N . LEU B 1 72 ? 12.039 -29.5 -19.516 1 97.94 72 LEU B N 1
ATOM 2823 C CA . LEU B 1 72 ? 12.953 -28.422 -19.156 1 97.94 72 LEU B CA 1
ATOM 2824 C C . LEU B 1 72 ? 14.406 -28.875 -19.281 1 97.94 72 LEU B C 1
ATOM 2826 O O . LEU B 1 72 ? 14.828 -29.797 -18.578 1 97.94 72 LEU B O 1
ATOM 2830 N N . THR B 1 73 ? 15.227 -28.234 -20.141 1 98.25 73 THR B N 1
ATOM 2831 C CA . THR B 1 73 ? 16.625 -28.625 -20.344 1 98.25 73 THR B CA 1
ATOM 2832 C C . THR B 1 73 ? 17.5 -28.078 -19.219 1 98.25 73 THR B C 1
ATOM 2834 O O . THR B 1 73 ? 17.141 -27.125 -18.547 1 98.25 73 THR B O 1
ATOM 2837 N N . PRO B 1 74 ? 18.641 -28.703 -19.062 1 97.88 74 PRO B N 1
ATOM 2838 C CA . PRO B 1 74 ? 19.594 -28.172 -18.094 1 97.88 74 PRO B CA 1
ATOM 2839 C C . PRO B 1 74 ? 19.969 -26.719 -18.375 1 97.88 74 PRO B C 1
ATOM 2841 O O . PRO B 1 74 ? 20.125 -25.922 -17.453 1 97.88 74 PRO B O 1
ATOM 2844 N N . LYS B 1 75 ? 20.047 -26.406 -19.594 1 98.19 75 LYS B N 1
ATOM 2845 C CA . LYS B 1 75 ? 20.406 -25.047 -19.984 1 98.19 75 LYS B CA 1
ATOM 2846 C C . LYS B 1 75 ? 19.312 -24.062 -19.562 1 98.19 75 LYS B C 1
ATOM 2848 O O . LYS B 1 75 ? 19.609 -22.969 -19.078 1 98.19 75 LYS B O 1
ATOM 2853 N N . GLN B 1 76 ? 18.125 -24.438 -19.812 1 98.56 76 GLN B N 1
ATOM 2854 C CA . GLN B 1 76 ? 17 -23.594 -19.422 1 98.56 76 GLN B CA 1
ATOM 2855 C C . GLN B 1 76 ? 16.922 -23.453 -17.906 1 98.56 76 GLN B C 1
ATOM 2857 O O . GLN B 1 76 ? 16.688 -22.359 -17.391 1 98.56 76 GLN B O 1
ATOM 2862 N N . HIS B 1 77 ? 17.125 -24.562 -17.203 1 98.56 77 HIS B N 1
ATOM 2863 C CA . HIS B 1 77 ? 17.125 -24.531 -15.75 1 98.56 77 HIS B CA 1
ATOM 2864 C C . HIS B 1 77 ? 18.234 -23.641 -15.219 1 98.56 77 HIS B C 1
ATOM 2866 O O . HIS B 1 77 ? 18.016 -22.859 -14.281 1 98.56 77 HIS B O 1
ATOM 2872 N N . GLU B 1 78 ? 19.391 -23.766 -15.805 1 98.25 78 GLU B N 1
ATOM 2873 C CA . GLU B 1 78 ? 20.516 -22.922 -15.414 1 98.25 78 GLU B CA 1
ATOM 2874 C C . GLU B 1 78 ? 20.203 -21.438 -15.664 1 98.25 78 GLU B C 1
ATOM 2876 O O . GLU B 1 78 ? 20.609 -20.578 -14.883 1 98.25 78 GLU B O 1
ATOM 2881 N N . ARG B 1 79 ? 19.531 -21.125 -16.781 1 98.5 79 ARG B N 1
ATOM 2882 C CA . ARG B 1 79 ? 19.125 -19.75 -17.062 1 98.5 79 ARG B CA 1
ATOM 2883 C C . ARG B 1 79 ? 18.203 -19.203 -15.977 1 98.5 79 ARG B C 1
ATOM 2885 O O . ARG B 1 79 ? 18.328 -18.047 -15.562 1 98.5 79 ARG B O 1
ATOM 2892 N N . LEU B 1 80 ? 17.297 -20.016 -15.547 1 98.81 80 LEU B N 1
ATOM 2893 C CA . LEU B 1 80 ? 16.391 -19.625 -14.469 1 98.81 80 LEU B CA 1
ATOM 2894 C C . LEU B 1 80 ? 17.156 -19.312 -13.195 1 98.81 80 LEU B C 1
ATOM 2896 O O . LEU B 1 80 ? 16.922 -18.281 -12.562 1 98.81 80 LEU B O 1
ATOM 2900 N N . LYS B 1 81 ? 18.094 -20.172 -12.828 1 98.69 81 LYS B N 1
ATOM 2901 C CA . LYS B 1 81 ? 18.891 -19.984 -11.625 1 98.69 81 LYS B CA 1
ATOM 2902 C C . LYS B 1 81 ? 19.734 -18.719 -11.727 1 98.69 81 LYS B C 1
ATOM 2904 O O . LYS B 1 81 ? 19.891 -17.984 -10.742 1 98.69 81 LYS B O 1
ATOM 2909 N N . ARG B 1 82 ? 20.234 -18.453 -12.859 1 98.5 82 ARG B N 1
ATOM 2910 C CA . ARG B 1 82 ? 21.016 -17.234 -13.078 1 98.5 82 ARG B CA 1
ATOM 2911 C C . ARG B 1 82 ? 20.141 -15.992 -12.906 1 98.5 82 ARG B C 1
ATOM 2913 O O . ARG B 1 82 ? 20.578 -14.992 -12.328 1 98.5 82 ARG B O 1
ATOM 2920 N N . TYR B 1 83 ? 18.984 -16.047 -13.461 1 98.88 83 TYR B N 1
ATOM 2921 C CA . TYR B 1 83 ? 18.047 -14.938 -13.32 1 98.88 83 TYR B CA 1
ATOM 2922 C C . TYR B 1 83 ? 17.734 -14.672 -11.859 1 98.88 83 TYR B C 1
ATOM 2924 O O . TYR B 1 83 ? 17.781 -13.523 -11.406 1 98.88 83 TYR B O 1
ATOM 2932 N N . ILE B 1 84 ? 17.469 -15.719 -11.109 1 98.94 84 ILE B N 1
ATOM 2933 C CA . ILE B 1 84 ? 17.156 -15.594 -9.688 1 98.94 84 ILE B CA 1
ATOM 2934 C C . ILE B 1 84 ? 18.359 -15.008 -8.945 1 98.94 84 ILE B C 1
ATOM 2936 O O . ILE B 1 84 ? 18.203 -14.125 -8.094 1 98.94 84 ILE B O 1
ATOM 2940 N N . ASN B 1 85 ? 19.531 -15.5 -9.289 1 98.75 85 ASN B N 1
ATOM 2941 C CA . ASN B 1 85 ? 20.75 -14.977 -8.688 1 98.75 85 ASN B CA 1
ATOM 2942 C C . ASN B 1 85 ? 20.938 -13.5 -9 1 98.75 85 ASN B C 1
ATOM 2944 O O . ASN B 1 85 ? 21.375 -12.727 -8.141 1 98.75 85 ASN B O 1
ATOM 2948 N N . GLN B 1 86 ? 20.656 -13.133 -10.195 1 98.62 86 GLN B N 1
ATOM 2949 C CA . GLN B 1 86 ? 20.734 -11.727 -10.578 1 98.62 86 GLN B CA 1
ATOM 2950 C C . GLN B 1 86 ? 19.812 -10.867 -9.719 1 98.62 86 GLN B C 1
ATOM 2952 O O . GLN B 1 86 ? 20.219 -9.805 -9.234 1 98.62 86 GLN B O 1
ATOM 2957 N N . LEU B 1 87 ? 18.594 -11.305 -9.523 1 98.81 87 LEU B N 1
ATOM 2958 C CA . LEU B 1 87 ? 17.656 -10.562 -8.711 1 98.81 87 LEU B CA 1
ATOM 2959 C C . LEU B 1 87 ? 18.141 -10.461 -7.266 1 98.81 87 LEU B C 1
ATOM 2961 O O . LEU B 1 87 ? 17.953 -9.438 -6.609 1 98.81 87 LEU B O 1
ATOM 2965 N N . SER B 1 88 ? 18.781 -11.5 -6.762 1 98.75 88 SER B N 1
ATOM 2966 C CA . SER B 1 88 ? 19.219 -11.539 -5.371 1 98.75 88 SER B CA 1
ATOM 2967 C C . SER B 1 88 ? 20.312 -10.492 -5.102 1 98.75 88 SER B C 1
ATOM 2969 O O . SER B 1 88 ? 20.562 -10.141 -3.949 1 98.75 88 SER B O 1
ATOM 2971 N N . LYS B 1 89 ? 20.906 -9.969 -6.125 1 98.5 89 LYS B N 1
ATOM 2972 C CA . LYS B 1 89 ? 22.016 -9.031 -5.973 1 98.5 89 LYS B CA 1
ATOM 2973 C C . LYS B 1 89 ? 21.547 -7.59 -6.117 1 98.5 89 LYS B C 1
ATOM 2975 O O . LYS B 1 89 ? 22.328 -6.652 -5.914 1 98.5 89 LYS B O 1
ATOM 2980 N N . ILE B 1 90 ? 20.328 -7.406 -6.461 1 98.62 90 ILE B N 1
ATOM 2981 C CA . ILE B 1 90 ? 19.766 -6.074 -6.664 1 98.62 90 ILE B CA 1
ATOM 2982 C C . ILE B 1 90 ? 19.469 -5.434 -5.309 1 98.62 90 ILE B C 1
ATOM 2984 O O . ILE B 1 90 ? 18.906 -6.074 -4.422 1 98.62 90 ILE B O 1
ATOM 2988 N N . ASP B 1 91 ? 19.891 -4.215 -5.078 1 98.44 91 ASP B N 1
ATOM 2989 C CA . ASP B 1 91 ? 19.422 -3.422 -3.945 1 98.44 91 ASP B CA 1
ATOM 2990 C C . ASP B 1 91 ? 18.016 -2.875 -4.203 1 98.44 91 ASP B C 1
ATOM 2992 O O . ASP B 1 91 ? 17.875 -1.768 -4.723 1 98.44 91 ASP B O 1
ATOM 2996 N N . ILE B 1 92 ? 17 -3.529 -3.797 1 98.62 92 ILE B N 1
ATOM 2997 C CA . ILE B 1 92 ? 15.617 -3.266 -4.18 1 98.62 92 ILE B CA 1
ATOM 2998 C C . ILE B 1 92 ? 15.133 -1.978 -3.518 1 98.62 92 ILE B C 1
ATOM 3000 O O . ILE B 1 92 ? 14.172 -1.358 -3.975 1 98.62 92 ILE B O 1
ATOM 3004 N N . ASP B 1 93 ? 15.852 -1.491 -2.48 1 97.44 93 ASP B N 1
ATOM 3005 C CA . ASP B 1 93 ? 15.516 -0.255 -1.78 1 97.44 93 ASP B CA 1
ATOM 3006 C C . ASP B 1 93 ? 15.602 0.947 -2.719 1 97.44 93 ASP B C 1
ATOM 3008 O O . ASP B 1 93 ? 14.977 1.979 -2.471 1 97.44 93 ASP B O 1
ATOM 3012 N N . ALA B 1 94 ? 16.375 0.824 -3.758 1 97.62 94 ALA B N 1
ATOM 3013 C CA . ALA B 1 94 ? 16.719 1.959 -4.605 1 97.62 94 ALA B CA 1
ATOM 3014 C C . ALA B 1 94 ? 15.68 2.17 -5.699 1 97.62 94 ALA B C 1
ATOM 3016 O O . ALA B 1 94 ? 15.805 3.086 -6.516 1 97.62 94 ALA B O 1
ATOM 3017 N N . TYR B 1 95 ? 14.633 1.37 -5.727 1 98.62 95 TYR B N 1
ATOM 3018 C CA . TYR B 1 95 ? 13.672 1.408 -6.824 1 98.62 95 TYR B CA 1
ATOM 3019 C C . TYR B 1 95 ? 12.32 1.941 -6.348 1 98.62 95 TYR B C 1
ATOM 3021 O O . TYR B 1 95 ? 12.031 1.932 -5.148 1 98.62 95 TYR B O 1
ATOM 3029 N N . ASN B 1 96 ? 11.539 2.473 -7.324 1 98.19 96 ASN B N 1
ATOM 3030 C CA . ASN B 1 96 ? 10.203 2.938 -6.98 1 98.19 96 ASN B CA 1
ATOM 3031 C C . ASN B 1 96 ? 9.242 1.771 -6.758 1 98.19 96 ASN B C 1
ATOM 3033 O O . ASN B 1 96 ? 9.578 0.623 -7.051 1 98.19 96 ASN B O 1
ATOM 3037 N N . ARG B 1 97 ? 8.094 2.01 -6.297 1 98.31 97 ARG B N 1
ATOM 3038 C CA . ARG B 1 97 ? 7.16 0.995 -5.82 1 98.31 97 ARG B CA 1
ATOM 3039 C C . ARG B 1 97 ? 6.684 0.107 -6.965 1 98.31 97 ARG B C 1
ATOM 3041 O O . ARG B 1 97 ? 6.512 -1.101 -6.789 1 98.31 97 ARG B O 1
ATOM 3048 N N . ASP B 1 98 ? 6.477 0.703 -8.156 1 98.62 98 ASP B N 1
ATOM 3049 C CA . ASP B 1 98 ? 6.027 -0.097 -9.289 1 98.62 98 ASP B CA 1
ATOM 3050 C C . ASP B 1 98 ? 7.082 -1.126 -9.688 1 98.62 98 ASP B C 1
ATOM 3052 O O . ASP B 1 98 ? 6.762 -2.295 -9.914 1 98.62 98 ASP B O 1
ATOM 3056 N N . GLU B 1 99 ? 8.32 -0.631 -9.75 1 98.88 99 GLU B N 1
ATOM 3057 C CA . GLU B 1 99 ? 9.422 -1.528 -10.086 1 98.88 99 GLU B CA 1
ATOM 3058 C C . GLU B 1 99 ? 9.617 -2.59 -9 1 98.88 99 GLU B C 1
ATOM 3060 O O . GLU B 1 99 ? 9.898 -3.75 -9.312 1 98.88 99 GLU B O 1
ATOM 3065 N N . GLN B 1 100 ? 9.438 -2.168 -7.777 1 98.88 100 GLN B N 1
ATOM 3066 C CA . GLN B 1 100 ? 9.562 -3.123 -6.68 1 98.88 100 GLN B CA 1
ATOM 3067 C C . GLN B 1 100 ? 8.5 -4.215 -6.789 1 98.88 100 GLN B C 1
ATOM 3069 O O . GLN B 1 100 ? 8.797 -5.395 -6.578 1 98.88 100 GLN B O 1
ATOM 3074 N N . LEU B 1 101 ? 7.273 -3.822 -7.07 1 98.94 101 LEU B N 1
ATOM 3075 C CA . LEU B 1 101 ? 6.207 -4.812 -7.176 1 98.94 101 LEU B CA 1
ATOM 3076 C C . LEU B 1 101 ? 6.504 -5.82 -8.281 1 98.94 101 LEU B C 1
ATOM 3078 O O . LEU B 1 101 ? 6.375 -7.027 -8.078 1 98.94 101 LEU B O 1
ATOM 3082 N N . ALA B 1 102 ? 6.906 -5.316 -9.438 1 98.94 102 ALA B N 1
ATOM 3083 C CA . ALA B 1 102 ? 7.266 -6.195 -10.547 1 98.94 102 ALA B CA 1
ATOM 3084 C C . ALA B 1 102 ? 8.391 -7.148 -10.141 1 98.94 102 ALA B C 1
ATOM 3086 O O . ALA B 1 102 ? 8.328 -8.344 -10.438 1 98.94 102 ALA B O 1
ATOM 3087 N N . PHE B 1 103 ? 9.422 -6.637 -9.453 1 98.94 103 PHE B N 1
ATOM 3088 C CA . PHE B 1 103 ? 10.539 -7.422 -8.953 1 98.94 103 PHE B CA 1
ATOM 3089 C C . PHE B 1 103 ? 10.055 -8.57 -8.078 1 98.94 103 PHE B C 1
ATOM 3091 O O . PHE B 1 103 ? 10.406 -9.727 -8.312 1 98.94 103 PHE B O 1
ATOM 3098 N N . TRP B 1 104 ? 9.203 -8.258 -7.125 1 98.94 104 TRP B N 1
ATOM 3099 C CA . TRP B 1 104 ? 8.789 -9.25 -6.141 1 98.94 104 TRP B CA 1
ATOM 3100 C C . TRP B 1 104 ? 7.902 -10.312 -6.785 1 98.94 104 TRP B C 1
ATOM 3102 O O . TRP B 1 104 ? 8.023 -11.5 -6.48 1 98.94 104 TRP B O 1
ATOM 3112 N N . ILE B 1 105 ? 6.996 -9.859 -7.672 1 98.94 105 ILE B N 1
ATOM 3113 C CA . ILE B 1 105 ? 6.109 -10.805 -8.344 1 98.94 105 ILE B CA 1
ATOM 3114 C C . ILE B 1 105 ? 6.93 -11.758 -9.211 1 98.94 105 ILE B C 1
ATOM 3116 O O . ILE B 1 105 ? 6.754 -12.977 -9.141 1 98.94 105 ILE B O 1
ATOM 3120 N N . ASN B 1 106 ? 7.812 -11.172 -10.039 1 98.94 106 ASN B N 1
ATOM 3121 C CA . ASN B 1 106 ? 8.656 -12.008 -10.883 1 98.94 106 ASN B CA 1
ATOM 3122 C C . ASN B 1 106 ? 9.516 -12.961 -10.055 1 98.94 106 ASN B C 1
ATOM 3124 O O . ASN B 1 106 ? 9.68 -14.125 -10.406 1 98.94 106 ASN B O 1
ATOM 3128 N N . LEU B 1 107 ? 10.086 -12.461 -8.961 1 98.94 107 LEU B N 1
ATOM 3129 C CA . LEU B 1 107 ? 10.938 -13.281 -8.102 1 98.94 107 LEU B CA 1
ATOM 3130 C C . LEU B 1 107 ? 10.148 -14.445 -7.508 1 98.94 107 LEU B C 1
ATOM 3132 O O . LEU B 1 107 ? 10.602 -15.586 -7.539 1 98.94 107 LEU B O 1
ATOM 3136 N N . TYR B 1 108 ? 8.969 -14.148 -6.957 1 98.94 108 TYR B N 1
ATOM 3137 C CA . TYR B 1 108 ? 8.125 -15.195 -6.391 1 98.94 108 TYR B CA 1
ATOM 3138 C C . TYR B 1 108 ? 7.84 -16.281 -7.422 1 98.94 108 TYR B C 1
ATOM 3140 O O . TYR B 1 108 ? 7.992 -17.469 -7.133 1 98.94 108 TYR B O 1
ATOM 3148 N N . ASN B 1 109 ? 7.445 -15.844 -8.586 1 98.94 109 ASN B N 1
ATOM 3149 C CA . ASN B 1 109 ? 7.094 -16.781 -9.648 1 98.94 109 ASN B CA 1
ATOM 3150 C C . ASN B 1 109 ? 8.297 -17.594 -10.094 1 98.94 109 ASN B C 1
ATOM 3152 O O . ASN B 1 109 ? 8.203 -18.812 -10.266 1 98.94 109 ASN B O 1
ATOM 3156 N N . ALA B 1 110 ? 9.414 -16.938 -10.281 1 98.94 110 ALA B N 1
ATOM 3157 C CA . ALA B 1 110 ? 10.625 -17.625 -10.711 1 98.94 110 ALA B CA 1
ATOM 3158 C C . ALA B 1 110 ? 11.086 -18.625 -9.656 1 98.94 110 ALA B C 1
ATOM 3160 O O . ALA B 1 110 ? 11.477 -19.75 -9.992 1 98.94 110 ALA B O 1
ATOM 3161 N N . LEU B 1 111 ? 11.055 -18.219 -8.406 1 98.94 111 LEU B N 1
ATOM 3162 C CA . LEU B 1 111 ? 11.422 -19.125 -7.32 1 98.94 111 LEU B CA 1
ATOM 3163 C C . LEU B 1 111 ? 10.516 -20.344 -7.297 1 98.94 111 LEU B C 1
ATOM 3165 O O . LEU B 1 111 ? 10.984 -21.469 -7.09 1 98.94 111 LEU B O 1
ATOM 3169 N N . THR B 1 112 ? 9.242 -20.125 -7.48 1 98.88 112 THR B N 1
ATOM 3170 C CA . THR B 1 112 ? 8.281 -21.219 -7.488 1 98.88 112 THR B CA 1
ATOM 3171 C C . THR B 1 112 ? 8.602 -22.219 -8.609 1 98.88 112 THR B C 1
ATOM 3173 O O . THR B 1 112 ? 8.688 -23.422 -8.375 1 98.88 112 THR B O 1
ATOM 3176 N N . VAL B 1 113 ? 8.812 -21.688 -9.805 1 98.88 113 VAL B N 1
ATOM 3177 C CA . VAL B 1 113 ? 9.148 -22.547 -10.938 1 98.88 113 VAL B CA 1
ATOM 3178 C C . VAL B 1 113 ? 10.445 -23.297 -10.648 1 98.88 113 VAL B C 1
ATOM 3180 O O . VAL B 1 113 ? 10.547 -24.5 -10.914 1 98.88 113 VAL B O 1
ATOM 3183 N N . ASN B 1 114 ? 11.406 -22.641 -10.086 1 98.88 114 ASN B N 1
ATOM 3184 C CA . ASN B 1 114 ? 12.703 -23.25 -9.789 1 98.88 114 ASN B CA 1
ATOM 3185 C C . ASN B 1 114 ? 12.562 -24.391 -8.789 1 98.88 114 ASN B C 1
ATOM 3187 O O . ASN B 1 114 ? 13.18 -25.438 -8.953 1 98.88 114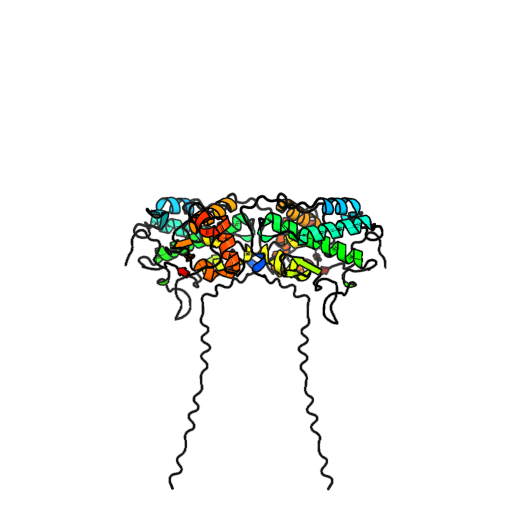 ASN B O 1
ATOM 3191 N N . ILE B 1 115 ? 11.789 -24.156 -7.758 1 98.75 115 ILE B N 1
ATOM 3192 C CA . ILE B 1 115 ? 11.586 -25.172 -6.727 1 98.75 115 ILE B CA 1
ATOM 3193 C C . ILE B 1 115 ? 10.922 -26.406 -7.34 1 98.75 115 ILE B C 1
ATOM 3195 O O . ILE B 1 115 ? 11.367 -27.531 -7.105 1 98.75 115 ILE B O 1
ATOM 3199 N N . VAL B 1 116 ? 9.898 -26.188 -8.109 1 98.38 116 VAL B N 1
ATOM 3200 C CA . VAL B 1 116 ? 9.219 -27.312 -8.734 1 98.38 116 VAL B CA 1
ATOM 3201 C C . VAL B 1 116 ? 10.18 -28.047 -9.672 1 98.38 116 VAL B C 1
ATOM 3203 O O . VAL B 1 116 ? 10.234 -29.281 -9.672 1 98.38 116 VAL B O 1
ATOM 3206 N N . ALA B 1 117 ? 10.961 -27.297 -10.484 1 98.38 117 ALA B N 1
ATOM 3207 C CA . ALA B 1 117 ? 11.93 -27.906 -11.391 1 98.38 117 ALA B CA 1
ATOM 3208 C C . ALA B 1 117 ? 12.938 -28.75 -10.625 1 98.38 117 ALA B C 1
ATOM 3210 O O . ALA B 1 117 ? 13.312 -29.844 -11.07 1 98.38 117 ALA B O 1
ATOM 3211 N N . ASP B 1 118 ? 13.344 -28.328 -9.453 1 98.12 118 ASP B N 1
ATOM 3212 C CA . ASP B 1 118 ? 14.336 -29.016 -8.633 1 98.12 118 ASP B CA 1
ATOM 3213 C C . ASP B 1 118 ? 13.781 -30.344 -8.109 1 98.12 118 ASP B C 1
ATOM 3215 O O . ASP B 1 118 ? 14.539 -31.297 -7.91 1 98.12 118 ASP B O 1
ATOM 3219 N N . TYR B 1 119 ? 12.477 -30.438 -7.945 1 97.12 119 TYR B N 1
ATOM 3220 C CA . TYR B 1 119 ? 11.914 -31.594 -7.266 1 97.12 119 TYR B CA 1
ATOM 3221 C C . TYR B 1 119 ? 11.023 -32.406 -8.203 1 97.12 119 TYR B C 1
ATOM 3223 O O . TYR B 1 119 ? 10.406 -33.375 -7.797 1 97.12 119 TYR B O 1
ATOM 3231 N N . TYR B 1 120 ? 10.922 -31.984 -9.445 1 96.06 120 TYR B N 1
ATOM 3232 C CA . TYR B 1 120 ? 10.133 -32.688 -10.445 1 96.06 120 TYR B CA 1
ATOM 3233 C C . TYR B 1 120 ? 10.695 -34.094 -10.688 1 96.06 120 TYR B C 1
ATOM 3235 O O . TYR B 1 120 ? 11.914 -34.281 -10.703 1 96.06 120 TYR B O 1
ATOM 3243 N N . PRO B 1 121 ? 9.867 -35.094 -10.734 1 96.69 121 PRO B N 1
ATOM 3244 C CA . PRO B 1 121 ? 8.406 -35.031 -10.891 1 96.69 121 PRO B CA 1
ATOM 3245 C C . PRO B 1 121 ? 7.672 -35.094 -9.555 1 96.69 121 PRO B C 1
ATOM 3247 O O . PRO B 1 121 ? 8.086 -35.812 -8.648 1 96.69 121 PRO B O 1
ATOM 3250 N N . VAL B 1 122 ? 6.746 -34.25 -9.359 1 96.06 122 VAL B N 1
ATOM 3251 C CA . VAL B 1 122 ? 5.766 -34.25 -8.273 1 96.06 122 VAL B CA 1
ATOM 3252 C C . VAL B 1 122 ? 4.371 -34 -8.844 1 96.06 122 VAL B C 1
ATOM 3254 O O . VAL B 1 122 ? 4.227 -33.375 -9.898 1 96.06 122 VAL B O 1
ATOM 3257 N N . SER B 1 123 ? 3.287 -34.5 -8.125 1 95.25 123 SER B N 1
ATOM 3258 C CA . SER B 1 123 ? 1.916 -34.312 -8.594 1 95.25 123 SER B CA 1
ATOM 3259 C C . SER B 1 123 ? 1.331 -33 -8.086 1 95.25 123 SER B C 1
ATOM 3261 O O . SER B 1 123 ? 0.371 -32.469 -8.656 1 95.25 123 SER B O 1
ATOM 3263 N N . SER B 1 124 ? 1.904 -32.531 -6.945 1 96.31 124 SER B N 1
ATOM 3264 C CA . SER B 1 124 ? 1.451 -31.297 -6.316 1 96.31 124 SER B CA 1
ATOM 3265 C C . SER B 1 124 ? 2.609 -30.547 -5.664 1 96.31 124 SER B C 1
ATOM 3267 O O . SER B 1 124 ? 3.553 -31.172 -5.164 1 96.31 124 SER B O 1
ATOM 3269 N N . ILE B 1 125 ? 2.514 -29.234 -5.73 1 95.62 125 ILE B N 1
ATOM 3270 C CA . ILE B 1 125 ? 3.504 -28.422 -5.031 1 95.62 125 ILE B CA 1
ATOM 3271 C C . ILE B 1 125 ? 3.504 -28.781 -3.545 1 95.62 125 ILE B C 1
ATOM 3273 O O . ILE B 1 125 ? 4.535 -28.672 -2.875 1 95.62 125 ILE B O 1
ATOM 3277 N N . GLU B 1 126 ? 2.389 -29.25 -3.016 1 95.12 126 GLU B N 1
ATOM 3278 C CA . GLU B 1 126 ? 2.252 -29.625 -1.61 1 95.12 126 GLU B CA 1
ATOM 3279 C C . GLU B 1 126 ? 3.15 -30.812 -1.262 1 95.12 126 GLU B C 1
ATOM 3281 O O . GLU B 1 126 ? 3.447 -31.047 -0.089 1 95.12 126 GLU B O 1
ATOM 3286 N N . ASP B 1 127 ? 3.557 -31.5 -2.254 1 94.75 127 ASP B N 1
ATOM 3287 C CA . ASP B 1 127 ? 4.367 -32.688 -2.043 1 94.75 127 ASP B CA 1
ATOM 3288 C C . ASP B 1 127 ? 5.832 -32.344 -1.829 1 94.75 127 ASP B C 1
ATOM 3290 O O . ASP B 1 127 ? 6.641 -33.188 -1.456 1 94.75 127 ASP B O 1
ATOM 3294 N N . ILE B 1 128 ? 6.191 -31.078 -2.111 1 95.75 128 ILE B N 1
ATOM 3295 C CA . ILE B 1 128 ? 7.562 -30.609 -1.922 1 95.75 128 ILE B CA 1
ATOM 3296 C C . ILE B 1 128 ? 7.746 -30.109 -0.489 1 95.75 128 ILE B C 1
ATOM 3298 O O . ILE B 1 128 ? 7.668 -28.922 -0.227 1 95.75 128 ILE B O 1
ATOM 3302 N N . ASN B 1 129 ? 8.016 -30.984 0.45 1 93.44 129 ASN B N 1
ATOM 3303 C CA . ASN B 1 129 ? 7.98 -30.719 1.886 1 93.44 129 ASN B CA 1
ATOM 3304 C C . ASN B 1 129 ? 9.352 -30.312 2.412 1 93.44 129 ASN B C 1
ATOM 3306 O O . ASN B 1 129 ? 9.922 -31 3.273 1 93.44 129 ASN B O 1
ATOM 3310 N N . ILE B 1 130 ? 9.812 -29.156 2.064 1 93.94 130 ILE B N 1
ATOM 3311 C CA . ILE B 1 130 ? 11.133 -28.688 2.463 1 93.94 130 ILE B CA 1
ATOM 3312 C C . ILE B 1 130 ? 11.008 -27.562 3.488 1 93.94 130 ILE B C 1
ATOM 3314 O O . ILE B 1 130 ? 12.008 -26.984 3.914 1 93.94 130 ILE B O 1
ATOM 3318 N N . SER B 1 131 ? 9.805 -27.234 3.854 1 92.5 131 SER B N 1
ATOM 3319 C CA . SER B 1 131 ? 9.602 -26.25 4.898 1 92.5 131 SER B CA 1
ATOM 3320 C C . SER B 1 131 ? 10.008 -26.781 6.266 1 92.5 131 SER B C 1
ATOM 3322 O O . SER B 1 131 ? 9.945 -28 6.504 1 92.5 131 SER B O 1
ATOM 3324 N N . PRO B 1 132 ? 10.43 -25.891 7.105 1 90.38 132 PRO B N 1
ATOM 3325 C CA . PRO B 1 132 ? 10.773 -26.344 8.453 1 90.38 132 PRO B CA 1
ATOM 3326 C C . PRO B 1 132 ? 9.555 -26.859 9.227 1 90.38 132 PRO B C 1
ATOM 3328 O O . PRO B 1 132 ? 8.445 -26.359 9.031 1 90.38 132 PRO B O 1
ATOM 3331 N N . GLY B 1 133 ? 9.805 -27.812 10.078 1 88.62 133 GLY B N 1
ATOM 3332 C CA . GLY B 1 133 ? 8.742 -28.375 10.898 1 88.62 133 GLY B CA 1
ATOM 3333 C C . GLY B 1 133 ? 8.305 -29.75 10.469 1 88.62 133 GLY B C 1
ATOM 3334 O O . GLY B 1 133 ? 8.289 -30.062 9.273 1 88.62 133 GLY B O 1
ATOM 3335 N N . LEU B 1 134 ? 8.117 -30.688 11.305 1 83.62 134 LEU B N 1
ATOM 3336 C CA . LEU B 1 134 ? 7.816 -32.094 11.047 1 83.62 134 LEU B CA 1
ATOM 3337 C C . LEU B 1 134 ? 6.504 -32.219 10.281 1 83.62 134 LEU B C 1
ATOM 3339 O O . LEU B 1 134 ? 6.352 -33.156 9.469 1 83.62 134 LEU B O 1
ATOM 3343 N N . PHE B 1 135 ? 5.594 -31.359 10.344 1 84.94 135 PHE B N 1
ATOM 3344 C CA . PHE B 1 135 ? 4.281 -31.5 9.727 1 84.94 135 PHE B CA 1
ATOM 3345 C C . PHE B 1 135 ? 4.016 -30.375 8.742 1 84.94 135 PHE B C 1
ATOM 3347 O O . PHE B 1 135 ? 2.861 -30.062 8.445 1 84.94 135 PHE B O 1
ATOM 3354 N N . SER B 1 136 ? 5.199 -29.953 8.109 1 87.56 136 SER B N 1
ATOM 3355 C CA . SER B 1 136 ? 5 -28.844 7.184 1 87.56 136 SER B CA 1
ATOM 3356 C C . SER B 1 136 ? 4.602 -29.344 5.801 1 87.56 136 SER B C 1
ATOM 3358 O O . SER B 1 136 ? 5.043 -30.406 5.371 1 87.56 136 SER B O 1
ATOM 3360 N N . ILE B 1 137 ? 3.721 -28.672 5.207 1 91.06 137 ILE B N 1
ATOM 3361 C CA . ILE B 1 137 ? 3.248 -28.984 3.861 1 91.06 137 ILE B CA 1
ATOM 3362 C C . ILE B 1 137 ? 3.781 -27.953 2.873 1 91.06 137 ILE B C 1
ATOM 3364 O O . ILE B 1 137 ? 3.725 -26.75 3.135 1 91.06 137 ILE B O 1
ATOM 3368 N N . GLY B 1 138 ? 4.363 -28.484 1.723 1 95.19 138 GLY B N 1
ATOM 3369 C CA . GLY B 1 138 ? 4.781 -27.594 0.653 1 95.19 138 GLY B CA 1
ATOM 3370 C C . GLY B 1 138 ? 6.078 -26.859 0.954 1 95.19 138 GLY B C 1
ATOM 3371 O O . GLY B 1 138 ? 6.645 -27.016 2.037 1 95.19 138 GLY B O 1
ATOM 3372 N N . PRO B 1 139 ? 6.562 -26.094 0.055 1 97.19 139 PRO B N 1
ATOM 3373 C CA . PRO B 1 139 ? 7.883 -25.469 0.156 1 97.19 139 PRO B CA 1
ATOM 3374 C C . PRO B 1 139 ? 7.82 -24.047 0.692 1 97.19 139 PRO B C 1
ATOM 3376 O O . PRO B 1 139 ? 8.852 -23.375 0.812 1 97.19 139 PRO B O 1
ATOM 3379 N N . TRP B 1 140 ? 6.68 -23.562 1.087 1 96.5 140 TRP B N 1
ATOM 3380 C CA . TRP B 1 140 ? 6.422 -22.125 1.196 1 96.5 140 TRP B CA 1
ATOM 3381 C C . TRP B 1 140 ? 7.152 -21.531 2.395 1 96.5 140 TRP B C 1
ATOM 3383 O O . TRP B 1 140 ? 7.477 -20.344 2.404 1 96.5 140 TRP B O 1
ATOM 3393 N N . GLY B 1 141 ? 7.484 -22.391 3.369 1 96.31 141 GLY B N 1
ATOM 3394 C CA . GLY B 1 141 ? 8.109 -21.875 4.578 1 96.31 141 GLY B CA 1
ATOM 3395 C C . GLY B 1 141 ? 9.625 -21.969 4.547 1 96.31 141 GLY B C 1
ATOM 3396 O O . GLY B 1 141 ? 10.297 -21.438 5.438 1 96.31 141 GLY B O 1
ATOM 3397 N N . ALA B 1 142 ? 10.203 -22.609 3.572 1 97.12 142 ALA B N 1
ATOM 3398 C CA . ALA B 1 142 ? 11.648 -22.797 3.488 1 97.12 142 ALA B CA 1
ATOM 3399 C C . ALA B 1 142 ? 12.352 -21.5 3.111 1 97.12 142 ALA B C 1
ATOM 3401 O O . ALA B 1 142 ? 11.898 -20.766 2.225 1 97.12 142 ALA B O 1
ATOM 3402 N N . LYS B 1 143 ? 13.445 -21.188 3.812 1 98.19 143 LYS B N 1
ATOM 3403 C CA . LYS B 1 143 ? 14.289 -20.078 3.375 1 98.19 143 LYS B CA 1
ATOM 3404 C C . LYS B 1 143 ? 15.055 -20.438 2.105 1 98.19 143 LYS B C 1
ATOM 3406 O O . LYS B 1 143 ? 15.898 -21.328 2.117 1 98.19 143 LYS B O 1
ATOM 3411 N N . ILE B 1 144 ? 14.812 -19.719 1.015 1 98.19 144 ILE B N 1
ATOM 3412 C CA . ILE B 1 144 ? 15.312 -20.234 -0.257 1 98.19 144 ILE B CA 1
ATOM 3413 C C . ILE B 1 144 ? 16.078 -19.141 -0.991 1 98.19 144 ILE B C 1
ATOM 3415 O O . ILE B 1 144 ? 16.719 -19.406 -2.01 1 98.19 144 ILE B O 1
ATOM 3419 N N . ILE B 1 145 ? 16.062 -17.891 -0.499 1 98.69 145 ILE B N 1
ATOM 3420 C CA . ILE B 1 145 ? 16.781 -16.797 -1.152 1 98.69 145 ILE B CA 1
ATOM 3421 C C . ILE B 1 145 ? 17.141 -15.727 -0.125 1 98.69 145 ILE B C 1
ATOM 3423 O O . ILE B 1 145 ? 16.484 -15.609 0.913 1 98.69 145 ILE B O 1
ATOM 3427 N N . THR B 1 146 ? 18.172 -15.039 -0.345 1 98.75 146 THR B N 1
ATOM 3428 C CA . THR B 1 146 ? 18.562 -13.898 0.473 1 98.75 146 THR B CA 1
ATOM 3429 C C . THR B 1 146 ? 18.484 -12.602 -0.333 1 98.75 146 THR B C 1
ATOM 3431 O O . THR B 1 146 ? 19.094 -12.5 -1.405 1 98.75 146 THR B O 1
ATOM 3434 N N . ILE B 1 147 ? 17.672 -11.656 0.071 1 98.75 147 ILE B N 1
ATOM 3435 C CA . ILE B 1 147 ? 17.531 -10.336 -0.539 1 98.75 147 ILE B CA 1
ATOM 3436 C C . ILE B 1 147 ? 17.969 -9.266 0.458 1 98.75 147 ILE B C 1
ATOM 3438 O O . ILE B 1 147 ? 17.469 -9.211 1.584 1 98.75 147 ILE B O 1
ATOM 3442 N N . ASN B 1 148 ? 18.859 -8.383 0.041 1 97.31 148 ASN B N 1
ATOM 3443 C CA . ASN B 1 148 ? 19.375 -7.336 0.915 1 97.31 148 ASN B CA 1
ATOM 3444 C C . ASN B 1 148 ? 19.75 -7.883 2.287 1 97.31 148 ASN B C 1
ATOM 3446 O O . ASN B 1 148 ? 19.391 -7.309 3.312 1 97.31 148 ASN B O 1
ATOM 3450 N N . GLY B 1 149 ? 20.359 -9.039 2.283 1 97.12 149 GLY B N 1
ATOM 3451 C CA . GLY B 1 149 ? 20.922 -9.633 3.49 1 97.12 149 GLY B CA 1
ATOM 3452 C C . GLY B 1 149 ? 19.875 -10.367 4.32 1 97.12 149 GLY B C 1
ATOM 3453 O O . GLY B 1 149 ? 20.188 -10.914 5.379 1 97.12 149 GLY B O 1
ATOM 3454 N N . THR B 1 150 ? 18.641 -10.453 3.891 1 98.06 150 THR B N 1
ATOM 3455 C CA . THR B 1 150 ? 17.562 -11.094 4.641 1 98.06 150 THR B CA 1
ATOM 3456 C C . THR B 1 150 ? 17.156 -12.406 3.984 1 98.06 150 THR B C 1
ATOM 3458 O O . THR B 1 150 ? 16.703 -12.422 2.838 1 98.06 150 THR B O 1
ATOM 3461 N N . PRO B 1 151 ? 17.344 -13.555 4.656 1 98.5 151 PRO B N 1
ATOM 3462 C CA . PRO B 1 151 ? 16.797 -14.797 4.105 1 98.5 151 PRO B CA 1
ATOM 3463 C C . PRO B 1 151 ? 15.273 -14.781 4.012 1 98.5 151 PRO B C 1
ATOM 3465 O O . PRO B 1 151 ? 14.594 -14.344 4.949 1 98.5 151 PRO B O 1
ATOM 3468 N N . LEU B 1 152 ? 14.781 -15.18 2.91 1 98.69 152 LEU B N 1
ATOM 3469 C CA . LEU B 1 152 ? 13.344 -15.094 2.676 1 98.69 152 LEU B CA 1
ATOM 3470 C C . LEU B 1 152 ? 12.797 -16.422 2.176 1 98.69 152 LEU B C 1
ATOM 3472 O O . LEU B 1 152 ? 13.477 -17.141 1.44 1 98.69 152 LEU B O 1
ATOM 3476 N N . SER B 1 153 ? 11.594 -16.766 2.637 1 98.19 153 SER B N 1
ATOM 3477 C CA . SER B 1 153 ? 10.781 -17.844 2.086 1 98.19 153 SER B CA 1
ATOM 3478 C C . SER B 1 153 ? 9.711 -17.312 1.145 1 98.19 153 SER B C 1
ATOM 3480 O O . SER B 1 153 ? 9.492 -16.094 1.068 1 98.19 153 SER B O 1
ATOM 3482 N N . LEU B 1 154 ? 9.062 -18.203 0.362 1 98.31 154 LEU B N 1
ATOM 3483 C CA . LEU B 1 154 ? 7.926 -17.797 -0.467 1 98.31 154 LEU B CA 1
ATOM 3484 C C . LEU B 1 154 ? 6.82 -17.188 0.383 1 98.31 154 LEU B C 1
ATOM 3486 O O . LEU B 1 154 ? 6.215 -16.188 -0.011 1 98.31 154 LEU B O 1
ATOM 3490 N N . ASP B 1 155 ? 6.582 -17.75 1.568 1 97.12 155 ASP B N 1
ATOM 3491 C CA . ASP B 1 155 ? 5.574 -17.219 2.482 1 97.12 155 ASP B CA 1
ATOM 3492 C C . ASP B 1 155 ? 5.902 -15.781 2.895 1 97.12 155 ASP B C 1
ATOM 3494 O O . ASP B 1 155 ? 5.012 -14.93 2.955 1 97.12 155 ASP B O 1
ATOM 3498 N N . GLU B 1 156 ? 7.094 -15.57 3.16 1 97.94 156 GLU B N 1
ATOM 3499 C CA . GLU B 1 156 ? 7.484 -14.242 3.615 1 97.94 156 GLU B CA 1
ATOM 3500 C C . GLU B 1 156 ? 7.434 -13.227 2.475 1 97.94 156 GLU B C 1
ATOM 3502 O O . GLU B 1 156 ? 6.988 -12.094 2.664 1 97.94 156 GLU B O 1
ATOM 3507 N N . ILE B 1 157 ? 7.82 -13.586 1.27 1 98.69 157 ILE B N 1
ATOM 3508 C CA . ILE B 1 157 ? 7.711 -12.703 0.111 1 98.69 157 ILE B CA 1
ATOM 3509 C C . ILE B 1 157 ? 6.246 -12.344 -0.126 1 98.69 157 ILE B C 1
ATOM 3511 O O . ILE B 1 157 ? 5.914 -11.18 -0.365 1 98.69 157 ILE B O 1
ATOM 3515 N N . HIS B 1 158 ? 5.414 -13.312 0.01 1 98.25 158 HIS B N 1
ATOM 3516 C CA . HIS B 1 158 ? 3.988 -13.125 -0.23 1 98.25 158 HIS B CA 1
ATOM 3517 C C . HIS B 1 158 ? 3.334 -12.352 0.913 1 98.25 158 HIS B C 1
ATOM 3519 O O . HIS B 1 158 ? 2.76 -11.289 0.698 1 98.25 158 HIS B O 1
ATOM 3525 N N . ASN B 1 159 ? 3.525 -12.758 2.209 1 97.62 159 ASN B N 1
ATOM 3526 C CA . ASN B 1 159 ? 2.689 -12.328 3.324 1 97.62 159 ASN B CA 1
ATOM 3527 C C . ASN B 1 159 ? 3.365 -11.227 4.137 1 97.62 159 ASN B C 1
ATOM 3529 O O . ASN B 1 159 ? 2.719 -10.562 4.949 1 97.62 159 ASN B O 1
ATOM 3533 N N . ARG B 1 160 ? 4.648 -11 3.934 1 97.44 160 ARG B N 1
ATOM 3534 C CA . ARG B 1 160 ? 5.324 -9.969 4.703 1 97.44 160 ARG B CA 1
ATOM 3535 C C . ARG B 1 160 ? 5.758 -8.812 3.805 1 97.44 160 ARG B C 1
ATOM 3537 O O . ARG B 1 160 ? 6.09 -7.73 4.293 1 97.44 160 ARG B O 1
ATOM 3544 N N . ILE B 1 161 ? 5.738 -9.062 2.502 1 98.38 161 ILE B N 1
ATOM 3545 C CA . ILE B 1 161 ? 6.227 -8.031 1.591 1 98.38 161 ILE B CA 1
ATOM 3546 C C . ILE B 1 161 ? 5.117 -7.633 0.62 1 98.38 161 ILE B C 1
ATOM 3548 O O . ILE B 1 161 ? 4.477 -6.594 0.791 1 98.38 161 ILE B O 1
ATOM 3552 N N . ILE B 1 162 ? 4.707 -8.547 -0.31 1 98.62 162 ILE B N 1
ATOM 3553 C CA . ILE B 1 162 ? 3.807 -8.18 -1.397 1 98.62 162 ILE B CA 1
ATOM 3554 C C . ILE B 1 162 ? 2.461 -7.738 -0.827 1 98.62 162 ILE B C 1
ATOM 3556 O O . ILE B 1 162 ? 2.004 -6.621 -1.091 1 98.62 162 ILE B O 1
ATOM 3560 N N . ARG B 1 163 ? 1.832 -8.57 0.004 1 98.12 163 ARG B N 1
ATOM 3561 C CA . ARG B 1 163 ? 0.473 -8.305 0.466 1 98.12 163 ARG B CA 1
ATOM 3562 C C . ARG B 1 163 ? 0.428 -7.051 1.335 1 98.12 163 ARG B C 1
ATOM 3564 O O . ARG B 1 163 ? -0.306 -6.105 1.035 1 98.12 163 ARG B O 1
ATOM 3571 N N . PRO B 1 164 ? 1.256 -6.977 2.338 1 97.06 164 PRO B N 1
ATOM 3572 C CA . PRO B 1 164 ? 1.044 -5.855 3.258 1 97.06 164 PRO B CA 1
ATOM 3573 C C . PRO B 1 164 ? 1.58 -4.535 2.713 1 97.06 164 PRO B C 1
ATOM 3575 O O . PRO B 1 164 ? 1.123 -3.465 3.123 1 97.06 164 PRO B O 1
ATOM 3578 N N . ILE B 1 165 ? 2.551 -4.551 1.852 1 97.69 165 ILE B N 1
ATOM 3579 C CA . ILE B 1 165 ? 3.123 -3.299 1.369 1 97.69 165 ILE B CA 1
ATOM 3580 C C . ILE B 1 165 ? 2.178 -2.656 0.356 1 97.69 165 ILE B C 1
ATOM 3582 O O . ILE B 1 165 ? 1.943 -1.447 0.398 1 97.69 165 ILE B O 1
ATOM 3586 N N . TRP B 1 166 ? 1.578 -3.422 -0.502 1 98 166 TRP B N 1
ATOM 3587 C CA . TRP B 1 166 ? 0.784 -2.832 -1.574 1 98 166 TRP B CA 1
ATOM 3588 C C . TRP B 1 166 ? -0.704 -2.891 -1.246 1 98 166 TRP B C 1
ATOM 3590 O O . TRP B 1 166 ? -1.491 -2.094 -1.762 1 98 166 TRP B O 1
ATOM 3600 N N . ASN B 1 167 ? -1.131 -3.885 -0.399 1 97.31 167 ASN B N 1
ATOM 3601 C CA . ASN B 1 167 ? -2.547 -4.039 -0.08 1 97.31 167 ASN B CA 1
ATOM 3602 C C . ASN B 1 167 ? -3.41 -4.012 -1.337 1 97.31 167 ASN B C 1
ATOM 3604 O O . ASN B 1 167 ? -4.422 -3.307 -1.386 1 97.31 167 ASN B O 1
ATOM 3608 N N . ASP B 1 168 ? -2.98 -4.648 -2.371 1 97.75 168 ASP B N 1
ATOM 3609 C CA . ASP B 1 168 ? -3.654 -4.789 -3.658 1 97.75 168 ASP B CA 1
ATOM 3610 C C . ASP B 1 168 ? -4.066 -6.238 -3.908 1 97.75 168 ASP B C 1
ATOM 3612 O O . ASP B 1 168 ? -3.219 -7.09 -4.184 1 97.75 168 ASP B O 1
ATOM 3616 N N . PRO B 1 169 ? -5.352 -6.492 -3.838 1 97.88 169 PRO B N 1
ATOM 3617 C CA . PRO B 1 169 ? -5.773 -7.891 -3.984 1 97.88 169 PRO B CA 1
ATOM 3618 C C . PRO B 1 169 ? -5.426 -8.469 -5.352 1 97.88 169 PRO B C 1
ATOM 3620 O O . PRO B 1 169 ? -5.387 -9.695 -5.516 1 97.88 169 PRO B O 1
ATOM 3623 N N . ARG B 1 170 ? -5.176 -7.613 -6.34 1 98.81 170 ARG B N 1
ATOM 3624 C CA . ARG B 1 170 ? -4.852 -8.109 -7.676 1 98.81 170 ARG B CA 1
ATOM 3625 C C . ARG B 1 170 ? -3.535 -8.875 -7.676 1 98.81 170 ARG B C 1
ATOM 3627 O O . ARG B 1 170 ? -3.264 -9.656 -8.586 1 98.81 170 ARG B O 1
ATOM 3634 N N . ALA B 1 171 ? -2.664 -8.672 -6.652 1 98.56 171 ALA B N 1
ATOM 3635 C CA . ALA B 1 171 ? -1.399 -9.391 -6.562 1 98.56 171 ALA B CA 1
ATOM 3636 C C . ALA B 1 171 ? -1.633 -10.898 -6.496 1 98.56 171 ALA B C 1
ATOM 3638 O O . ALA B 1 171 ? -0.802 -11.688 -6.961 1 98.56 171 ALA B O 1
ATOM 3639 N N . HIS B 1 172 ? -2.795 -11.32 -5.98 1 98.5 172 HIS B N 1
ATOM 3640 C CA . HIS B 1 172 ? -3.115 -12.734 -5.879 1 98.5 172 HIS B CA 1
ATOM 3641 C C . HIS B 1 172 ? -3.279 -13.367 -7.258 1 98.5 172 HIS B C 1
ATOM 3643 O O . HIS B 1 172 ? -3.115 -14.578 -7.418 1 98.5 172 HIS B O 1
ATOM 3649 N N . TYR B 1 173 ? -3.586 -12.492 -8.258 1 98.81 173 TYR B N 1
ATOM 3650 C CA . TYR B 1 173 ? -3.764 -12.984 -9.617 1 98.81 173 TYR B CA 1
ATOM 3651 C C . TYR B 1 173 ? -2.451 -12.945 -10.391 1 98.81 173 TYR B C 1
ATOM 3653 O O . TYR B 1 173 ? -2.367 -13.445 -11.516 1 98.81 173 TYR B O 1
ATOM 3661 N N . ALA B 1 174 ? -1.432 -12.289 -9.758 1 98.75 174 ALA B N 1
ATOM 3662 C CA . ALA B 1 174 ? -0.166 -12.086 -10.461 1 98.75 174 ALA B CA 1
ATOM 3663 C C . ALA B 1 174 ? 0.884 -13.094 -10 1 98.75 174 ALA B C 1
ATOM 3665 O O . ALA B 1 174 ? 1.875 -13.328 -10.695 1 98.75 174 ALA B O 1
ATOM 3666 N N . ILE B 1 175 ? 0.723 -13.672 -8.828 1 98.31 175 ILE B N 1
ATOM 3667 C CA . ILE B 1 175 ? 1.657 -14.68 -8.344 1 98.31 175 ILE B CA 1
ATOM 3668 C C . ILE B 1 175 ? 1.082 -16.078 -8.578 1 98.31 175 ILE B C 1
ATOM 3670 O O . ILE B 1 175 ? -0.129 -16.281 -8.477 1 98.31 175 ILE B O 1
ATOM 3674 N N . ASN B 1 176 ? 1.912 -16.984 -8.914 1 98.25 176 ASN B N 1
ATOM 3675 C CA . ASN B 1 176 ? 1.552 -18.375 -9.172 1 98.25 176 ASN B CA 1
ATOM 3676 C C . ASN B 1 176 ? 2.258 -19.328 -8.211 1 98.25 176 ASN B C 1
ATOM 3678 O O . ASN B 1 176 ? 3.488 -19.328 -8.117 1 98.25 176 ASN B O 1
ATOM 3682 N N . ASN B 1 177 ? 1.514 -20.188 -7.523 1 97.31 177 ASN B N 1
ATOM 3683 C CA . ASN B 1 177 ? 2.111 -21.062 -6.516 1 97.31 177 ASN B CA 1
ATOM 3684 C C . ASN B 1 177 ? 2.395 -22.453 -7.078 1 97.31 177 ASN B C 1
ATOM 3686 O O . ASN B 1 177 ? 2.688 -23.391 -6.324 1 97.31 177 ASN B O 1
ATOM 3690 N N . GLY B 1 178 ? 2.191 -22.625 -8.391 1 97.75 178 GLY B N 1
ATOM 3691 C CA . GLY B 1 178 ? 2.543 -23.875 -9.031 1 97.75 178 GLY B CA 1
ATOM 3692 C C . GLY B 1 178 ? 1.361 -24.812 -9.195 1 97.75 178 GLY B C 1
ATOM 3693 O O . GLY B 1 178 ? 1.491 -25.891 -9.789 1 97.75 178 GLY B O 1
ATOM 3694 N N . SER B 1 179 ? 0.185 -24.453 -8.734 1 97.69 179 SER B N 1
ATOM 3695 C CA . SER B 1 179 ? -0.972 -25.328 -8.812 1 97.69 179 SER B CA 1
ATOM 3696 C C . SER B 1 179 ? -1.907 -24.922 -9.945 1 97.69 179 SER B C 1
ATOM 3698 O O . SER B 1 179 ? -1.891 -23.766 -10.383 1 97.69 179 SER B O 1
ATOM 3700 N N . ILE B 1 180 ? -2.711 -25.828 -10.391 1 97 180 ILE B N 1
ATOM 3701 C CA . ILE B 1 180 ? -3.729 -25.578 -11.406 1 97 180 ILE B CA 1
ATOM 3702 C C . ILE B 1 180 ? -4.734 -24.547 -10.891 1 97 180 ILE B C 1
ATOM 3704 O O . ILE B 1 180 ? -5.215 -23.703 -11.648 1 97 180 ILE B O 1
ATOM 3708 N N . GLY B 1 181 ? -5.023 -24.594 -9.656 1 97.69 181 GLY B N 1
ATOM 3709 C CA . GLY B 1 181 ? -6.039 -23.719 -9.078 1 97.69 181 GLY B CA 1
ATOM 3710 C C . GLY B 1 181 ? -5.598 -22.281 -8.969 1 97.69 181 GLY B C 1
ATOM 3711 O O . GLY B 1 181 ? -6.43 -21.375 -8.805 1 97.69 181 GLY B O 1
ATOM 3712 N N . ALA B 1 182 ? -4.34 -22.016 -9.07 1 97.56 182 ALA B N 1
ATOM 3713 C CA . ALA B 1 182 ? -3.803 -20.656 -8.953 1 97.56 182 ALA B CA 1
ATOM 3714 C C . ALA B 1 182 ? -4.02 -19.859 -10.242 1 97.56 182 ALA B C 1
ATOM 3716 O O . ALA B 1 182 ? -4.348 -20.438 -11.281 1 97.56 182 ALA B O 1
ATOM 3717 N N . ALA B 1 183 ? -3.881 -18.516 -10.156 1 97.31 183 ALA B N 1
ATOM 3718 C CA . ALA B 1 183 ? -3.855 -17.703 -11.367 1 97.31 183 ALA B CA 1
ATOM 3719 C C . ALA B 1 183 ? -2.707 -18.109 -12.281 1 97.31 183 ALA B C 1
ATOM 3721 O O . ALA B 1 183 ? -1.728 -18.703 -11.836 1 97.31 183 ALA B O 1
ATOM 3722 N N . ASN B 1 184 ? -2.902 -17.859 -13.562 1 98.38 184 ASN B N 1
ATOM 3723 C CA . ASN B 1 184 ? -1.918 -18.234 -14.57 1 98.38 184 ASN B CA 1
ATOM 3724 C C . ASN B 1 184 ? -0.557 -17.609 -14.289 1 98.38 184 ASN B C 1
ATOM 3726 O O . ASN B 1 184 ? -0.473 -16.422 -13.961 1 98.38 184 ASN B O 1
ATOM 3730 N N . LEU B 1 185 ? 0.479 -18.469 -14.336 1 98.88 185 LEU B N 1
ATOM 3731 C CA . LEU B 1 185 ? 1.784 -17.844 -14.547 1 98.88 185 LEU B CA 1
ATOM 3732 C C . LEU B 1 185 ? 1.794 -17.031 -15.836 1 98.88 185 LEU B C 1
ATOM 3734 O O . LEU B 1 185 ? 1.574 -17.562 -16.922 1 98.88 185 LEU B O 1
ATOM 3738 N N . SER B 1 186 ? 2 -15.727 -15.656 1 98.81 186 SER B N 1
ATOM 3739 C CA . SER B 1 186 ? 1.99 -14.859 -16.828 1 98.81 186 SER B CA 1
ATOM 3740 C C . SER B 1 186 ? 3.045 -15.289 -17.844 1 98.81 186 SER B C 1
ATOM 3742 O O . SER B 1 186 ? 4.164 -15.641 -17.469 1 98.81 186 SER B O 1
ATOM 3744 N N . LYS B 1 187 ? 2.701 -15.219 -19.109 1 98.69 187 LYS B N 1
ATOM 3745 C CA . LYS B 1 187 ? 3.664 -15.477 -20.172 1 98.69 187 LYS B CA 1
ATOM 3746 C C . LYS B 1 187 ? 4.582 -14.281 -20.391 1 98.69 187 LYS B C 1
ATOM 3748 O O . LYS B 1 187 ? 5.594 -14.383 -21.094 1 98.69 187 LYS B O 1
ATOM 3753 N N . LYS B 1 188 ? 4.219 -13.18 -19.891 1 98.75 188 LYS B N 1
ATOM 3754 C CA . LYS B 1 188 ? 5.031 -11.969 -19.922 1 98.75 188 LYS B CA 1
ATOM 3755 C C . LYS B 1 188 ? 5.535 -11.602 -18.531 1 98.75 188 LYS B C 1
ATOM 3757 O O . LYS B 1 188 ? 4.777 -11.641 -17.562 1 98.75 188 LYS B O 1
ATOM 3762 N N . ALA B 1 189 ? 6.785 -11.273 -18.453 1 98.94 189 ALA B N 1
ATOM 3763 C CA . ALA B 1 189 ? 7.316 -10.758 -17.203 1 98.94 189 ALA B CA 1
ATOM 3764 C C . ALA B 1 189 ? 6.594 -9.477 -16.781 1 98.94 189 ALA B C 1
ATOM 3766 O O . ALA B 1 189 ? 6.184 -8.688 -17.641 1 98.94 189 ALA B O 1
ATOM 3767 N N . TYR B 1 190 ? 6.395 -9.312 -15.531 1 98.94 190 TYR B N 1
ATOM 3768 C CA . TYR B 1 190 ? 5.836 -8.062 -15.016 1 98.94 190 TYR B CA 1
ATOM 3769 C C . TYR B 1 190 ? 6.867 -6.945 -15.055 1 98.94 190 TYR B C 1
ATOM 3771 O O . TYR B 1 190 ? 8.039 -7.16 -14.75 1 98.94 190 TYR B O 1
ATOM 3779 N N . LEU B 1 191 ? 6.457 -5.789 -15.469 1 98.88 191 LEU B N 1
ATOM 3780 C CA . LEU B 1 191 ? 7.309 -4.605 -15.555 1 98.88 191 LEU B CA 1
ATOM 3781 C C . LEU B 1 191 ? 6.695 -3.443 -14.781 1 98.88 191 LEU B C 1
ATOM 3783 O O . LEU B 1 191 ? 5.473 -3.275 -14.766 1 98.88 191 LEU B O 1
ATOM 3787 N N . GLY B 1 192 ? 7.535 -2.656 -14.133 1 98.69 192 GLY B N 1
ATOM 3788 C CA . GLY B 1 192 ? 7.043 -1.497 -13.406 1 98.69 192 GLY B CA 1
ATOM 3789 C C . GLY B 1 192 ? 6.172 -0.586 -14.25 1 98.69 192 GLY B C 1
ATOM 3790 O O . GLY B 1 192 ? 5.094 -0.176 -13.82 1 98.69 192 GLY B O 1
ATOM 3791 N N . LYS B 1 193 ? 6.559 -0.364 -15.438 1 97.94 193 LYS B N 1
ATOM 3792 C CA . LYS B 1 193 ? 5.914 0.604 -16.328 1 97.94 193 LYS B CA 1
ATOM 3793 C C . LYS B 1 193 ? 4.512 0.144 -16.719 1 97.94 193 LYS B C 1
ATOM 3795 O O . LYS B 1 193 ? 3.633 0.968 -16.969 1 97.94 193 LYS B O 1
ATOM 3800 N N . THR B 1 194 ? 4.262 -1.163 -16.734 1 98.5 194 THR B N 1
ATOM 3801 C CA . THR B 1 194 ? 2.982 -1.675 -17.219 1 98.5 194 THR B CA 1
ATOM 3802 C C . THR B 1 194 ? 2.277 -2.469 -16.125 1 98.5 194 THR B C 1
ATOM 3804 O O . THR B 1 194 ? 1.351 -3.234 -16.406 1 98.5 194 THR B O 1
ATOM 3807 N N . ILE B 1 195 ? 2.684 -2.312 -14.898 1 98.69 195 ILE B N 1
ATOM 3808 C CA . ILE B 1 195 ? 2.264 -3.176 -13.797 1 98.69 195 ILE B CA 1
ATOM 3809 C C . ILE B 1 195 ? 0.759 -3.039 -13.578 1 98.69 195 ILE B C 1
ATOM 3811 O O . ILE B 1 195 ? 0.065 -4.035 -13.359 1 98.69 195 ILE B O 1
ATOM 3815 N N . GLU B 1 196 ? 0.182 -1.802 -13.656 1 97.88 196 GLU B N 1
ATOM 3816 C CA . GLU B 1 196 ? -1.247 -1.59 -13.453 1 97.88 196 GLU B CA 1
ATOM 3817 C C . GLU B 1 196 ? -2.072 -2.361 -14.477 1 97.88 196 GLU B C 1
ATOM 3819 O O . GLU B 1 196 ? -3.018 -3.066 -14.117 1 97.88 196 GLU B O 1
ATOM 3824 N N . GLN B 1 197 ? -1.675 -2.248 -15.711 1 98.38 197 GLN B N 1
ATOM 3825 C CA . GLN B 1 197 ? -2.383 -2.945 -16.781 1 98.38 197 GLN B CA 1
ATOM 3826 C C . GLN B 1 197 ? -2.236 -4.457 -16.641 1 98.38 197 GLN B C 1
ATOM 3828 O O . GLN B 1 197 ? -3.197 -5.199 -16.844 1 98.38 197 GLN B O 1
ATOM 3833 N N . GLN B 1 198 ? -1.063 -4.879 -16.281 1 98.88 198 GLN B N 1
ATOM 3834 C CA . GLN B 1 198 ? -0.816 -6.309 -16.156 1 98.88 198 GLN B CA 1
ATOM 3835 C C . GLN B 1 198 ? -1.629 -6.898 -15 1 98.88 198 GLN B C 1
ATOM 3837 O O . GLN B 1 198 ? -2.166 -8 -15.117 1 98.88 198 GLN B O 1
ATOM 3842 N N . LEU B 1 199 ? -1.739 -6.16 -13.93 1 98.88 199 LEU B N 1
ATOM 3843 C CA . LEU B 1 199 ? -2.541 -6.617 -12.805 1 98.88 199 LEU B CA 1
ATOM 3844 C C . LEU B 1 199 ? -4.02 -6.68 -13.172 1 98.88 199 LEU B C 1
ATOM 3846 O O . LEU B 1 199 ? -4.719 -7.625 -12.805 1 98.88 199 LEU B O 1
ATOM 3850 N N . ASN B 1 200 ? -4.508 -5.656 -13.891 1 98.62 200 ASN B N 1
ATOM 3851 C CA . ASN B 1 200 ? -5.891 -5.676 -14.359 1 98.62 200 ASN B CA 1
ATOM 3852 C C . ASN B 1 200 ? -6.168 -6.883 -15.25 1 98.62 200 ASN B C 1
ATOM 3854 O O . ASN B 1 200 ? -7.199 -7.543 -15.102 1 98.62 200 ASN B O 1
ATOM 3858 N N . ASN B 1 201 ? -5.227 -7.145 -16.141 1 98.69 201 ASN B N 1
ATOM 3859 C CA . ASN B 1 201 ? -5.387 -8.273 -17.047 1 98.69 201 ASN B CA 1
ATOM 3860 C C . ASN B 1 201 ? -5.395 -9.602 -16.297 1 98.69 201 ASN B C 1
ATOM 3862 O O . ASN B 1 201 ? -6.203 -10.484 -16.594 1 98.69 201 ASN B O 1
ATOM 3866 N N . ALA B 1 202 ? -4.496 -9.711 -15.359 1 98.81 202 ALA B N 1
ATOM 3867 C CA . ALA B 1 202 ? -4.426 -10.938 -14.562 1 98.81 202 ALA B CA 1
ATOM 3868 C C . ALA B 1 202 ? -5.723 -11.164 -13.797 1 98.81 202 ALA B C 1
ATOM 3870 O O . ALA B 1 202 ? -6.234 -12.281 -13.734 1 98.81 202 ALA B O 1
ATOM 3871 N N . ALA B 1 203 ? -6.258 -10.102 -13.211 1 98.81 203 ALA B N 1
ATOM 3872 C CA . ALA B 1 203 ? -7.52 -10.18 -12.469 1 98.81 203 ALA B CA 1
ATOM 3873 C C . ALA B 1 203 ? -8.664 -10.609 -13.391 1 98.81 203 ALA B C 1
ATOM 3875 O O . ALA B 1 203 ? -9.414 -11.531 -13.062 1 98.81 203 ALA B O 1
ATOM 3876 N N . THR B 1 204 ? -8.734 -9.977 -14.516 1 98.75 204 THR B N 1
ATOM 3877 C CA . THR B 1 204 ? -9.789 -10.281 -15.469 1 98.75 204 THR B CA 1
ATOM 3878 C C . THR B 1 204 ? -9.711 -11.734 -15.922 1 98.75 204 THR B C 1
ATOM 3880 O O . THR B 1 204 ? -10.719 -12.445 -15.953 1 98.75 204 THR B O 1
ATOM 3883 N N . GLU B 1 205 ? -8.492 -12.148 -16.25 1 98.5 205 GLU B N 1
ATOM 3884 C CA . GLU B 1 205 ? -8.297 -13.508 -16.734 1 98.5 205 GLU B CA 1
ATOM 3885 C C . GLU B 1 205 ? -8.688 -14.539 -15.672 1 98.5 205 GLU B C 1
ATOM 3887 O O . GLU B 1 205 ? -9.398 -15.5 -15.969 1 98.5 205 GLU B O 1
ATOM 3892 N N . TYR B 1 206 ? -8.312 -14.367 -14.508 1 98.75 206 TYR B N 1
ATOM 3893 C CA . TYR B 1 206 ? -8.562 -15.352 -13.469 1 98.75 206 TYR B CA 1
ATOM 3894 C C . TYR B 1 206 ? -10.039 -15.398 -13.102 1 98.75 206 TYR B C 1
ATOM 3896 O O . TYR B 1 206 ? -10.633 -16.484 -13.047 1 98.75 206 TYR B O 1
ATOM 3904 N N . ILE B 1 207 ? -10.625 -14.203 -12.852 1 98.81 207 ILE B N 1
ATOM 3905 C CA . ILE B 1 207 ? -12.008 -14.102 -12.391 1 98.81 207 ILE B CA 1
ATOM 3906 C C . ILE B 1 207 ? -12.938 -14.703 -13.438 1 98.81 207 ILE B C 1
ATOM 3908 O O . ILE B 1 207 ? -13.938 -15.344 -13.094 1 98.81 207 ILE B O 1
ATOM 3912 N N . ASN B 1 208 ? -12.57 -14.602 -14.688 1 98.5 208 ASN B N 1
ATOM 3913 C CA . ASN B 1 208 ? -13.453 -15.102 -15.742 1 98.5 208 ASN B CA 1
ATOM 3914 C C . ASN B 1 208 ? -13.078 -16.531 -16.156 1 98.5 208 ASN B C 1
ATOM 3916 O O . ASN B 1 208 ? -13.594 -17.031 -17.156 1 98.5 208 ASN B O 1
ATOM 3920 N N . SER B 1 209 ? -12.164 -17.156 -15.461 1 97.88 209 SER B N 1
ATOM 3921 C CA . SER B 1 209 ? -11.836 -18.562 -15.688 1 97.88 209 SER B CA 1
ATOM 3922 C C . SER B 1 209 ? -12.641 -19.469 -14.766 1 97.88 209 SER B C 1
ATOM 3924 O O . SER B 1 209 ? -13.172 -19.016 -13.75 1 97.88 209 SER B O 1
ATOM 3926 N N . LEU B 1 210 ? -12.617 -20.766 -15.031 1 95 210 LEU B N 1
ATOM 3927 C CA . LEU B 1 210 ? -13.344 -21.734 -14.227 1 95 210 LEU B CA 1
ATOM 3928 C C . LEU B 1 210 ? -12.672 -21.938 -12.875 1 95 210 LEU B C 1
ATOM 3930 O O . LEU B 1 210 ? -13.281 -22.469 -11.945 1 95 210 LEU B O 1
ATOM 3934 N N . ARG B 1 211 ? -11.43 -21.516 -12.812 1 96.88 211 ARG B N 1
ATOM 3935 C CA . ARG B 1 211 ? -10.695 -21.656 -11.562 1 96.88 211 ARG B CA 1
ATOM 3936 C C . ARG B 1 211 ? -11.023 -20.531 -10.594 1 96.88 211 ARG B C 1
ATOM 3938 O O . ARG B 1 211 ? -10.891 -20.688 -9.383 1 96.88 211 ARG B O 1
ATOM 3945 N N . GLY B 1 212 ? -11.469 -19.375 -11.148 1 98.25 212 GLY B N 1
ATOM 3946 C CA . GLY B 1 212 ? -11.719 -18.188 -10.328 1 98.25 212 GLY B CA 1
ATOM 3947 C C . GLY B 1 212 ? -13.148 -18.109 -9.828 1 98.25 212 GLY B C 1
ATOM 3948 O O . GLY B 1 212 ? -13.391 -18.141 -8.625 1 98.25 212 GLY B O 1
ATOM 3949 N N . VAL B 1 213 ? -14.086 -18.047 -10.797 1 98.5 213 VAL B N 1
ATOM 3950 C CA . VAL B 1 213 ? -15.477 -17.797 -10.445 1 98.5 213 VAL B C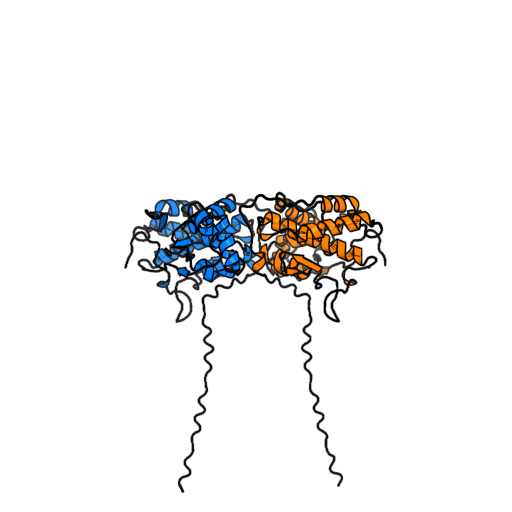A 1
ATOM 3951 C C . VAL B 1 213 ? -16.406 -18.562 -11.383 1 98.5 213 VAL B C 1
ATOM 3953 O O . VAL B 1 213 ? -16.203 -18.562 -12.602 1 98.5 213 VAL B O 1
ATOM 3956 N N . GLN B 1 214 ? -17.328 -19.219 -10.781 1 97.06 214 GLN B N 1
ATOM 3957 C CA . GLN B 1 214 ? -18.359 -19.891 -11.539 1 97.06 214 GLN B CA 1
ATOM 3958 C C . GLN B 1 214 ? -19.734 -19.688 -10.898 1 97.06 214 GLN B C 1
ATOM 3960 O O . GLN B 1 214 ? -19.844 -19.625 -9.672 1 97.06 214 GLN B O 1
ATOM 3965 N N . VAL B 1 215 ? -20.719 -19.578 -11.75 1 96.88 215 VAL B N 1
ATOM 3966 C CA . VAL B 1 215 ? -22.109 -19.625 -11.305 1 96.88 215 VAL B CA 1
ATOM 3967 C C . VAL B 1 215 ? -22.797 -20.859 -11.891 1 96.88 215 VAL B C 1
ATOM 3969 O O . VAL B 1 215 ? -22.922 -20.984 -13.117 1 96.88 215 VAL B O 1
ATOM 3972 N N . ILE B 1 216 ? -23.141 -21.766 -11.055 1 94.81 216 ILE B N 1
ATOM 3973 C CA . ILE B 1 216 ? -23.797 -22.984 -11.461 1 94.81 216 ILE B CA 1
ATOM 3974 C C . ILE B 1 216 ? -25.203 -23.047 -10.859 1 94.81 216 ILE B C 1
ATOM 3976 O O . ILE B 1 216 ? -25.359 -23.125 -9.633 1 94.81 216 ILE B O 1
ATOM 3980 N N . GLU B 1 217 ? -26.25 -22.938 -11.727 1 93.31 217 GLU B N 1
ATOM 3981 C CA . GLU B 1 217 ? -27.641 -22.953 -11.297 1 93.31 217 GLU B CA 1
ATOM 3982 C C . GLU B 1 217 ? -27.906 -21.859 -10.266 1 93.31 217 GLU B C 1
ATOM 3984 O O . GLU B 1 217 ? -28.469 -22.125 -9.203 1 93.31 217 GLU B O 1
ATOM 3989 N N . GLY B 1 218 ? -27.312 -20.812 -10.461 1 94 218 GLY B N 1
ATOM 3990 C CA . GLY B 1 218 ? -27.562 -19.641 -9.633 1 94 218 GLY B CA 1
ATOM 3991 C C . GLY B 1 218 ? -26.703 -19.594 -8.383 1 94 218 GLY B C 1
ATOM 3992 O O . GLY B 1 218 ? -26.75 -18.625 -7.625 1 94 218 GLY B O 1
ATOM 3993 N N . LYS B 1 219 ? -25.891 -20.594 -8.211 1 96.62 219 LYS B N 1
ATOM 3994 C CA . LYS B 1 219 ? -25.016 -20.656 -7.035 1 96.62 219 LYS B CA 1
ATOM 3995 C C . LYS B 1 219 ? -23.594 -20.203 -7.379 1 96.62 219 LYS B C 1
ATOM 3997 O O . LYS B 1 219 ? -23 -20.688 -8.352 1 96.62 219 LYS B O 1
ATOM 4002 N N . LEU B 1 220 ? -23.078 -19.281 -6.609 1 98.38 220 LEU B N 1
ATOM 4003 C CA . LEU B 1 220 ? -21.734 -18.75 -6.844 1 98.38 220 LEU B CA 1
ATOM 4004 C C . LEU B 1 220 ? -20.672 -19.625 -6.191 1 98.38 220 LEU B C 1
ATOM 4006 O O . LEU B 1 220 ? -20.719 -19.859 -4.98 1 98.38 220 LEU B O 1
ATOM 4010 N N . ILE B 1 221 ? -19.812 -20.219 -6.922 1 98.25 221 ILE B N 1
ATOM 4011 C CA . ILE B 1 221 ? -18.656 -20.984 -6.5 1 98.25 221 ILE B CA 1
ATOM 4012 C C . ILE B 1 221 ? -17.375 -20.234 -6.879 1 98.25 221 ILE B C 1
ATOM 4014 O O . ILE B 1 221 ? -17.203 -19.844 -8.031 1 98.25 221 ILE B O 1
ATOM 4018 N N . VAL B 1 222 ? -16.547 -19.969 -5.898 1 98.75 222 VAL B N 1
ATOM 4019 C CA . VAL B 1 222 ? -15.344 -19.188 -6.184 1 98.75 222 VAL B CA 1
ATOM 4020 C C . VAL B 1 222 ? -14.109 -19.938 -5.707 1 98.75 222 VAL B C 1
ATOM 4022 O O . VAL B 1 222 ? -14.219 -20.938 -4.98 1 98.75 222 VAL B O 1
ATOM 4025 N N . SER B 1 223 ? -12.961 -19.547 -6.133 1 98.69 223 SER B N 1
ATOM 4026 C CA . SER B 1 223 ? -11.68 -20.094 -5.699 1 98.69 223 SER B CA 1
ATOM 4027 C C . SER B 1 223 ? -11.492 -19.938 -4.195 1 98.69 223 SER B C 1
ATOM 4029 O O . SER B 1 223 ? -11.906 -18.938 -3.611 1 98.69 223 SER B O 1
ATOM 4031 N N . LYS B 1 224 ? -10.781 -20.859 -3.566 1 98.12 224 LYS B N 1
ATOM 4032 C CA . LYS B 1 224 ? -10.461 -20.797 -2.143 1 98.12 224 LYS B CA 1
ATOM 4033 C C . LYS B 1 224 ? -9.578 -19.594 -1.82 1 98.12 224 LYS B C 1
ATOM 4035 O O . LYS B 1 224 ? -9.453 -19.203 -0.658 1 98.12 224 LYS B O 1
ATOM 4040 N N . ILE B 1 225 ? -8.961 -18.938 -2.816 1 97.88 225 ILE B N 1
ATOM 4041 C CA . ILE B 1 225 ? -8.117 -17.781 -2.547 1 97.88 225 ILE B CA 1
ATOM 4042 C C . ILE B 1 225 ? -8.953 -16.672 -1.913 1 97.88 225 ILE B C 1
ATOM 4044 O O . ILE B 1 225 ? -8.453 -15.891 -1.099 1 97.88 225 ILE B O 1
ATOM 4048 N N . TYR B 1 226 ? -10.25 -16.609 -2.264 1 98.31 226 TYR B N 1
ATOM 4049 C CA . TYR B 1 226 ? -11.117 -15.57 -1.718 1 98.31 226 TYR B CA 1
ATOM 4050 C C . TYR B 1 226 ? -11.453 -15.852 -0.259 1 98.31 226 TYR B C 1
ATOM 4052 O O . TYR B 1 226 ? -11.758 -14.938 0.506 1 98.31 226 TYR B O 1
ATOM 4060 N N . GLU B 1 227 ? -11.398 -17.125 0.091 1 97.5 227 GLU B N 1
ATOM 4061 C CA . GLU B 1 227 ? -11.57 -17.5 1.493 1 97.5 227 GLU B CA 1
ATOM 4062 C C . GLU B 1 227 ? -10.289 -17.266 2.287 1 97.5 227 GLU B C 1
ATOM 4064 O O . GLU B 1 227 ? -10.312 -16.641 3.346 1 97.5 227 GLU B O 1
ATOM 4069 N N . TRP B 1 228 ? -9.172 -17.828 1.753 1 96.94 228 TRP B N 1
ATOM 4070 C CA . TRP B 1 228 ? -7.887 -17.75 2.43 1 96.94 228 TRP B CA 1
ATOM 4071 C C . TRP B 1 228 ? -7.5 -16.297 2.691 1 96.94 228 TRP B C 1
ATOM 4073 O O . TRP B 1 228 ? -6.973 -15.969 3.76 1 96.94 228 TRP B O 1
ATOM 4083 N N . PHE B 1 229 ? -7.793 -15.406 1.762 1 97.38 229 PHE B N 1
ATOM 4084 C CA . PHE B 1 229 ? -7.297 -14.031 1.817 1 97.38 229 PHE B CA 1
ATOM 4085 C C . PHE B 1 229 ? -8.453 -13.039 1.836 1 97.38 229 PHE B C 1
ATOM 4087 O O . PHE B 1 229 ? -8.359 -11.961 1.247 1 97.38 229 PHE B O 1
ATOM 4094 N N . SER B 1 230 ? -9.5 -13.391 2.471 1 96.94 230 SER B N 1
ATOM 4095 C CA . SER B 1 230 ? -10.727 -12.594 2.518 1 96.94 230 SER B CA 1
ATOM 4096 C C . SER B 1 230 ? -10.438 -11.156 2.945 1 96.94 230 SER B C 1
ATOM 4098 O O . SER B 1 230 ? -10.984 -10.211 2.367 1 96.94 230 SER B O 1
ATOM 4100 N N . ASP B 1 231 ? -9.547 -10.922 3.838 1 96 231 ASP B N 1
ATOM 4101 C CA . ASP B 1 231 ? -9.242 -9.594 4.355 1 96 231 ASP B CA 1
ATOM 4102 C C . ASP B 1 231 ? -8.672 -8.695 3.264 1 96 231 ASP B C 1
ATOM 4104 O O . ASP B 1 231 ? -8.883 -7.477 3.277 1 96 231 ASP B O 1
ATOM 4108 N N . ASP B 1 232 ? -7.98 -9.266 2.318 1 97.44 232 ASP B N 1
ATOM 4109 C CA . ASP B 1 232 ? -7.375 -8.484 1.245 1 97.44 232 ASP B CA 1
ATOM 4110 C C . ASP B 1 232 ? -8.438 -7.914 0.309 1 97.44 232 ASP B C 1
ATOM 4112 O O . ASP B 1 232 ? -8.164 -6.996 -0.466 1 97.44 232 ASP B O 1
ATOM 4116 N N . PHE B 1 233 ? -9.641 -8.484 0.413 1 97.62 233 PHE B N 1
ATOM 4117 C CA . PHE B 1 233 ? -10.727 -8.078 -0.475 1 97.62 233 PHE B CA 1
ATOM 4118 C C . PHE B 1 233 ? -11.766 -7.258 0.278 1 97.62 233 PHE B C 1
ATOM 4120 O O . PHE B 1 233 ? -12.836 -6.957 -0.256 1 97.62 233 PHE B O 1
ATOM 4127 N N . GLY B 1 234 ? -11.516 -6.918 1.557 1 95.69 234 GLY B N 1
ATOM 4128 C CA . GLY B 1 234 ? -12.445 -6.125 2.34 1 95.69 234 GLY B CA 1
ATOM 4129 C C . GLY B 1 234 ? -12.953 -6.848 3.572 1 95.69 234 GLY B C 1
ATOM 4130 O O . GLY B 1 234 ? -13.406 -6.211 4.531 1 95.69 234 GLY B O 1
ATOM 4131 N N . GLY B 1 235 ? -13.023 -8.203 3.482 1 95.56 235 GLY B N 1
ATOM 4132 C CA . GLY B 1 235 ? -13.258 -8.969 4.695 1 95.56 235 GLY B CA 1
ATOM 4133 C C . GLY B 1 235 ? -14.633 -9.609 4.738 1 95.56 235 GLY B C 1
ATOM 4134 O O . GLY B 1 235 ? -14.938 -10.375 5.652 1 95.56 235 GLY B O 1
ATOM 4135 N N . THR B 1 236 ? -15.469 -9.281 3.781 1 96.5 236 THR B N 1
ATOM 4136 C CA . THR B 1 236 ? -16.797 -9.883 3.76 1 96.5 236 THR B CA 1
ATOM 4137 C C . THR B 1 236 ? -17.078 -10.539 2.408 1 96.5 236 THR B C 1
ATOM 4139 O O . THR B 1 236 ? -16.422 -10.211 1.41 1 96.5 236 THR B O 1
ATOM 4142 N N . LYS B 1 237 ? -18.031 -11.469 2.381 1 97.81 237 LYS B N 1
ATOM 4143 C CA . LYS B 1 237 ? -18.438 -12.086 1.123 1 97.81 237 LYS B CA 1
ATOM 4144 C C . LYS B 1 237 ? -18.906 -11.039 0.124 1 97.81 237 LYS B C 1
ATOM 4146 O O . LYS B 1 237 ? -18.609 -11.133 -1.069 1 97.81 237 LYS B O 1
ATOM 4151 N N . LEU B 1 238 ? -19.625 -10.07 0.617 1 97 238 LEU B N 1
ATOM 4152 C CA . LEU B 1 238 ? -20.141 -9.023 -0.255 1 97 238 LEU B CA 1
ATOM 4153 C C . LEU B 1 238 ? -19 -8.219 -0.866 1 97 238 LEU B C 1
ATOM 4155 O O . LEU B 1 238 ? -19.047 -7.867 -2.047 1 97 238 LEU B O 1
ATOM 4159 N N . ASP B 1 239 ? -17.969 -7.914 -0.077 1 97.25 239 ASP B N 1
ATOM 4160 C CA . ASP B 1 239 ? -16.797 -7.215 -0.6 1 97.25 239 ASP B CA 1
ATOM 4161 C C . ASP B 1 239 ? -16.125 -8.008 -1.722 1 97.25 239 ASP B C 1
ATOM 4163 O O . ASP B 1 239 ? -15.727 -7.445 -2.74 1 97.25 239 ASP B O 1
ATOM 4167 N N . ILE B 1 240 ? -16.047 -9.32 -1.516 1 98.38 240 ILE B N 1
ATOM 4168 C CA . ILE B 1 240 ? -15.453 -10.203 -2.51 1 98.38 240 ILE B CA 1
ATOM 4169 C C . ILE B 1 240 ? -16.281 -10.18 -3.787 1 98.38 240 ILE B C 1
ATOM 4171 O O . ILE B 1 240 ? -15.75 -10.039 -4.887 1 98.38 240 ILE B O 1
ATOM 4175 N N . ILE B 1 241 ? -17.594 -10.273 -3.66 1 98.44 241 ILE B N 1
ATOM 4176 C CA . ILE B 1 241 ? -18.5 -10.281 -4.809 1 98.44 241 ILE B CA 1
ATOM 4177 C C . ILE B 1 241 ? -18.391 -8.961 -5.566 1 98.44 241 ILE B C 1
ATOM 4179 O O . ILE B 1 241 ? -18.328 -8.945 -6.797 1 98.44 241 ILE B O 1
ATOM 4183 N N . ASN B 1 242 ? -18.312 -7.848 -4.855 1 97.12 242 ASN B N 1
ATOM 4184 C CA . ASN B 1 242 ? -18.156 -6.547 -5.5 1 97.12 242 ASN B CA 1
ATOM 4185 C C . ASN B 1 242 ? -16.844 -6.461 -6.285 1 97.12 242 ASN B C 1
ATOM 4187 O O . ASN B 1 242 ? -16.828 -5.965 -7.414 1 97.12 242 ASN B O 1
ATOM 4191 N N . HIS B 1 243 ? -15.781 -6.949 -5.715 1 98.31 243 HIS B N 1
ATOM 4192 C CA . HIS B 1 243 ? -14.5 -7 -6.41 1 98.31 243 HIS B CA 1
ATOM 4193 C C . HIS B 1 243 ? -14.609 -7.805 -7.703 1 98.31 243 HIS B C 1
ATOM 4195 O O . HIS B 1 243 ? -14.141 -7.367 -8.758 1 98.31 243 HIS B O 1
ATOM 4201 N N . ILE B 1 244 ? -15.211 -8.977 -7.59 1 98.69 244 ILE B N 1
ATOM 4202 C CA . ILE B 1 244 ? -15.375 -9.875 -8.727 1 98.69 244 ILE B CA 1
ATOM 4203 C C . ILE B 1 244 ? -16.156 -9.172 -9.836 1 98.69 244 ILE B C 1
ATOM 4205 O O . ILE B 1 244 ? -15.805 -9.266 -11.008 1 98.69 244 ILE B O 1
ATOM 4209 N N . LYS B 1 245 ? -17.156 -8.445 -9.469 1 98.06 245 LYS B N 1
ATOM 4210 C CA . LYS B 1 245 ? -18.016 -7.773 -10.438 1 98.06 245 LYS B CA 1
ATOM 4211 C C . LYS B 1 245 ? -17.25 -6.75 -11.258 1 98.06 245 LYS B C 1
ATOM 4213 O O . LYS B 1 245 ? -17.547 -6.527 -12.43 1 98.06 245 LYS B O 1
ATOM 4218 N N . TYR B 1 246 ? -16.234 -6.156 -10.695 1 97.25 246 TYR B N 1
ATOM 4219 C CA . TYR B 1 246 ? -15.461 -5.148 -11.406 1 97.25 246 TYR B CA 1
ATOM 4220 C C . TYR B 1 246 ? -14.789 -5.75 -12.633 1 97.25 246 TYR B C 1
ATOM 4222 O O . TYR B 1 246 ? -14.617 -5.074 -13.648 1 97.25 246 TYR B O 1
ATOM 4230 N N . TYR B 1 247 ? -14.43 -7.031 -12.539 1 98.5 247 TYR B N 1
ATOM 4231 C CA . TYR B 1 247 ? -13.602 -7.625 -13.578 1 98.5 247 TYR B CA 1
ATOM 4232 C C . TYR B 1 247 ? -14.391 -8.625 -14.406 1 98.5 247 TYR B C 1
ATOM 4234 O O . TYR B 1 247 ? -13.891 -9.156 -15.398 1 98.5 247 TYR B O 1
ATOM 4242 N N . ALA B 1 248 ? -15.625 -8.898 -13.984 1 98.62 248 ALA B N 1
ATOM 4243 C CA . ALA B 1 248 ? -16.438 -9.914 -14.656 1 98.62 248 ALA B CA 1
ATOM 4244 C C . ALA B 1 248 ? -16.797 -9.484 -16.078 1 98.62 248 ALA B C 1
ATOM 4246 O O . ALA B 1 248 ? -17.094 -8.32 -16.312 1 98.62 248 ALA B O 1
ATOM 4247 N N . ARG B 1 249 ? -16.688 -10.398 -16.984 1 98.25 249 ARG B N 1
ATOM 4248 C CA . ARG B 1 249 ? -17.141 -10.242 -18.359 1 98.25 249 ARG B CA 1
ATOM 4249 C C . ARG B 1 249 ? -18.328 -11.164 -18.641 1 98.25 249 ARG B C 1
ATOM 4251 O O . ARG B 1 249 ? -18.609 -12.078 -17.875 1 98.25 249 ARG B O 1
ATOM 4258 N N . GLU B 1 250 ? -19.031 -10.82 -19.781 1 97.56 250 GLU B N 1
ATOM 4259 C CA . GLU B 1 250 ? -20.156 -11.695 -20.141 1 97.56 250 GLU B CA 1
ATOM 4260 C C . GLU B 1 250 ? -19.672 -13.109 -20.438 1 97.56 250 GLU B C 1
ATOM 4262 O O . GLU B 1 250 ? -18.625 -13.289 -21.078 1 97.56 250 GLU B O 1
ATOM 4267 N N . PRO B 1 251 ? -20.391 -14.148 -19.969 1 96.62 251 PRO B N 1
ATOM 4268 C CA . PRO B 1 251 ? -21.734 -14.156 -19.375 1 96.62 251 PRO B CA 1
ATOM 4269 C C . PRO B 1 251 ? -21.703 -14.023 -17.859 1 96.62 251 PRO B C 1
ATOM 4271 O O . PRO B 1 251 ? -22.75 -13.883 -17.219 1 96.62 251 PRO B O 1
ATOM 4274 N N . LEU B 1 252 ? -20.531 -14.102 -17.281 1 97.94 252 LEU B N 1
ATOM 4275 C CA . LEU B 1 252 ? -20.375 -14.047 -15.828 1 97.94 252 LEU B CA 1
ATOM 4276 C C . LEU B 1 252 ? -20.984 -12.766 -15.266 1 97.94 252 LEU B C 1
ATOM 4278 O O . LEU B 1 252 ? -21.672 -12.805 -14.242 1 97.94 252 LEU B O 1
ATOM 4282 N N . LYS B 1 253 ? -20.75 -11.703 -15.891 1 97.69 253 LYS B N 1
ATOM 4283 C CA . LYS B 1 253 ? -21.266 -10.398 -15.469 1 97.69 253 LYS B CA 1
ATOM 4284 C C . LYS B 1 253 ? -22.781 -10.445 -15.242 1 97.69 253 LYS B C 1
ATOM 4286 O O . LYS B 1 253 ? -23.266 -10.008 -14.203 1 97.69 253 LYS B O 1
ATOM 4291 N N . SER B 1 254 ? -23.516 -11.023 -16.188 1 97.38 254 SER B N 1
ATOM 4292 C CA . SER B 1 254 ? -24.969 -11.125 -16.094 1 97.38 254 SER B CA 1
ATOM 4293 C C . SER B 1 254 ? -25.375 -12.102 -14.992 1 97.38 254 SER B C 1
ATOM 4295 O O . SER B 1 254 ? -26.375 -11.883 -14.297 1 97.38 254 SER B O 1
ATOM 4297 N N . GLN B 1 255 ? -24.609 -13.125 -14.867 1 96.69 255 GLN B N 1
ATOM 4298 C CA . GLN B 1 255 ? -24.922 -14.156 -13.883 1 96.69 255 GLN B CA 1
ATOM 4299 C C . GLN B 1 255 ? -24.781 -13.633 -12.461 1 96.69 255 GLN B C 1
ATOM 4301 O O . GLN B 1 255 ? -25.469 -14.094 -11.547 1 96.69 255 GLN B O 1
ATOM 4306 N N . LEU B 1 256 ? -23.953 -12.617 -12.289 1 97.62 256 LEU B N 1
ATOM 4307 C CA . LEU B 1 256 ? -23.625 -12.117 -10.961 1 97.62 256 LEU B CA 1
ATOM 4308 C C . LEU B 1 256 ? -24.656 -11.094 -10.492 1 97.62 256 LEU B C 1
ATOM 4310 O O . LEU B 1 256 ? -24.656 -10.695 -9.328 1 97.62 256 LEU B O 1
ATOM 4314 N N . LYS B 1 257 ? -25.531 -10.672 -11.352 1 94.62 257 LYS B N 1
ATOM 4315 C CA . LYS B 1 257 ? -26.5 -9.625 -11.039 1 94.62 257 LYS B CA 1
ATOM 4316 C C . LYS B 1 257 ? -27.406 -10.047 -9.883 1 94.62 257 LYS B C 1
ATOM 4318 O O . LYS B 1 257 ? -27.859 -9.203 -9.102 1 94.62 257 LYS B O 1
ATOM 4323 N N . HIS B 1 258 ? -27.578 -11.367 -9.727 1 89.38 258 HIS B N 1
ATOM 4324 C CA . HIS B 1 258 ? -28.531 -11.805 -8.703 1 89.38 258 HIS B CA 1
ATOM 4325 C C . HIS B 1 258 ? -27.828 -12.625 -7.621 1 89.38 258 HIS B C 1
ATOM 4327 O O . HIS B 1 258 ? -28.469 -13.406 -6.914 1 89.38 258 HIS B O 1
ATOM 4333 N N . VAL B 1 259 ? -26.594 -12.492 -7.516 1 93.62 259 VAL B N 1
ATOM 4334 C CA . VAL B 1 259 ? -25.797 -13.234 -6.547 1 93.62 259 VAL B CA 1
ATOM 4335 C C . VAL B 1 259 ? -25.391 -12.312 -5.395 1 93.62 259 VAL B C 1
ATOM 4337 O O . VAL B 1 259 ? -24.891 -11.211 -5.617 1 93.62 259 VAL B O 1
ATOM 4340 N N . ASN B 1 260 ? -25.688 -12.734 -4.16 1 93.38 260 ASN B N 1
ATOM 4341 C CA . ASN B 1 260 ? -25.359 -11.875 -3.021 1 93.38 260 ASN B CA 1
ATOM 4342 C C . ASN B 1 260 ? -24.594 -12.641 -1.952 1 93.38 260 ASN B C 1
ATOM 4344 O O . ASN B 1 260 ? -24.359 -12.125 -0.859 1 93.38 260 ASN B O 1
ATOM 4348 N N . THR B 1 261 ? -24.281 -13.883 -2.281 1 97.69 261 THR B N 1
ATOM 4349 C CA . THR B 1 261 ? -23.484 -14.664 -1.345 1 97.69 261 THR B CA 1
ATOM 4350 C C . THR B 1 261 ? -22.609 -15.664 -2.088 1 97.69 261 THR B C 1
ATOM 4352 O O . THR B 1 261 ? -22.766 -15.867 -3.293 1 97.69 261 THR B O 1
ATOM 4355 N N . ILE B 1 262 ? -21.672 -16.203 -1.429 1 98.31 262 ILE B N 1
ATOM 4356 C CA . ILE B 1 262 ? -20.797 -17.25 -1.949 1 98.31 262 ILE B CA 1
ATOM 4357 C C . ILE B 1 262 ? -21.203 -18.594 -1.366 1 98.31 262 ILE B C 1
ATOM 4359 O O . ILE B 1 262 ? -21.266 -18.766 -0.146 1 98.31 262 ILE B O 1
ATOM 4363 N N . GLU B 1 263 ? -21.516 -19.547 -2.221 1 97.25 263 GLU B N 1
ATOM 4364 C CA . GLU B 1 263 ? -22.031 -20.828 -1.785 1 97.25 263 GLU B CA 1
ATOM 4365 C C . GLU B 1 263 ? -20.906 -21.797 -1.451 1 97.25 263 GLU B C 1
ATOM 4367 O O . GLU B 1 263 ? -21 -22.578 -0.494 1 97.25 263 GLU B O 1
ATOM 4372 N N . ASN B 1 264 ? -19.953 -21.828 -2.293 1 96.81 264 ASN B N 1
ATOM 4373 C CA . ASN B 1 264 ? -18.875 -22.812 -2.113 1 96.81 264 ASN B CA 1
ATOM 4374 C C . ASN B 1 264 ? -17.547 -22.266 -2.594 1 96.81 264 ASN B C 1
ATOM 4376 O O . ASN B 1 264 ? -17.5 -21.297 -3.363 1 96.81 264 ASN B O 1
ATOM 4380 N N . TYR B 1 265 ? -16.516 -22.859 -2.057 1 98 265 TYR B N 1
ATOM 4381 C CA . TYR B 1 265 ? -15.141 -22.594 -2.439 1 98 265 TYR B CA 1
ATOM 4382 C C . TYR B 1 265 ? -14.477 -23.859 -2.994 1 98 265 TYR B C 1
ATOM 4384 O O . TYR B 1 265 ? -14.695 -24.953 -2.488 1 98 265 TYR B O 1
ATOM 4392 N N . MET B 1 266 ? -13.664 -23.703 -4.02 1 96.69 266 MET B N 1
ATOM 4393 C CA . MET B 1 266 ? -12.953 -24.828 -4.609 1 96.69 266 MET B CA 1
ATOM 4394 C C . MET B 1 266 ? -11.516 -24.453 -4.945 1 96.69 266 MET B C 1
ATOM 4396 O O . MET B 1 266 ? -11.211 -23.281 -5.137 1 96.69 266 MET B O 1
ATOM 4400 N N . TYR B 1 267 ? -10.656 -25.438 -4.957 1 97.12 267 TYR B N 1
ATOM 4401 C CA . TYR B 1 267 ? -9.266 -25.203 -5.34 1 97.12 267 TYR B CA 1
ATOM 4402 C C . TYR B 1 267 ? -8.617 -26.5 -5.816 1 97.12 267 TYR B C 1
ATOM 4404 O O . TYR B 1 267 ? -8.789 -27.547 -5.199 1 97.12 267 TYR B O 1
ATOM 4412 N N . ASN B 1 268 ? -7.93 -26.484 -6.867 1 96.88 268 ASN B N 1
ATOM 4413 C CA . ASN B 1 268 ? -7.219 -27.625 -7.422 1 96.88 268 ASN B CA 1
ATOM 4414 C C . ASN B 1 268 ? -5.715 -27.531 -7.164 1 96.88 268 ASN B C 1
ATOM 4416 O O . ASN B 1 268 ? -5.023 -26.734 -7.797 1 96.88 268 ASN B O 1
ATOM 4420 N N . TRP B 1 269 ? -5.16 -28.391 -6.336 1 96.56 269 TRP B N 1
ATOM 4421 C CA . TRP B 1 269 ? -3.773 -28.312 -5.891 1 96.56 269 TRP B CA 1
ATOM 4422 C C . TRP B 1 269 ? -2.857 -29.094 -6.832 1 96.56 269 TRP B C 1
ATOM 4424 O O . TRP B 1 269 ? -1.637 -29.094 -6.648 1 96.56 269 TRP B O 1
ATOM 4434 N N . HIS B 1 270 ? -3.412 -29.719 -7.891 1 95.94 270 HIS B N 1
ATOM 4435 C CA . HIS B 1 270 ? -2.549 -30.422 -8.836 1 95.94 270 HIS B CA 1
ATOM 4436 C C . HIS B 1 270 ? -1.53 -29.469 -9.461 1 95.94 270 HIS B C 1
ATOM 4438 O O . HIS B 1 270 ? -1.827 -28.297 -9.688 1 95.94 270 HIS B O 1
ATOM 4444 N N . LEU B 1 271 ? -0.41 -30 -9.812 1 97.75 271 LEU B N 1
ATOM 4445 C CA . LEU B 1 271 ? 0.669 -29.203 -10.383 1 97.75 271 LEU B CA 1
ATOM 4446 C C . LEU B 1 271 ? 0.285 -28.688 -11.766 1 97.75 271 LEU B C 1
ATOM 4448 O O . LEU B 1 271 ? -0.28 -29.422 -12.57 1 97.75 271 LEU B O 1
ATOM 4452 N N . ASN B 1 272 ? 0.606 -27.438 -12.055 1 97.56 272 ASN B N 1
ATOM 4453 C CA . ASN B 1 272 ? 0.365 -26.859 -13.375 1 97.56 272 ASN B CA 1
ATOM 4454 C C . ASN B 1 272 ? 1.462 -27.25 -14.367 1 97.56 272 ASN B C 1
ATOM 4456 O O . ASN B 1 272 ? 2.141 -26.375 -14.914 1 97.56 272 ASN B O 1
ATOM 4460 N N . SER B 1 273 ? 1.56 -28.484 -14.602 1 97.38 273 SER B N 1
ATOM 4461 C CA . SER B 1 273 ? 2.545 -29.062 -15.516 1 97.38 273 SER B CA 1
ATOM 4462 C C . SER B 1 273 ? 1.884 -29.594 -16.781 1 97.38 273 SER B C 1
ATOM 4464 O O . SER B 1 273 ? 0.71 -29.969 -16.766 1 97.38 273 SER B O 1
ATOM 4466 N N . THR B 1 274 ? 2.645 -29.672 -17.859 1 95.31 274 THR B N 1
ATOM 4467 C CA . THR B 1 274 ? 2.133 -30.172 -19.125 1 95.31 274 THR B CA 1
ATOM 4468 C C . THR B 1 274 ? 1.961 -31.688 -19.078 1 95.31 274 THR B C 1
ATOM 4470 O O . THR B 1 274 ? 1.18 -32.25 -19.844 1 95.31 274 THR B O 1
ATOM 4473 N N . VAL B 1 275 ? 2.801 -32.25 -18.234 1 88.75 275 VAL B N 1
ATOM 4474 C CA . VAL B 1 275 ? 2.732 -33.688 -18.094 1 88.75 275 VAL B CA 1
ATOM 4475 C C . VAL B 1 275 ? 2.332 -34.062 -16.672 1 88.75 275 VAL B C 1
ATOM 4477 O O . VAL B 1 275 ? 2.898 -33.531 -15.703 1 88.75 275 VAL B O 1
ATOM 4480 N N . ASP B 1 276 ? 1.284 -34.75 -16.5 1 76.38 276 ASP B N 1
ATOM 4481 C CA . ASP B 1 276 ? 0.869 -35.219 -15.18 1 76.38 276 ASP B CA 1
ATOM 4482 C C . ASP B 1 276 ? 1.668 -36.469 -14.766 1 76.38 276 ASP B C 1
ATOM 4484 O O . ASP B 1 276 ? 1.571 -37.531 -15.398 1 76.38 276 ASP B O 1
ATOM 4488 N N . PRO B 1 277 ? 2.514 -36.188 -13.773 1 69.44 277 PRO B N 1
ATOM 4489 C CA . PRO B 1 277 ? 3.32 -37.344 -13.422 1 69.44 277 PRO B CA 1
ATOM 4490 C C . PRO B 1 277 ? 2.518 -38.438 -12.688 1 69.44 277 PRO B C 1
ATOM 4492 O O . PRO B 1 277 ? 3.025 -39.531 -12.453 1 69.44 277 PRO B O 1
ATOM 4495 N N . SER B 1 278 ? 1.222 -38.156 -12.203 1 58.53 278 SER B N 1
ATOM 4496 C CA . SER B 1 278 ? 0.487 -39.188 -11.508 1 58.53 278 SER B CA 1
ATOM 4497 C C . SER B 1 278 ? 0.1 -40.344 -12.461 1 58.53 278 SER B C 1
ATOM 4499 O O . SER B 1 278 ? -0.037 -40.094 -13.664 1 58.53 278 SER B O 1
#